Protein AF-A0A7Y2GPG5-F1 (afdb_monomer)

Sequence (561 aa):
MSSSCEHSNPLIREGITQVQRLLDALVPENVKLHELTTEDWMAFAKDYASLITYFKLTDSNNADGDWEDFFPEKEAIPATLAKYFDGTIEPHLSLFIAFLKLLAYPQQSLNGIPKRHLDFYYKEVLKLSPNPFSPDTVHVIFELAKNATSELVEKNSVLEAGKDSEGNPRNYAMDGDFVANRAQVAAMHTIYTDEDNKLRYALVPNTKDGLEEPLEEDLTWSAFGDDGWPLVDLEIALAGQIFALKEGTRIISLNWAFSKKLNLIGSMYASFTTEEGWTDEIQITPDQIQGEKNNEWTITIPSDVPALSGYREDIHLRRINTLQPVLKLRFDNAGTYDEAKSIQISKIDVNVEVQGATDLIIENVLGNISPDKPFMPFGPRPKKNTAMTIKNEEFVGKQIENFQLYFNWLDVPPNLTNHYSHYQAAIDAQKTNESKNLGYLQSYTYFTDFFLTVNPLVISGNEALGIEPDPMREDFQLEITSPFQSGEGQAKMFDPTPQANIETPINTLKGGEITVRLKASFYHDLYNSIYVSIITKAGTGGVEPDALPNEPYTPLVDSML

Secondary structure (DSSP, 8-state):
--S------SS---S--GGGG--GGG-GGG--S----HHHHHHHHHHHHTTSEEEETTEEEEEEEESGGGS--GGGHHHHHHTTTSS-S-HHHHHHHHHHHHHHHHHHHHHTHHHHHHHIIIIIIS---PPPPPPP---------TT-SEEEE-TT-EEEEEE-TTS-EEEEE-SS-EEEES-------EEEE-TTS-EEEESSTTSSSSSSPPPPSSS---SS--TTSPBP--EEEEE-GGG---SSEEEEEEEEEESS-----S-EEEEEEETTEEPPPEEEEE---SSS---EEEEEE-TTSPPB----HHHH-S----SS-EEEEEES-TTHHHHHTT--EEEEEEEEEEES----EEEETTEEE-TTS-B-TT-SS--TT-EEEEE-GGGTT---S--B--EEESS--S-HHHHTGGGHHHHHHHHHHHHHHTTT------------------------------GGGT--EEEEE-SS-EEEEE--SS-SS---B--S--TT--SSEEEEEESS-TTHHHHHHHHHHHHHHHGGG---GGGSPPPPPP--EEEE-

pLDDT: mean 79.92, std 17.47, range [25.06, 98.19]

Mean predicted aligned error: 17.01 Å

Nearest PDB structures (foldseek):
  7aeb-assembly1_H  TM=4.883E-01  e=2.201E-33  Algoriphagus machipongonensis
  7b5h-assembly1_BH  TM=4.912E-01  e=1.955E-27  Nostoc sp. PCC 7120 = FACHB-418
  6j0n-assembly1_J  TM=3.839E-01  e=5.659E-10  Photorhabdus asymbiotica subsp. asymbiotica ATCC 43949
  6rao-assembly1_I  TM=6.082E-01  e=1.242E-05  Serratia entomophila
  4nre-assembly1_A  TM=3.755E-01  e=9.712E-01  Homo sapiens

Solvent-accessible surface area (backbone atoms only — not comparable to full-atom values): 33905 Å² total; per-residue (Å²): 127,82,95,77,80,86,78,83,68,88,74,73,74,69,93,65,78,52,74,86,70,59,52,64,92,75,41,47,84,72,52,56,83,61,74,78,46,74,64,51,52,49,47,52,48,29,61,54,22,55,76,37,79,25,56,48,99,91,38,83,86,52,76,66,61,45,39,32,83,78,39,74,57,71,88,46,39,67,69,55,61,72,41,75,82,70,82,77,63,57,70,69,58,51,52,50,51,52,50,52,59,60,51,46,56,60,43,52,56,53,32,45,43,55,41,52,52,50,48,43,45,41,45,69,71,66,57,55,71,84,80,77,88,76,82,88,85,82,90,85,86,81,81,71,58,95,87,62,67,64,50,80,45,52,52,60,45,76,44,82,66,59,58,51,92,86,67,49,78,37,73,47,58,38,92,50,73,43,73,46,50,83,81,69,89,87,76,54,72,39,75,28,70,48,98,84,56,42,45,24,39,18,69,28,36,86,22,61,44,11,61,78,44,71,65,64,94,64,103,72,66,57,79,76,55,60,92,71,26,48,72,54,80,47,66,48,79,50,71,33,58,78,50,38,46,60,55,21,38,33,39,39,38,39,40,46,41,56,75,52,56,66,66,75,48,76,54,37,29,36,30,38,25,27,91,89,24,68,48,75,76,41,76,44,58,66,48,86,58,96,65,79,55,64,28,44,37,49,44,80,44,60,53,86,53,73,41,31,25,46,39,46,61,95,67,58,72,70,85,67,95,52,64,39,12,33,44,36,40,36,46,76,32,55,65,26,49,74,54,49,76,77,52,48,74,81,49,72,49,79,46,76,48,71,46,64,71,76,81,63,49,34,34,31,92,90,41,81,52,67,69,92,41,69,39,46,60,50,44,93,72,34,40,60,66,35,42,27,36,42,30,34,77,63,37,45,82,31,71,48,46,69,64,71,50,29,46,39,70,46,91,67,68,96,50,56,54,70,53,47,58,74,43,53,71,59,52,54,49,47,58,62,44,53,67,57,68,47,78,83,60,92,76,88,79,88,87,87,79,93,87,87,90,80,88,82,92,81,89,78,91,70,98,61,81,90,71,75,86,50,68,69,35,59,69,31,44,38,34,40,32,38,94,62,46,76,47,78,48,74,39,48,78,71,48,98,56,73,53,36,73,47,90,65,64,46,72,52,46,64,76,25,51,43,34,44,25,27,70,56,25,59,51,52,78,47,47,63,59,50,47,51,52,50,53,63,71,39,58,93,75,60,74,60,79,85,75,52,64,60,82,57,74,64,67,31,36,47,39,72,94

Radius of gyration: 54.21 Å; Cα contacts (8 Å, |Δi|>4): 856; chains: 1; bounding box: 114×75×162 Å

Structure (mmCIF, N/CA/C/O backbone):
data_AF-A0A7Y2GPG5-F1
#
_entry.id   AF-A0A7Y2GPG5-F1
#
loop_
_atom_site.group_PDB
_atom_site.id
_atom_site.type_symbol
_atom_site.label_atom_id
_atom_site.label_alt_id
_atom_site.label_comp_id
_atom_site.label_asym_id
_atom_site.label_entity_id
_atom_site.label_seq_id
_atom_site.pdbx_PDB_ins_code
_atom_site.Cartn_x
_atom_site.Cartn_y
_atom_site.Cartn_z
_atom_site.occupancy
_atom_site.B_iso_or_equiv
_atom_site.auth_seq_id
_atom_site.auth_comp_id
_atom_site.auth_asym_id
_atom_site.auth_atom_id
_atom_site.pdbx_PDB_model_num
ATOM 1 N N . MET A 1 1 ? 25.333 -4.272 -48.597 1.00 34.00 1 MET A N 1
ATOM 2 C CA . MET A 1 1 ? 25.100 -3.199 -47.602 1.00 34.00 1 MET A CA 1
ATOM 3 C C . MET A 1 1 ? 23.628 -2.814 -47.655 1.00 34.00 1 MET A C 1
ATOM 5 O O . MET A 1 1 ? 23.179 -2.381 -48.707 1.00 34.00 1 MET A O 1
ATOM 9 N N . SER A 1 2 ? 22.877 -3.072 -46.581 1.00 25.06 2 SER A N 1
ATOM 10 C CA . SER A 1 2 ? 21.482 -2.631 -46.417 1.00 25.06 2 SER A CA 1
ATOM 11 C C . SER A 1 2 ? 21.453 -1.112 -46.232 1.00 25.06 2 SER A C 1
ATOM 13 O O . SER A 1 2 ? 22.257 -0.581 -45.471 1.00 25.06 2 SER A O 1
ATOM 15 N N . SER A 1 3 ? 20.568 -0.421 -46.945 1.00 32.59 3 S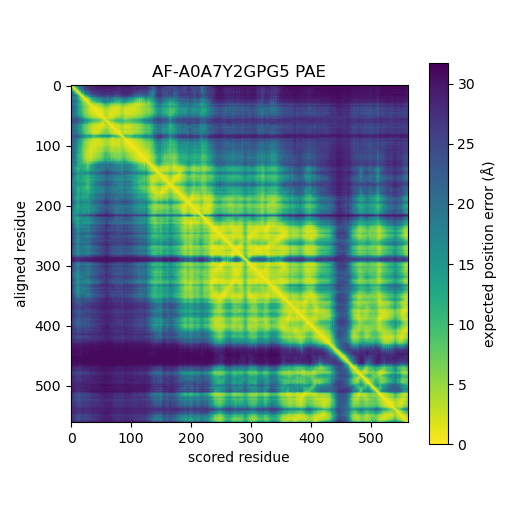ER A N 1
ATOM 16 C CA . SER A 1 3 ? 20.483 1.043 -47.030 1.00 32.59 3 SER A CA 1
ATOM 17 C C . SER A 1 3 ? 19.720 1.717 -45.880 1.00 32.59 3 SER A C 1
ATOM 19 O O . SER A 1 3 ? 19.433 2.904 -45.967 1.00 32.59 3 SER A O 1
ATOM 21 N N . SER A 1 4 ? 19.408 1.000 -44.799 1.00 38.50 4 SER A N 1
ATOM 22 C CA . SER A 1 4 ? 18.783 1.587 -43.608 1.00 38.50 4 SER A CA 1
ATOM 23 C C . SER A 1 4 ? 19.033 0.711 -42.375 1.00 38.50 4 SER A C 1
ATOM 25 O O . SER A 1 4 ? 18.282 -0.221 -42.094 1.00 38.50 4 SER A O 1
ATOM 27 N N . CYS A 1 5 ? 20.109 0.996 -41.645 1.00 34.00 5 CYS A N 1
ATOM 28 C CA . CYS A 1 5 ? 20.288 0.548 -40.263 1.00 34.00 5 CYS A CA 1
ATOM 29 C C . CYS A 1 5 ? 20.405 1.802 -39.392 1.00 34.00 5 CYS A C 1
ATOM 31 O O . CYS A 1 5 ? 21.508 2.247 -39.091 1.00 34.00 5 CYS A O 1
ATOM 33 N N . GLU A 1 6 ? 19.263 2.378 -39.019 1.00 36.69 6 GLU A N 1
ATOM 34 C CA . GLU A 1 6 ? 19.173 3.509 -38.081 1.00 36.69 6 GLU A CA 1
ATOM 35 C C . GLU A 1 6 ? 18.962 3.060 -36.624 1.00 36.69 6 GLU A C 1
ATOM 37 O O . GLU A 1 6 ? 18.629 3.857 -35.761 1.00 36.69 6 GLU A O 1
ATOM 42 N N . HIS A 1 7 ? 19.206 1.790 -36.289 1.00 39.84 7 HIS A N 1
ATOM 43 C CA . HIS A 1 7 ? 19.092 1.338 -34.902 1.00 39.84 7 HIS A CA 1
ATOM 44 C C . HIS A 1 7 ? 20.387 1.599 -34.126 1.00 39.84 7 HIS A C 1
ATOM 46 O O . HIS A 1 7 ? 21.387 0.890 -34.276 1.00 39.84 7 HIS A O 1
ATOM 52 N N . SER A 1 8 ? 20.370 2.618 -33.265 1.00 38.62 8 SER A N 1
ATOM 53 C CA . SER A 1 8 ? 21.399 2.800 -32.242 1.00 38.62 8 SER A CA 1
ATOM 54 C C . SER A 1 8 ? 21.144 1.839 -31.069 1.00 38.62 8 SER A C 1
ATOM 56 O O . SER A 1 8 ? 20.286 2.062 -30.226 1.00 38.62 8 SER A O 1
ATOM 58 N N . ASN A 1 9 ? 21.863 0.715 -31.035 1.00 42.34 9 ASN A N 1
ATOM 59 C CA . ASN A 1 9 ? 21.920 -0.141 -29.848 1.00 42.34 9 ASN A CA 1
ATOM 60 C C . ASN A 1 9 ? 22.833 0.536 -28.789 1.00 42.34 9 ASN A C 1
ATOM 62 O O . ASN A 1 9 ? 23.939 0.946 -29.164 1.00 42.34 9 ASN A O 1
ATOM 66 N N . PRO A 1 10 ? 22.434 0.677 -27.504 1.00 43.88 10 PRO A N 1
ATOM 67 C CA . PRO A 1 10 ? 23.224 1.382 -26.485 1.00 43.88 10 PRO A CA 1
ATOM 68 C C . PRO A 1 10 ? 24.382 0.561 -25.892 1.00 43.88 10 PRO A C 1
ATOM 70 O O . PRO A 1 10 ? 25.198 1.099 -25.143 1.00 43.88 10 PRO A O 1
ATOM 73 N N . LEU A 1 11 ? 24.477 -0.736 -26.189 1.00 39.44 11 LEU A N 1
ATOM 74 C CA . LEU A 1 11 ? 25.521 -1.601 -25.641 1.00 39.44 11 LEU A CA 1
ATOM 75 C C . LEU A 1 11 ? 26.756 -1.584 -26.547 1.00 39.44 11 LEU A C 1
ATOM 77 O O . LEU A 1 11 ? 26.734 -2.122 -27.646 1.00 39.44 11 LEU A O 1
ATOM 81 N N . ILE A 1 12 ? 27.808 -0.914 -26.061 1.00 40.25 12 ILE A N 1
ATOM 82 C CA . ILE A 1 12 ? 29.167 -0.821 -26.618 1.00 40.25 12 ILE A CA 1
ATOM 83 C C . ILE A 1 12 ? 29.165 -0.703 -28.149 1.00 40.25 12 ILE A C 1
ATOM 85 O O . ILE A 1 12 ? 29.424 -1.658 -28.878 1.00 40.25 12 ILE A O 1
ATOM 89 N N . ARG A 1 13 ? 29.008 0.528 -28.654 1.00 40.78 13 ARG A N 1
ATOM 90 C CA . ARG A 1 13 ? 29.727 0.866 -29.884 1.00 40.78 13 ARG A CA 1
ATOM 91 C C . ARG A 1 13 ? 31.200 0.716 -29.544 1.00 40.78 13 ARG A C 1
ATOM 93 O O . ARG A 1 13 ? 31.782 1.615 -28.935 1.00 40.78 13 ARG A O 1
ATOM 100 N N . GLU A 1 14 ? 31.803 -0.416 -29.900 1.00 39.28 14 GLU A N 1
ATOM 101 C CA . GLU A 1 14 ? 33.250 -0.455 -30.033 1.00 39.28 14 GLU A CA 1
ATOM 102 C C . GLU A 1 14 ? 33.574 0.758 -30.910 1.00 39.28 14 GLU A C 1
ATOM 104 O O . GLU A 1 14 ? 33.000 0.915 -31.987 1.00 39.28 14 GLU A O 1
ATOM 109 N N . GLY A 1 15 ? 34.349 1.714 -30.402 1.00 40.25 15 GLY A N 1
ATOM 110 C CA . GLY A 1 15 ? 34.586 3.009 -31.045 1.00 40.25 15 GLY A CA 1
ATOM 111 C C . GLY A 1 15 ? 35.439 2.909 -32.317 1.00 40.25 15 GLY A C 1
ATOM 112 O O . GLY A 1 15 ? 36.427 3.638 -32.436 1.00 40.25 15 GLY A O 1
ATOM 113 N N . ILE A 1 16 ? 35.071 2.008 -33.229 1.00 46.22 16 ILE A N 1
ATOM 114 C CA . ILE A 1 16 ? 35.766 1.544 -34.432 1.00 46.22 16 ILE A CA 1
ATOM 115 C C . ILE A 1 16 ? 35.029 1.874 -35.729 1.00 46.22 16 ILE A C 1
ATOM 117 O O . ILE A 1 16 ? 35.549 1.549 -36.794 1.00 46.22 16 ILE A O 1
ATOM 121 N N . THR A 1 17 ? 33.913 2.616 -35.723 1.00 47.25 17 THR A N 1
ATOM 122 C CA . THR A 1 17 ? 33.484 3.310 -36.954 1.00 47.25 17 THR A CA 1
ATOM 123 C C . THR A 1 17 ? 34.437 4.478 -37.225 1.00 47.25 17 THR A C 1
ATOM 125 O O . THR A 1 17 ? 34.149 5.649 -36.990 1.00 47.25 17 THR A O 1
ATOM 128 N N . GLN A 1 18 ? 35.629 4.109 -37.692 1.00 51.59 18 GLN A N 1
ATOM 129 C CA . GLN A 1 18 ? 36.809 4.921 -37.972 1.00 51.59 18 GLN A CA 1
ATOM 130 C C . GLN A 1 18 ? 36.566 5.942 -39.092 1.00 51.59 18 GLN A C 1
ATOM 132 O O . GLN A 1 18 ? 37.316 6.906 -39.220 1.00 51.59 18 GLN A O 1
ATOM 137 N N . VAL A 1 19 ? 35.493 5.761 -39.868 1.00 52.12 19 VAL A N 1
ATOM 138 C CA . VAL A 1 19 ? 35.176 6.562 -41.056 1.00 52.12 19 VAL A CA 1
ATOM 139 C C . VAL A 1 19 ? 34.943 8.038 -40.709 1.00 52.12 19 VAL A C 1
ATOM 141 O O . VAL A 1 19 ? 35.400 8.902 -41.443 1.00 52.12 19 VAL A O 1
ATOM 144 N N . GLN A 1 20 ? 34.340 8.348 -39.554 1.00 47.19 20 GLN A N 1
ATOM 145 C CA . GLN A 1 20 ? 34.119 9.737 -39.108 1.00 47.19 20 GLN A CA 1
ATOM 146 C C . GLN A 1 20 ? 35.357 10.396 -38.460 1.00 47.19 20 GLN A C 1
ATOM 148 O O . GLN A 1 20 ? 35.328 11.587 -38.169 1.00 47.19 20 GLN A O 1
ATOM 153 N N . ARG A 1 21 ? 36.445 9.643 -38.218 1.00 54.66 21 ARG A N 1
ATOM 154 C CA . ARG A 1 21 ? 37.729 10.160 -37.688 1.00 54.66 21 ARG A CA 1
ATOM 155 C C . ARG A 1 21 ? 38.835 10.208 -38.739 1.00 54.66 21 ARG A C 1
ATOM 157 O O . ARG A 1 21 ? 39.971 10.555 -38.408 1.00 54.66 21 ARG A O 1
ATOM 164 N N . LEU A 1 22 ? 38.540 9.825 -39.980 1.00 57.78 22 LEU A N 1
ATOM 165 C CA . LEU A 1 22 ? 39.482 9.972 -41.075 1.00 57.78 22 LEU A CA 1
ATOM 166 C C . LEU A 1 22 ? 39.642 11.471 -41.330 1.00 57.78 22 LEU A C 1
ATOM 168 O O . LEU A 1 22 ? 38.769 12.101 -41.913 1.00 57.78 22 LEU A O 1
ATOM 172 N N . LEU A 1 23 ? 40.729 12.058 -40.827 1.00 61.31 23 LEU A N 1
ATOM 173 C CA . LEU A 1 23 ? 41.080 13.430 -41.168 1.00 61.31 23 LEU A CA 1
ATOM 174 C C . LEU A 1 23 ? 41.193 13.506 -42.688 1.00 61.31 23 LEU A C 1
ATOM 176 O O . LEU A 1 23 ? 41.956 12.739 -43.273 1.00 61.31 23 LEU A O 1
ATOM 180 N N . ASP A 1 24 ? 40.495 14.451 -43.311 1.00 64.19 24 ASP A N 1
ATOM 181 C CA . ASP A 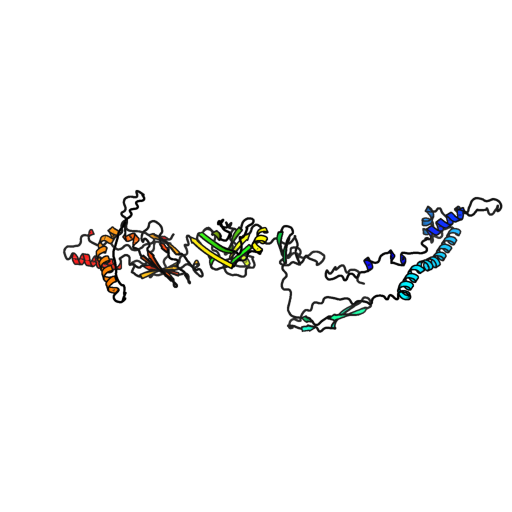1 24 ? 40.586 14.684 -44.755 1.00 64.19 24 ASP A CA 1
ATOM 182 C C . ASP A 1 24 ? 42.047 14.851 -45.207 1.00 64.19 24 ASP A C 1
ATOM 184 O O . ASP A 1 24 ? 42.436 14.377 -46.269 1.00 64.19 24 ASP A O 1
ATOM 188 N N . ALA A 1 25 ? 42.904 15.420 -44.353 1.00 63.03 25 ALA A N 1
ATOM 189 C CA . ALA A 1 25 ? 44.343 15.547 -44.591 1.00 63.03 25 ALA A CA 1
ATOM 190 C C . ALA A 1 25 ? 45.096 14.205 -44.755 1.00 63.03 25 ALA A C 1
ATOM 192 O O . ALA A 1 25 ? 46.200 14.183 -45.295 1.00 63.03 25 ALA A O 1
ATOM 193 N N . LEU A 1 26 ? 44.533 13.093 -44.273 1.00 61.44 26 LEU A N 1
ATOM 194 C CA . LEU A 1 26 ? 45.089 11.740 -44.397 1.00 61.44 26 LEU A CA 1
ATOM 195 C C . LEU A 1 26 ? 44.544 10.985 -45.616 1.00 61.44 26 LEU A C 1
ATOM 197 O O . LEU A 1 26 ? 45.038 9.899 -45.922 1.00 61.44 26 LEU A O 1
ATOM 201 N N . VAL A 1 27 ? 43.553 11.538 -46.321 1.00 73.12 27 VAL A N 1
ATOM 202 C CA . VAL A 1 27 ? 43.034 10.965 -47.564 1.00 73.12 27 VAL A CA 1
ATOM 203 C C . VAL A 1 27 ? 43.991 11.349 -48.697 1.00 73.12 27 VAL A C 1
ATOM 205 O O . VAL A 1 27 ? 44.111 12.531 -49.019 1.00 73.12 27 VAL A O 1
ATOM 208 N N . PRO A 1 28 ? 44.668 10.388 -49.355 1.00 68.69 28 PRO A N 1
ATOM 209 C CA . PRO A 1 28 ? 45.672 10.706 -50.374 1.00 68.69 28 PRO A CA 1
ATOM 210 C C . PRO A 1 28 ? 45.123 11.469 -51.586 1.00 68.69 28 PRO A C 1
ATOM 212 O O . PRO A 1 28 ? 45.888 12.058 -52.340 1.00 68.69 28 PRO A O 1
ATOM 215 N N . GLU A 1 29 ? 43.807 11.433 -51.788 1.00 72.25 29 GLU A N 1
ATOM 216 C CA . GLU A 1 29 ? 43.099 12.096 -52.887 1.00 72.25 29 GLU A CA 1
ATOM 217 C C . GLU A 1 29 ? 42.924 13.607 -52.655 1.00 72.25 29 GLU A C 1
ATOM 219 O O . GLU A 1 29 ? 42.687 14.344 -53.614 1.00 72.25 29 GLU A O 1
ATOM 224 N N . ASN A 1 30 ? 43.116 14.075 -51.415 1.00 77.25 30 ASN A N 1
ATOM 225 C CA . ASN A 1 30 ? 42.981 15.481 -51.032 1.00 77.25 30 ASN A CA 1
ATOM 226 C C . ASN A 1 30 ? 44.258 16.307 -51.248 1.00 77.25 30 ASN A C 1
ATOM 228 O O . ASN A 1 30 ? 44.201 17.530 -51.175 1.00 77.25 30 ASN A O 1
ATOM 232 N N . VAL A 1 31 ? 45.399 15.671 -51.539 1.00 81.00 31 VAL A N 1
ATOM 233 C CA . VAL A 1 31 ? 46.647 16.367 -51.892 1.00 81.00 31 VAL A CA 1
ATOM 234 C C . VAL A 1 31 ? 46.964 16.106 -53.356 1.00 81.00 31 VAL A C 1
ATOM 236 O O . VAL A 1 31 ? 47.434 15.027 -53.726 1.00 81.00 31 VAL A O 1
ATOM 239 N N . LYS A 1 32 ? 46.745 17.112 -54.200 1.00 84.62 32 LYS A N 1
ATOM 240 C CA . LYS A 1 32 ? 47.125 17.075 -55.612 1.00 84.62 32 LYS A CA 1
ATOM 241 C C . LYS A 1 32 ? 48.415 17.874 -55.786 1.00 84.62 32 LYS A C 1
ATOM 243 O O . LYS A 1 32 ? 48.501 19.035 -55.418 1.00 84.62 32 LYS A O 1
ATOM 248 N N . LEU A 1 33 ? 49.439 17.252 -56.366 1.00 87.44 33 LEU A N 1
ATOM 249 C CA . LEU A 1 33 ? 50.693 17.944 -56.695 1.00 87.44 33 LEU A CA 1
ATOM 250 C C . LEU A 1 33 ? 50.508 18.969 -57.823 1.00 87.44 33 LEU A C 1
ATOM 252 O O . LEU A 1 33 ? 51.329 19.868 -57.983 1.00 87.44 33 LEU A O 1
ATOM 256 N N . HIS A 1 34 ? 49.453 18.808 -58.621 1.00 88.94 34 HIS A N 1
ATOM 257 C CA . HIS A 1 34 ? 49.101 19.698 -59.711 1.00 88.94 34 HIS A CA 1
ATOM 258 C C . HIS A 1 34 ? 47.582 19.892 -59.794 1.00 88.94 34 HIS A C 1
ATOM 260 O O . HIS A 1 34 ? 46.838 19.015 -60.259 1.00 88.94 34 HIS A O 1
ATOM 266 N N . GLU A 1 35 ? 47.139 21.068 -59.358 1.00 88.44 35 GLU A N 1
ATOM 267 C CA . GLU A 1 35 ? 45.726 21.420 -59.168 1.00 88.44 35 GLU A CA 1
ATOM 268 C C . GLU A 1 35 ? 45.127 22.266 -60.289 1.00 88.44 35 GLU A C 1
ATOM 270 O O . GLU A 1 35 ? 43.912 22.427 -60.307 1.00 88.44 35 GLU A O 1
ATOM 275 N N . LEU A 1 36 ? 45.940 22.737 -61.246 1.00 90.56 36 LEU A N 1
ATOM 276 C CA . LEU A 1 36 ? 45.444 23.584 -62.332 1.00 90.56 36 LEU A CA 1
ATOM 277 C C . LEU A 1 36 ? 44.362 22.852 -63.126 1.00 90.56 36 LEU A C 1
ATOM 279 O O . LEU A 1 36 ? 44.581 21.758 -63.668 1.00 90.56 36 LEU A O 1
ATOM 283 N N . THR A 1 37 ? 43.192 23.470 -63.173 1.00 90.50 37 THR A N 1
ATOM 284 C CA . THR A 1 37 ? 42.059 23.039 -63.980 1.00 90.50 37 THR A CA 1
ATOM 285 C C . THR A 1 37 ? 42.260 23.449 -65.439 1.00 90.50 37 THR A C 1
ATOM 287 O O . THR A 1 37 ? 43.189 24.174 -65.799 1.00 90.50 37 THR A O 1
ATOM 290 N N . THR A 1 38 ? 41.379 22.981 -66.323 1.00 89.31 38 THR A N 1
ATOM 291 C CA . THR A 1 38 ? 41.367 23.432 -67.723 1.00 89.31 38 THR A CA 1
ATOM 292 C C . THR A 1 38 ? 41.128 24.943 -67.829 1.00 89.31 38 THR A C 1
ATOM 294 O O . THR A 1 38 ? 41.698 25.578 -68.713 1.00 89.31 38 THR A O 1
ATOM 297 N N . GLU A 1 39 ? 40.342 25.518 -66.913 1.00 91.81 39 GLU A N 1
ATOM 298 C CA . GLU A 1 39 ? 40.094 26.962 -66.825 1.00 91.81 39 GLU A CA 1
ATOM 299 C C . GLU A 1 39 ? 41.370 27.717 -66.447 1.00 91.81 39 GLU A C 1
ATOM 301 O O . GLU A 1 39 ? 41.754 28.656 -67.146 1.00 91.81 39 GLU A O 1
ATOM 306 N N . ASP A 1 40 ? 42.084 27.245 -65.421 1.00 92.88 40 ASP A N 1
ATOM 307 C CA . ASP A 1 40 ? 43.340 27.858 -64.974 1.00 92.88 40 ASP A CA 1
ATOM 308 C C . ASP A 1 40 ? 44.406 27.830 -66.072 1.00 92.88 40 ASP A C 1
ATOM 310 O O . ASP A 1 40 ? 45.110 28.815 -66.291 1.00 92.88 40 ASP A O 1
ATOM 314 N N . TRP A 1 41 ? 44.504 26.721 -66.812 1.00 93.31 41 TRP A N 1
ATOM 315 C CA . TRP A 1 41 ? 45.431 26.607 -67.937 1.00 93.31 41 TRP A CA 1
ATOM 316 C C . TRP A 1 41 ? 45.110 27.566 -69.081 1.00 93.31 41 TRP A C 1
ATOM 318 O O . TRP A 1 41 ? 46.031 28.093 -69.704 1.00 93.31 41 TRP A O 1
ATOM 328 N N . MET A 1 42 ? 43.830 27.794 -69.373 1.00 91.38 42 MET A N 1
ATOM 329 C CA . MET A 1 42 ? 43.421 28.772 -70.383 1.00 91.38 42 MET A CA 1
ATOM 330 C C . MET A 1 42 ? 43.675 30.204 -69.930 1.00 91.38 42 MET A C 1
ATOM 332 O O . MET A 1 42 ? 44.191 30.999 -70.713 1.00 91.38 42 MET A O 1
ATOM 336 N N . ALA A 1 43 ? 43.367 30.523 -68.672 1.00 93.69 43 ALA A N 1
ATOM 337 C CA . ALA A 1 43 ? 43.638 31.838 -68.107 1.00 93.69 43 ALA A CA 1
ATOM 338 C C . ALA A 1 43 ? 45.146 32.132 -68.105 1.00 93.69 43 ALA A C 1
ATOM 340 O O . ALA A 1 43 ? 45.563 33.209 -68.530 1.00 93.69 43 ALA A O 1
ATOM 341 N N . PHE A 1 44 ? 45.962 31.145 -67.719 1.00 94.25 44 PHE A N 1
ATOM 342 C CA . PHE A 1 44 ? 47.419 31.219 -67.798 1.00 94.25 44 PHE A CA 1
ATOM 343 C C . PHE A 1 44 ? 47.909 31.408 -69.238 1.00 94.25 44 PHE A C 1
ATOM 345 O O . PHE A 1 44 ? 48.805 32.210 -69.486 1.00 94.25 44 PHE A O 1
ATOM 352 N N . ALA A 1 45 ? 47.330 30.686 -70.200 1.00 94.50 45 ALA A N 1
ATOM 353 C CA . ALA A 1 45 ? 47.716 30.802 -71.601 1.00 94.50 45 ALA A CA 1
ATOM 354 C C . ALA A 1 45 ? 47.386 32.180 -72.190 1.00 94.50 45 ALA A C 1
ATOM 356 O O . ALA A 1 45 ? 48.210 32.707 -72.934 1.00 94.50 45 ALA A O 1
ATOM 357 N N . LYS A 1 46 ? 46.249 32.785 -71.814 1.00 94.38 46 LYS A N 1
ATOM 358 C CA . LYS A 1 46 ? 45.911 34.173 -72.174 1.00 94.38 46 LYS A CA 1
ATOM 359 C C . LYS A 1 46 ? 46.945 35.154 -71.623 1.00 94.38 46 LYS A C 1
ATOM 361 O O . LYS A 1 46 ? 47.514 35.926 -72.389 1.00 94.38 46 LYS A O 1
ATOM 366 N N . ASP A 1 47 ? 47.260 35.058 -70.329 1.00 95.44 47 ASP A N 1
ATOM 367 C CA . ASP A 1 47 ? 48.278 35.913 -69.701 1.00 95.44 47 ASP A CA 1
ATOM 368 C C . ASP A 1 47 ? 49.641 35.755 -70.379 1.00 95.44 47 ASP A C 1
ATOM 370 O O . ASP A 1 47 ? 50.337 36.736 -70.636 1.00 95.44 47 ASP A O 1
ATOM 374 N N . TYR A 1 48 ? 50.016 34.519 -70.712 1.00 95.62 48 TYR A N 1
ATOM 375 C CA . TYR A 1 48 ? 51.262 34.235 -71.413 1.00 95.62 48 TYR A CA 1
ATOM 376 C C . TYR A 1 48 ? 51.262 34.797 -72.839 1.00 95.62 48 TYR A C 1
ATOM 378 O O . TYR A 1 48 ? 52.290 35.289 -73.302 1.00 95.62 48 TYR A O 1
ATOM 386 N N . ALA A 1 49 ? 50.120 34.765 -73.526 1.00 94.94 49 ALA A N 1
ATOM 387 C CA . ALA A 1 49 ? 49.977 35.270 -74.885 1.00 94.94 49 ALA A CA 1
ATOM 388 C C . ALA A 1 49 ? 50.149 36.796 -74.981 1.00 94.94 49 ALA A C 1
ATOM 390 O O . ALA A 1 49 ? 50.705 37.258 -75.977 1.00 94.94 49 ALA A O 1
ATOM 391 N N . SER A 1 50 ? 49.804 37.552 -73.929 1.00 93.69 50 SER A N 1
ATOM 392 C CA . SER A 1 50 ? 50.072 39.004 -73.841 1.00 93.69 50 SER A CA 1
ATOM 393 C C . SER A 1 50 ? 51.569 39.355 -73.924 1.00 93.69 50 SER A C 1
ATOM 395 O O . SER A 1 50 ? 51.962 40.447 -74.329 1.00 93.69 50 SER A O 1
ATOM 397 N N . LEU A 1 51 ? 52.446 38.406 -73.577 1.00 95.25 51 LEU A N 1
ATOM 398 C CA . LEU A 1 51 ? 53.900 38.576 -73.638 1.00 95.25 51 LEU A CA 1
ATOM 399 C C . LEU A 1 51 ? 54.482 38.223 -75.013 1.00 95.25 51 LEU A C 1
ATOM 401 O O . LEU A 1 51 ? 55.677 38.426 -75.250 1.00 95.25 51 LEU A O 1
ATOM 405 N N . ILE A 1 52 ? 53.668 37.667 -75.913 1.00 93.88 52 ILE A N 1
ATOM 406 C CA . ILE A 1 52 ? 54.085 37.237 -77.245 1.00 93.88 52 ILE A CA 1
ATOM 407 C C . ILE A 1 52 ? 53.668 38.307 -78.242 1.00 93.88 52 ILE A C 1
ATOM 409 O O . ILE A 1 52 ? 52.488 38.542 -78.465 1.00 93.88 52 ILE A O 1
ATOM 413 N N . THR A 1 53 ? 54.646 38.918 -78.902 1.00 91.94 53 THR A N 1
ATOM 414 C CA . THR A 1 53 ? 54.385 39.929 -79.928 1.00 91.94 53 THR A CA 1
ATOM 415 C C . THR A 1 53 ? 53.673 39.328 -81.143 1.00 91.94 53 THR A C 1
ATOM 417 O O . THR A 1 53 ? 54.108 38.311 -81.696 1.00 91.94 53 THR A O 1
ATOM 420 N N . TYR A 1 54 ? 52.604 39.984 -81.589 1.00 90.38 54 TYR A N 1
ATOM 421 C CA . TYR A 1 54 ? 51.870 39.627 -82.798 1.00 90.38 54 TYR A CA 1
ATOM 422 C C . TYR A 1 54 ? 52.380 40.416 -84.009 1.00 90.38 54 TYR A C 1
ATOM 424 O O . TYR A 1 54 ? 52.662 41.612 -83.932 1.00 90.38 54 TYR A O 1
ATOM 432 N N . PHE A 1 55 ? 52.492 39.732 -85.148 1.00 90.94 55 PHE A N 1
ATOM 433 C CA . PHE A 1 55 ? 52.872 40.314 -86.434 1.00 90.94 55 PHE A CA 1
ATOM 434 C C . PHE A 1 55 ? 51.835 39.922 -87.484 1.00 90.94 55 PHE A C 1
ATOM 436 O O . PHE A 1 55 ? 51.418 38.762 -87.555 1.00 90.94 55 PHE A O 1
ATOM 443 N N . LYS A 1 56 ? 51.437 40.874 -88.333 1.00 85.44 56 LYS A N 1
ATOM 444 C CA . LYS A 1 56 ? 50.472 40.609 -89.407 1.00 85.44 56 LYS A CA 1
ATOM 445 C C . LYS A 1 56 ? 51.085 39.707 -90.466 1.00 85.44 56 LYS A C 1
ATOM 447 O O . LYS A 1 56 ? 52.254 39.832 -90.817 1.00 85.44 56 LYS A O 1
ATOM 452 N N . LEU A 1 57 ? 50.241 38.901 -91.109 1.00 84.25 57 LEU A N 1
ATOM 453 C CA . LEU A 1 57 ? 50.651 38.091 -92.261 1.00 84.25 57 LEU A CA 1
ATOM 454 C C . LEU A 1 57 ? 51.251 38.941 -93.402 1.00 84.25 57 LEU A C 1
ATOM 456 O O . LEU A 1 57 ? 52.071 38.463 -94.179 1.00 84.25 57 LEU A O 1
ATOM 460 N N . THR A 1 58 ? 50.821 40.200 -93.512 1.00 86.06 58 THR A N 1
ATOM 461 C CA . THR A 1 58 ? 51.255 41.151 -94.542 1.00 86.06 58 THR A CA 1
ATOM 462 C C . THR A 1 58 ? 52.446 42.016 -94.128 1.00 86.06 58 THR A C 1
ATOM 464 O O . THR A 1 58 ? 52.977 42.725 -94.978 1.00 86.06 58 THR A O 1
ATOM 467 N N . ASP A 1 59 ? 52.844 42.001 -92.851 1.00 81.25 59 ASP A N 1
ATOM 468 C CA . ASP A 1 59 ? 53.955 42.804 -92.331 1.00 81.25 59 ASP A CA 1
ATOM 469 C C . ASP A 1 59 ? 54.624 42.108 -91.137 1.00 81.25 59 ASP A C 1
ATOM 471 O O . ASP A 1 59 ? 54.116 42.117 -90.017 1.00 81.25 59 ASP A O 1
ATOM 475 N N . SER A 1 60 ? 55.788 41.512 -91.400 1.00 81.44 60 SER A N 1
ATOM 476 C CA . SER A 1 60 ? 56.610 40.822 -90.403 1.00 81.44 60 SER A CA 1
ATOM 477 C C . SER A 1 60 ? 57.640 41.724 -89.719 1.00 81.44 60 SER A C 1
ATOM 479 O O . SER A 1 60 ? 58.387 41.243 -88.872 1.00 81.44 60 SER A O 1
ATOM 481 N N . ASN A 1 61 ? 57.751 42.993 -90.123 1.00 82.88 61 ASN A N 1
ATOM 482 C CA . ASN A 1 61 ? 58.780 43.904 -89.617 1.00 82.88 61 ASN A CA 1
ATOM 483 C C . ASN A 1 61 ? 58.236 44.870 -88.559 1.00 82.88 61 ASN A C 1
ATOM 485 O O . ASN A 1 61 ? 59.020 45.395 -87.771 1.00 82.88 61 ASN A O 1
ATOM 489 N N . ASN A 1 62 ? 56.917 45.083 -88.520 1.00 85.00 62 ASN A N 1
ATOM 490 C CA . ASN A 1 62 ? 56.257 45.924 -87.527 1.00 85.00 62 ASN A CA 1
ATOM 491 C C . ASN A 1 62 ? 55.288 45.096 -86.675 1.00 85.00 62 ASN A C 1
ATOM 493 O O . ASN A 1 62 ? 54.406 44.420 -87.202 1.00 85.00 62 ASN A O 1
ATOM 497 N N . ALA A 1 63 ? 55.458 45.168 -85.356 1.00 86.56 63 ALA A N 1
ATOM 498 C CA . ALA A 1 63 ? 54.559 44.536 -84.397 1.00 86.56 63 ALA A CA 1
ATOM 499 C C . ALA A 1 63 ? 53.170 45.198 -84.414 1.00 86.56 63 ALA A C 1
ATOM 501 O O . ALA A 1 63 ? 53.070 46.422 -84.509 1.00 86.56 63 ALA A O 1
ATOM 502 N N . ASP A 1 64 ? 52.116 44.395 -84.270 1.00 87.12 64 ASP A N 1
ATOM 503 C CA . ASP A 1 64 ? 50.712 44.825 -84.224 1.00 87.12 64 ASP A CA 1
ATOM 504 C C . ASP A 1 64 ? 50.029 44.332 -82.940 1.00 87.12 64 ASP A C 1
ATOM 506 O O . ASP A 1 64 ? 49.005 43.665 -82.982 1.00 87.12 64 ASP A O 1
ATOM 510 N N . GLY A 1 65 ? 50.627 44.632 -81.787 1.00 90.06 65 GLY A N 1
ATOM 511 C CA . GLY A 1 65 ? 50.128 44.174 -80.487 1.00 90.06 65 GLY A CA 1
ATOM 512 C C . GLY A 1 65 ? 50.677 42.803 -80.093 1.00 90.06 65 GLY A C 1
ATOM 513 O O . GLY A 1 65 ? 51.851 42.501 -80.340 1.00 90.06 65 GLY A O 1
ATOM 514 N N . ASP A 1 66 ? 49.837 41.992 -79.461 1.00 92.94 66 ASP A N 1
ATOM 515 C CA . ASP A 1 66 ? 50.185 40.696 -78.880 1.00 92.94 66 ASP A CA 1
ATOM 516 C C . ASP A 1 66 ? 49.149 39.612 -79.231 1.00 92.94 66 ASP A C 1
ATOM 518 O O . ASP A 1 66 ? 48.223 39.834 -80.013 1.00 92.94 66 ASP A O 1
ATOM 522 N N . TRP A 1 67 ? 49.362 38.398 -78.725 1.00 93.44 67 TRP A N 1
ATOM 523 C CA . TRP A 1 67 ? 48.477 37.259 -78.970 1.00 93.44 67 TRP A CA 1
ATOM 524 C C . TRP A 1 67 ? 47.378 37.103 -77.906 1.00 93.44 67 TRP A C 1
ATOM 526 O O . TRP A 1 67 ? 46.727 36.059 -77.883 1.00 93.44 67 TRP A O 1
ATOM 536 N N . GLU A 1 68 ? 47.144 38.076 -77.022 1.00 93.50 68 GLU A N 1
ATOM 537 C CA . GLU A 1 68 ? 46.139 37.959 -75.954 1.00 93.50 68 GLU A CA 1
ATOM 538 C C . GLU A 1 68 ? 44.728 37.684 -76.505 1.00 93.50 68 GLU A C 1
ATOM 540 O O . GLU A 1 68 ? 44.016 36.821 -75.981 1.00 93.50 68 GLU A O 1
ATOM 545 N N . ASP A 1 69 ? 44.367 38.335 -77.615 1.00 89.94 69 ASP A N 1
ATOM 546 C CA . ASP A 1 69 ? 43.084 38.175 -78.322 1.00 89.94 69 ASP A CA 1
ATOM 547 C C . ASP A 1 69 ? 42.881 36.769 -78.924 1.00 89.94 69 ASP A C 1
ATOM 549 O O . ASP A 1 69 ? 41.786 36.427 -79.377 1.00 89.94 69 ASP A O 1
ATOM 553 N N . PHE A 1 70 ? 43.919 35.923 -78.933 1.00 89.50 70 PHE A N 1
ATOM 554 C CA . PHE A 1 70 ? 43.812 34.516 -79.331 1.00 89.50 70 PHE A CA 1
ATOM 555 C C . PHE A 1 70 ? 42.983 33.687 -78.343 1.00 89.50 70 PHE A C 1
ATOM 557 O O . PHE A 1 70 ? 42.485 32.619 -78.699 1.00 89.50 70 PHE A O 1
ATOM 564 N N . PHE A 1 71 ? 42.854 34.145 -77.097 1.00 92.38 71 PHE A N 1
ATOM 565 C CA . PHE A 1 71 ? 42.104 33.463 -76.049 1.00 92.38 71 PHE A CA 1
ATOM 566 C C . PHE A 1 71 ? 40.907 34.311 -75.596 1.00 92.38 71 PHE A C 1
ATOM 568 O O . PHE A 1 71 ? 41.016 35.537 -75.505 1.00 92.38 71 PHE A O 1
ATOM 575 N N . PRO A 1 72 ? 39.763 33.680 -75.261 1.00 90.44 72 PRO A N 1
ATOM 576 C CA . PRO A 1 72 ? 38.603 34.405 -74.753 1.00 90.44 72 PRO A CA 1
ATOM 577 C C . PRO A 1 72 ? 38.942 35.128 -73.446 1.00 90.44 72 PRO A C 1
ATOM 579 O O . PRO A 1 72 ? 39.806 34.681 -72.692 1.00 90.44 72 PRO A O 1
ATOM 582 N N . GLU A 1 73 ? 38.224 36.212 -73.152 1.00 91.88 73 GLU A N 1
ATOM 583 C CA . GLU A 1 73 ? 38.314 36.890 -71.854 1.00 91.88 73 GLU A CA 1
ATOM 584 C C . GLU A 1 73 ? 38.138 35.914 -70.690 1.00 91.88 73 GLU A C 1
ATOM 586 O O . GLU A 1 73 ? 37.378 34.944 -70.793 1.00 91.88 73 GLU A O 1
ATOM 591 N N . LYS A 1 74 ? 38.838 36.157 -69.574 1.00 91.31 74 LYS A N 1
ATOM 592 C CA . LYS A 1 74 ? 38.919 35.189 -68.468 1.00 91.31 74 LYS A CA 1
ATOM 593 C C . LYS A 1 74 ? 37.543 34.829 -67.911 1.00 91.31 74 LYS A C 1
ATOM 595 O O . LYS A 1 74 ? 37.277 33.664 -67.625 1.00 91.31 74 LYS A O 1
ATOM 600 N N . GLU A 1 75 ? 36.634 35.796 -67.847 1.00 90.44 75 GLU A N 1
ATOM 601 C CA . GLU A 1 75 ? 35.248 35.619 -67.405 1.00 90.44 75 GLU A CA 1
ATOM 602 C C . GLU A 1 75 ? 34.414 34.778 -68.388 1.00 90.44 75 GLU A C 1
ATOM 604 O O . GLU A 1 75 ? 33.422 34.160 -68.001 1.00 90.44 75 GLU A O 1
ATOM 609 N N . ALA A 1 76 ? 34.812 34.732 -69.662 1.00 88.56 76 ALA A N 1
ATOM 610 C CA . ALA A 1 76 ? 34.152 33.971 -70.719 1.00 88.56 76 ALA A CA 1
ATOM 611 C C . ALA A 1 76 ? 34.723 32.550 -70.900 1.00 88.56 76 ALA A C 1
ATOM 613 O O . ALA A 1 76 ? 34.129 31.749 -71.632 1.00 88.56 76 ALA A O 1
ATOM 614 N N . ILE A 1 77 ? 35.834 32.201 -70.236 1.00 88.69 77 ILE A N 1
ATOM 615 C CA . ILE A 1 77 ? 36.467 30.873 -70.325 1.00 88.69 77 ILE A CA 1
ATOM 616 C C . ILE A 1 77 ? 35.497 29.740 -69.932 1.00 88.69 77 ILE A C 1
ATOM 618 O O . ILE A 1 77 ? 35.327 28.830 -70.752 1.00 88.69 77 ILE A O 1
ATOM 622 N N . PRO A 1 78 ? 34.788 29.772 -68.780 1.00 88.50 78 PRO A N 1
ATOM 623 C CA . PRO A 1 78 ? 33.889 28.675 -68.398 1.00 88.50 78 PRO A CA 1
ATOM 624 C C . PRO A 1 78 ? 32.755 28.464 -69.413 1.00 88.50 78 PRO A C 1
ATOM 626 O O . PRO A 1 78 ? 32.443 27.339 -69.806 1.00 88.50 78 PRO A O 1
ATOM 629 N N . ALA A 1 79 ? 32.179 29.562 -69.917 1.00 85.44 79 ALA A N 1
ATOM 630 C CA . ALA A 1 79 ? 31.131 29.525 -70.936 1.00 85.44 79 ALA A CA 1
ATOM 631 C C . ALA A 1 79 ? 31.637 28.994 -72.289 1.00 85.44 79 ALA A C 1
ATOM 633 O O . ALA A 1 79 ? 30.873 28.395 -73.047 1.00 85.44 79 ALA A O 1
ATOM 634 N N . THR A 1 80 ? 32.917 29.206 -72.599 1.00 83.62 80 THR A N 1
ATOM 635 C CA . THR A 1 80 ? 33.565 28.681 -73.808 1.00 83.62 80 THR A CA 1
ATOM 636 C C . THR A 1 80 ? 33.843 27.184 -73.674 1.00 83.62 80 THR A C 1
ATOM 638 O O . THR A 1 80 ? 33.546 26.421 -74.592 1.00 83.62 80 THR A O 1
ATOM 641 N N . LEU A 1 81 ? 34.325 26.737 -72.511 1.00 83.31 81 LEU A N 1
ATOM 642 C CA . LEU A 1 81 ? 34.558 25.320 -72.216 1.00 83.31 81 LEU A CA 1
ATOM 643 C C . LEU A 1 81 ? 33.264 24.495 -72.171 1.00 83.31 8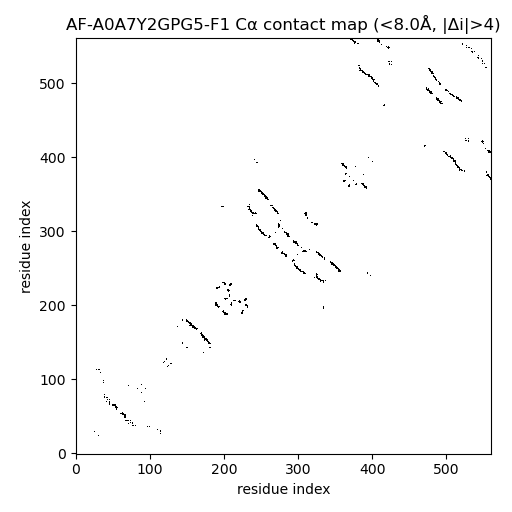1 LEU A C 1
ATOM 645 O O . LEU A 1 81 ? 33.277 23.329 -72.560 1.00 83.31 81 LEU A O 1
ATOM 649 N N . ALA A 1 82 ? 32.136 25.086 -71.772 1.00 83.44 82 ALA A N 1
ATOM 650 C CA . ALA A 1 82 ? 30.838 24.408 -71.783 1.00 83.44 82 ALA A CA 1
ATOM 651 C C . ALA A 1 82 ? 30.373 23.997 -73.197 1.00 83.44 82 ALA A C 1
ATOM 653 O O . ALA A 1 82 ? 29.665 23.004 -73.344 1.00 83.44 82 ALA A O 1
ATOM 654 N N . LYS A 1 83 ? 30.818 24.705 -74.244 1.00 79.94 83 LYS A N 1
ATOM 655 C CA . LYS A 1 83 ? 30.429 24.476 -75.652 1.00 79.94 83 LYS A CA 1
ATOM 656 C C . LYS A 1 83 ? 31.242 23.378 -76.348 1.00 79.94 83 LYS A C 1
ATOM 658 O O . LYS A 1 83 ? 31.183 23.242 -77.570 1.00 79.94 83 LYS A O 1
ATOM 663 N N . TYR A 1 84 ? 32.043 22.610 -75.601 1.00 65.69 84 TYR A N 1
ATOM 664 C CA . TYR A 1 84 ? 33.080 21.710 -76.128 1.00 65.69 84 TYR A CA 1
ATOM 665 C C . TYR A 1 84 ? 32.584 20.653 -77.135 1.00 65.69 84 TYR A C 1
ATOM 667 O O . TYR A 1 84 ? 33.379 20.120 -77.908 1.00 65.69 84 TYR A O 1
ATOM 675 N N . PHE A 1 85 ? 31.279 20.366 -77.158 1.00 62.78 85 PHE A N 1
ATOM 676 C CA . PHE A 1 85 ? 30.663 19.394 -78.066 1.00 62.78 85 PHE A CA 1
ATOM 677 C C . PHE A 1 85 ? 29.706 20.002 -79.104 1.00 62.78 85 PHE A C 1
ATOM 679 O O . PHE A 1 85 ? 29.184 19.264 -79.937 1.00 62.78 85 PHE A O 1
ATOM 686 N N . ASP A 1 86 ? 29.525 21.324 -79.119 1.00 69.44 86 ASP A N 1
ATOM 687 C CA . ASP A 1 86 ? 28.487 21.975 -79.933 1.00 69.44 86 ASP A CA 1
ATOM 688 C C . ASP A 1 86 ? 28.956 22.298 -81.364 1.00 69.44 86 ASP A C 1
ATOM 690 O O . ASP A 1 86 ? 28.170 22.728 -82.205 1.00 69.44 86 ASP A O 1
ATOM 694 N N . GLY A 1 87 ? 30.246 22.101 -81.667 1.00 67.50 87 GLY A N 1
ATOM 695 C CA . GLY A 1 87 ? 30.838 22.387 -82.983 1.00 67.50 87 GLY A CA 1
ATOM 696 C C . GLY A 1 87 ? 30.951 23.881 -83.318 1.00 67.50 87 GLY A C 1
ATOM 697 O O . GLY A 1 87 ? 31.338 24.234 -84.428 1.00 67.50 87 GLY A O 1
ATOM 698 N N . THR A 1 88 ? 30.627 24.756 -82.364 1.00 76.69 88 THR A N 1
ATOM 699 C CA . THR A 1 88 ? 30.615 26.219 -82.522 1.00 76.69 88 THR A CA 1
ATOM 700 C C . THR A 1 88 ? 31.869 26.910 -81.984 1.00 76.69 88 THR A C 1
ATOM 702 O O . THR A 1 88 ? 31.928 28.134 -82.005 1.00 76.69 88 THR A O 1
ATOM 705 N N . ILE A 1 89 ? 32.838 26.158 -81.450 1.00 83.94 89 ILE A N 1
ATOM 706 C CA . ILE A 1 89 ? 34.107 26.701 -80.943 1.00 83.94 89 ILE A CA 1
ATOM 707 C C . ILE A 1 89 ? 35.063 26.928 -82.115 1.00 83.94 89 ILE A C 1
ATOM 709 O O . ILE A 1 89 ? 35.172 26.086 -83.011 1.00 83.94 89 ILE A O 1
ATOM 713 N N . GLU A 1 90 ? 35.802 28.035 -82.097 1.00 86.75 90 GLU A N 1
ATOM 714 C CA . GLU A 1 90 ? 36.805 28.320 -83.112 1.00 86.75 90 GLU A CA 1
ATOM 715 C C . GLU A 1 90 ? 37.861 27.191 -83.194 1.00 86.75 90 GLU A C 1
ATOM 717 O O . GLU A 1 90 ? 38.300 26.652 -82.169 1.00 86.75 90 GLU A O 1
ATOM 722 N N . PRO A 1 91 ? 38.329 26.815 -84.402 1.00 88.19 91 PRO A N 1
ATOM 723 C CA . PRO A 1 91 ? 39.244 25.681 -84.573 1.00 88.19 91 PRO A CA 1
ATOM 724 C C . PRO A 1 91 ? 40.539 25.774 -83.754 1.00 88.19 91 PRO A C 1
ATOM 726 O O . PRO A 1 91 ? 41.064 24.753 -83.309 1.00 88.19 91 PRO A O 1
ATOM 729 N N . HIS A 1 92 ? 41.047 26.989 -83.535 1.00 87.44 92 HIS A N 1
ATOM 730 C CA . HIS A 1 92 ? 42.272 27.220 -82.772 1.00 87.44 92 HIS A CA 1
ATOM 731 C C . HIS A 1 92 ? 42.083 26.930 -81.272 1.00 87.44 92 HIS A C 1
ATOM 733 O O . HIS A 1 92 ? 42.916 26.244 -80.677 1.00 87.44 92 HIS A O 1
ATOM 739 N N . LEU A 1 93 ? 40.950 27.336 -80.685 1.00 89.19 93 LEU A N 1
ATOM 740 C CA . LEU A 1 93 ? 40.587 26.990 -79.308 1.00 89.19 93 LEU A CA 1
ATOM 741 C C . LEU A 1 93 ? 40.301 25.494 -79.165 1.00 89.19 93 LEU A C 1
ATOM 743 O O . LEU A 1 93 ? 40.730 24.875 -78.195 1.00 89.19 93 LEU A O 1
ATOM 747 N N . SER A 1 94 ? 39.650 24.880 -80.156 1.00 88.56 94 SER A N 1
ATOM 748 C CA . SER A 1 94 ? 39.401 23.431 -80.166 1.00 88.56 94 SER A CA 1
ATOM 749 C C . SER A 1 94 ? 40.703 22.621 -80.118 1.00 88.56 94 SER A C 1
ATOM 751 O O . SER A 1 94 ? 40.809 21.658 -79.352 1.00 88.56 94 SER A O 1
ATOM 753 N N . LEU A 1 95 ? 41.719 23.036 -80.887 1.00 90.38 95 LEU A N 1
ATOM 754 C CA . LEU A 1 95 ? 43.052 22.431 -80.859 1.00 90.38 95 LEU A CA 1
ATOM 755 C C . LEU A 1 95 ? 43.730 22.618 -79.494 1.00 90.38 95 LEU A C 1
ATOM 757 O O . LEU A 1 95 ? 44.306 21.669 -78.959 1.00 90.38 95 LEU A O 1
ATOM 761 N N . PHE A 1 96 ? 43.627 23.813 -78.908 1.00 91.12 96 PHE A N 1
ATOM 762 C CA . PHE A 1 96 ? 44.201 24.093 -77.594 1.00 91.12 96 PHE A CA 1
ATOM 763 C C . PHE A 1 96 ? 43.540 23.266 -76.482 1.00 91.12 96 PHE A C 1
ATOM 765 O O . PHE A 1 96 ? 44.227 22.666 -75.658 1.00 91.12 96 PHE A O 1
ATOM 772 N N . ILE A 1 97 ? 42.212 23.130 -76.485 1.00 88.88 97 ILE A N 1
ATOM 773 C CA . ILE A 1 97 ? 41.518 22.287 -75.504 1.00 88.88 97 ILE A CA 1
ATOM 774 C C . ILE A 1 97 ? 41.875 20.808 -75.703 1.00 88.88 97 ILE A C 1
ATOM 776 O O . ILE A 1 97 ? 42.036 20.080 -74.724 1.00 88.88 97 ILE A O 1
ATOM 780 N N . ALA A 1 98 ? 42.031 20.340 -76.946 1.00 90.19 98 ALA A N 1
ATOM 781 C CA . ALA A 1 98 ? 42.512 18.982 -77.204 1.00 90.19 98 ALA A CA 1
ATOM 782 C C . ALA A 1 98 ? 43.903 18.752 -76.585 1.00 90.19 98 ALA A C 1
ATOM 784 O O . ALA A 1 98 ? 44.125 17.716 -75.957 1.00 90.19 98 ALA A O 1
ATOM 785 N N . PHE A 1 99 ? 44.804 19.736 -76.678 1.00 93.56 99 PHE A N 1
ATOM 786 C CA . PHE A 1 99 ? 46.082 19.713 -75.966 1.00 93.56 99 PHE A CA 1
ATOM 787 C C . PHE A 1 99 ? 45.895 19.632 -74.440 1.00 93.56 99 PHE A C 1
ATOM 789 O O . PHE A 1 99 ? 46.492 18.758 -73.811 1.00 93.56 99 PHE A O 1
ATOM 796 N N . LEU A 1 100 ? 45.017 20.447 -73.843 1.00 91.88 100 LEU A N 1
ATOM 797 C CA . LEU A 1 100 ? 44.744 20.391 -72.397 1.00 91.88 100 LEU A CA 1
ATOM 798 C C . LEU A 1 100 ? 44.160 19.042 -71.950 1.00 91.88 100 LEU A C 1
ATOM 800 O O . LEU A 1 100 ? 44.502 18.541 -70.880 1.00 91.88 100 LEU A O 1
ATOM 804 N N . LYS A 1 101 ? 43.337 18.393 -72.781 1.00 89.38 101 LYS A N 1
ATOM 805 C CA . LYS A 1 101 ? 42.857 17.029 -72.505 1.00 89.38 101 LYS A CA 1
ATOM 806 C C . LYS A 1 101 ? 43.978 15.999 -72.515 1.00 89.38 101 LYS A C 1
ATOM 808 O O . LYS A 1 101 ? 43.969 15.084 -71.697 1.00 89.38 101 LYS A O 1
ATOM 813 N N . LEU A 1 102 ? 44.943 16.136 -73.421 1.00 93.75 102 LEU A N 1
ATOM 814 C CA . LEU A 1 102 ? 46.128 15.279 -73.424 1.00 93.75 102 LEU A CA 1
ATOM 815 C C . LEU A 1 102 ? 47.021 15.551 -72.205 1.00 93.75 102 LEU A C 1
ATOM 817 O O . LEU A 1 102 ? 47.602 14.615 -71.660 1.00 93.75 102 LEU A O 1
ATOM 821 N N . LEU A 1 103 ? 47.077 16.798 -71.734 1.00 92.69 103 LEU A N 1
ATOM 822 C CA . LEU A 1 103 ? 47.808 17.189 -70.526 1.00 92.69 103 LEU A CA 1
ATOM 823 C C . LEU A 1 103 ? 47.192 16.616 -69.232 1.00 92.69 103 LEU A C 1
ATOM 825 O O . LEU A 1 103 ? 47.906 16.402 -68.251 1.00 92.69 103 LEU A O 1
ATOM 829 N N . ALA A 1 104 ? 45.900 16.278 -69.232 1.00 90.50 104 ALA A N 1
ATOM 830 C CA . ALA A 1 104 ? 45.232 15.686 -68.072 1.00 90.50 104 ALA A CA 1
ATOM 831 C C . ALA A 1 104 ? 45.794 14.301 -67.676 1.00 90.50 104 ALA A C 1
ATOM 833 O O . ALA A 1 104 ? 45.839 13.972 -66.491 1.00 90.50 104 ALA A O 1
ATOM 834 N N . TYR A 1 105 ? 46.280 13.495 -68.630 1.00 93.19 105 TYR A N 1
ATOM 835 C CA . TYR A 1 105 ? 46.857 12.171 -68.344 1.00 93.19 105 TYR A CA 1
ATOM 836 C C . TYR A 1 105 ? 48.134 12.231 -67.479 1.00 93.19 105 TYR A C 1
ATOM 838 O O . TYR A 1 105 ? 48.181 11.570 -66.433 1.00 93.19 105 TYR A O 1
ATOM 846 N N . PRO A 1 106 ? 49.180 13.006 -67.842 1.00 93.19 106 PRO A N 1
ATOM 847 C CA . PRO A 1 106 ? 50.344 13.165 -66.977 1.00 93.19 106 PRO A CA 1
ATOM 848 C C . PRO A 1 106 ? 49.998 13.881 -65.665 1.00 93.19 106 PRO A C 1
ATOM 850 O O . PRO A 1 106 ? 50.550 13.501 -64.633 1.00 93.19 106 PRO A O 1
ATOM 853 N N . GLN A 1 107 ? 49.049 14.828 -65.658 1.00 91.44 107 GLN A N 1
ATOM 854 C CA . GLN A 1 107 ? 48.543 15.440 -64.421 1.00 91.44 107 GLN A CA 1
ATOM 855 C C . GLN A 1 107 ? 47.943 14.392 -63.468 1.00 91.44 107 GLN A C 1
ATOM 857 O O . GLN A 1 107 ? 48.265 14.389 -62.280 1.00 91.44 107 GLN A O 1
ATOM 862 N N . GLN A 1 108 ? 47.122 13.465 -63.970 1.00 90.75 108 GLN A N 1
ATOM 863 C CA . GLN A 1 108 ? 46.547 12.384 -63.162 1.00 90.75 108 GLN A CA 1
ATOM 864 C C . GLN A 1 108 ? 47.632 11.453 -62.603 1.00 90.75 108 GLN A C 1
ATOM 866 O O . GLN A 1 108 ? 47.591 11.085 -61.429 1.00 90.75 108 GLN A O 1
ATOM 871 N N . SER A 1 109 ? 48.635 11.107 -63.414 1.00 90.94 109 SER A N 1
ATOM 872 C CA . SER A 1 109 ? 49.780 10.297 -62.975 1.00 90.94 109 SER A CA 1
ATOM 873 C C . SER A 1 109 ? 50.593 10.988 -61.870 1.00 90.94 109 SER A C 1
ATOM 875 O O . SER A 1 109 ? 50.959 10.353 -60.873 1.00 90.94 109 SER A O 1
ATOM 877 N N . LEU A 1 110 ? 50.831 12.296 -62.014 1.00 91.25 110 LEU A N 1
ATOM 878 C CA . LEU A 1 110 ? 51.530 13.124 -61.031 1.00 91.25 110 LEU A CA 1
ATOM 879 C C . LEU A 1 110 ? 50.743 13.198 -59.714 1.00 91.25 110 LEU A C 1
ATOM 881 O O . LEU A 1 110 ? 51.297 12.929 -58.650 1.00 91.25 110 LEU A O 1
ATOM 885 N N . ASN A 1 111 ? 49.432 13.435 -59.788 1.00 91.75 111 ASN A N 1
ATOM 886 C CA . ASN A 1 111 ? 48.538 13.438 -58.626 1.00 91.75 111 ASN A CA 1
ATOM 887 C C . ASN A 1 111 ? 48.372 12.051 -57.977 1.00 91.75 111 ASN A C 1
ATOM 889 O O . ASN A 1 111 ? 47.920 11.958 -56.843 1.00 91.75 111 ASN A O 1
ATOM 893 N N . GLY A 1 112 ? 48.797 10.970 -58.638 1.00 90.19 112 GLY A N 1
ATOM 894 C CA . GLY A 1 112 ? 48.894 9.633 -58.045 1.00 90.19 112 GLY A CA 1
ATOM 895 C C . GLY A 1 112 ? 50.195 9.364 -57.273 1.00 90.19 112 GLY A C 1
ATOM 896 O O . GLY A 1 112 ? 50.323 8.314 -56.638 1.00 90.19 112 GLY A O 1
ATOM 897 N N . ILE A 1 113 ? 51.202 10.249 -57.329 1.00 91.12 113 ILE A N 1
ATOM 898 C CA . ILE A 1 113 ? 52.459 10.085 -56.572 1.00 91.12 113 ILE A CA 1
ATOM 899 C C . ILE A 1 113 ? 52.229 10.100 -55.054 1.00 91.12 113 ILE A C 1
ATOM 901 O O . ILE A 1 113 ? 52.733 9.178 -54.413 1.00 91.12 113 ILE A O 1
ATOM 905 N N . PRO A 1 114 ? 51.474 11.050 -54.462 1.00 89.12 114 PRO A N 1
ATOM 906 C CA . PRO A 1 114 ? 51.289 11.107 -53.011 1.00 89.12 114 PRO A CA 1
ATOM 907 C C . PRO A 1 114 ? 50.744 9.802 -52.422 1.00 89.12 114 PRO A C 1
ATOM 909 O O . PRO A 1 114 ? 51.321 9.275 -51.473 1.00 89.12 114 PRO A O 1
ATOM 912 N N . LYS A 1 115 ? 49.712 9.211 -53.046 1.00 88.06 115 LYS A N 1
ATOM 913 C CA . LYS A 1 115 ? 49.153 7.910 -52.640 1.00 88.06 115 LYS A CA 1
ATOM 914 C C . LYS A 1 115 ? 50.184 6.788 -52.706 1.00 88.06 115 LYS A C 1
ATOM 916 O O . LYS A 1 115 ? 50.360 6.073 -51.728 1.00 88.06 115 LYS A O 1
ATOM 921 N N . ARG A 1 116 ? 50.907 6.663 -53.825 1.00 90.25 116 ARG A N 1
ATOM 922 C CA . ARG A 1 116 ? 51.951 5.634 -53.987 1.00 90.25 116 ARG A CA 1
ATOM 923 C C . ARG A 1 116 ? 53.085 5.798 -52.981 1.00 90.25 116 ARG A C 1
ATOM 925 O O . ARG A 1 116 ? 53.577 4.803 -52.466 1.00 90.25 116 ARG A O 1
ATOM 932 N N . HIS A 1 117 ? 53.497 7.034 -52.708 1.00 89.50 117 HIS A N 1
ATOM 933 C CA . HIS A 1 117 ? 54.526 7.327 -51.716 1.00 89.50 117 HIS A CA 1
ATOM 934 C C . HIS A 1 117 ? 54.058 6.965 -50.302 1.00 89.50 117 HIS A C 1
ATOM 936 O O . HIS A 1 117 ? 54.807 6.337 -49.560 1.00 89.50 117 HIS A O 1
ATOM 942 N N . LEU A 1 118 ? 52.814 7.300 -49.949 1.00 87.75 118 LEU A N 1
ATOM 943 C CA . LEU A 1 118 ? 52.208 6.947 -48.665 1.00 87.75 118 LEU A CA 1
ATOM 944 C C . LEU A 1 118 ? 52.070 5.426 -48.503 1.00 87.75 118 LEU A C 1
ATOM 946 O O . LEU A 1 118 ? 52.471 4.883 -47.475 1.00 87.75 118 LEU A O 1
ATOM 950 N N . ASP A 1 119 ? 51.576 4.736 -49.534 1.00 88.19 119 ASP A N 1
ATOM 951 C CA . ASP A 1 119 ? 51.499 3.274 -49.576 1.00 88.19 119 ASP A CA 1
ATOM 952 C C . ASP A 1 119 ? 52.888 2.641 -49.420 1.00 88.19 119 ASP A C 1
ATOM 954 O O . ASP A 1 119 ? 53.055 1.745 -48.599 1.00 88.19 119 ASP A O 1
ATOM 958 N N . PHE A 1 120 ? 53.895 3.127 -50.151 1.00 91.69 120 PHE A N 1
ATOM 959 C CA . PHE A 1 120 ? 55.277 2.655 -50.039 1.00 91.69 120 PHE A CA 1
ATOM 960 C C . PHE A 1 120 ? 55.837 2.873 -48.631 1.00 91.69 120 PHE A C 1
ATOM 962 O O . PHE A 1 120 ? 56.395 1.959 -48.025 1.00 91.69 120 PHE A O 1
ATOM 969 N N . TYR A 1 121 ? 55.665 4.070 -48.075 1.00 91.44 121 TYR A N 1
ATOM 970 C CA . TYR A 1 121 ? 56.179 4.392 -46.753 1.00 91.44 121 TYR A CA 1
ATOM 971 C C . TYR A 1 121 ? 55.537 3.515 -45.669 1.00 91.44 121 TYR A C 1
ATOM 973 O O . TYR A 1 121 ? 56.249 2.915 -44.864 1.00 91.44 121 TYR A O 1
ATOM 981 N N . TYR A 1 122 ? 54.210 3.364 -45.667 1.00 89.00 122 TYR A N 1
ATOM 982 C CA . TYR A 1 122 ? 53.540 2.559 -44.646 1.00 89.00 122 TYR A CA 1
ATOM 983 C C . TYR A 1 122 ? 53.695 1.050 -44.858 1.00 89.00 122 TYR A C 1
ATOM 985 O O . TYR A 1 122 ? 53.951 0.343 -43.885 1.00 89.00 122 TYR A O 1
ATOM 993 N N . LYS A 1 123 ? 53.582 0.542 -46.092 1.00 89.75 123 LYS A N 1
ATOM 994 C CA . LYS A 1 123 ? 53.600 -0.907 -46.371 1.00 89.75 123 LYS A CA 1
ATOM 995 C C . LYS A 1 123 ? 55.006 -1.475 -46.555 1.00 89.75 123 LYS A C 1
ATOM 997 O O . LYS A 1 123 ? 55.261 -2.577 -46.089 1.00 89.75 123 LYS A O 1
ATOM 1002 N N . GLU A 1 124 ? 55.925 -0.745 -47.186 1.00 92.06 124 GLU A N 1
ATOM 1003 C CA . GLU A 1 124 ? 57.263 -1.266 -47.519 1.00 92.06 124 GLU A CA 1
ATOM 1004 C C . GLU A 1 124 ? 58.337 -0.815 -46.520 1.00 92.06 124 GLU A C 1
ATOM 1006 O O . GLU A 1 124 ? 59.158 -1.627 -46.085 1.00 92.06 124 GLU A O 1
ATOM 1011 N N . VAL A 1 125 ? 58.333 0.464 -46.117 1.00 94.38 125 VAL A N 1
ATOM 1012 C CA . VAL A 1 125 ? 59.334 1.003 -45.173 1.00 94.38 125 VAL A CA 1
ATOM 1013 C C . VAL A 1 125 ? 58.972 0.651 -43.733 1.00 94.38 125 VAL A C 1
ATOM 1015 O O . VAL A 1 125 ? 59.768 0.027 -43.032 1.00 94.38 125 VAL A O 1
ATOM 1018 N N . LEU A 1 126 ? 57.769 1.030 -43.293 1.00 94.25 126 LEU A N 1
ATOM 1019 C CA . LEU A 1 126 ? 57.293 0.777 -41.931 1.00 94.25 126 LEU A CA 1
ATOM 1020 C C . LEU A 1 126 ? 56.697 -0.623 -41.746 1.00 94.25 126 LEU A C 1
ATOM 1022 O O . LEU A 1 126 ? 56.544 -1.061 -40.607 1.00 94.25 126 LEU A O 1
ATOM 1026 N N . LYS A 1 127 ? 56.393 -1.334 -42.842 1.00 91.56 127 LYS A N 1
ATOM 1027 C CA . LYS A 1 127 ? 55.835 -2.698 -42.831 1.00 91.56 127 LYS A CA 1
ATOM 1028 C C . LYS A 1 127 ? 54.557 -2.830 -42.004 1.00 91.56 127 LYS A C 1
ATOM 1030 O O . LYS A 1 127 ? 54.311 -3.860 -41.375 1.00 91.56 127 LYS A O 1
ATOM 1035 N N . LEU A 1 128 ? 53.735 -1.783 -42.017 1.00 89.62 128 LEU A N 1
ATOM 1036 C CA . LEU A 1 128 ? 52.404 -1.825 -41.437 1.00 89.62 128 LEU A CA 1
ATOM 1037 C C . LEU A 1 128 ? 51.519 -2.734 -42.288 1.00 89.62 128 LEU A C 1
ATOM 1039 O O . LEU A 1 128 ? 51.509 -2.654 -43.517 1.00 89.62 128 LEU A O 1
ATOM 1043 N N . SER A 1 129 ? 50.753 -3.582 -41.614 1.00 83.56 129 SER A N 1
ATOM 1044 C CA . SER A 1 129 ? 49.720 -4.405 -42.231 1.00 83.56 129 SER A CA 1
ATOM 1045 C C . SER A 1 129 ? 48.345 -3.897 -41.797 1.00 83.56 129 SER A C 1
ATOM 1047 O O . SER A 1 129 ? 48.213 -3.386 -40.682 1.00 83.56 129 SER A O 1
ATOM 1049 N N . PRO A 1 130 ? 47.319 -3.992 -42.662 1.00 82.50 130 PRO A N 1
ATOM 1050 C CA . PRO A 1 130 ? 45.945 -3.772 -42.238 1.00 82.50 130 PRO A CA 1
ATOM 1051 C C . PRO A 1 130 ? 45.602 -4.705 -41.076 1.00 82.50 130 PRO A C 1
ATOM 1053 O O . PRO A 1 130 ? 46.035 -5.859 -41.060 1.00 82.50 130 PRO A O 1
ATOM 1056 N N . ASN A 1 131 ? 44.805 -4.216 -40.127 1.00 81.56 131 ASN A N 1
ATOM 1057 C CA . ASN A 1 131 ? 44.290 -5.074 -39.069 1.00 81.56 131 ASN A CA 1
ATOM 1058 C C . ASN A 1 131 ? 43.472 -6.225 -39.679 1.00 81.56 131 ASN A C 1
ATOM 1060 O O . ASN A 1 131 ? 42.792 -6.023 -40.692 1.00 81.56 131 ASN A O 1
ATOM 1064 N N . PRO A 1 132 ? 43.520 -7.425 -39.077 1.00 82.88 132 PRO A N 1
ATOM 1065 C CA . PRO A 1 132 ? 42.649 -8.516 -39.483 1.00 82.88 132 PRO A CA 1
ATOM 1066 C C . PRO A 1 132 ? 41.181 -8.130 -39.273 1.00 82.88 132 PRO A C 1
ATOM 1068 O O . PRO A 1 132 ? 40.856 -7.298 -38.424 1.00 82.88 132 PRO A O 1
ATOM 1071 N N . PHE A 1 133 ? 40.290 -8.763 -40.033 1.00 79.44 133 PHE A N 1
ATOM 1072 C CA . PHE A 1 133 ? 38.854 -8.630 -39.812 1.00 79.44 133 PHE A CA 1
ATOM 1073 C C . PHE A 1 133 ? 38.494 -9.141 -38.413 1.00 79.44 133 PHE A C 1
ATOM 1075 O O . PHE A 1 133 ? 38.878 -10.252 -38.043 1.00 79.44 133 PHE A O 1
ATOM 1082 N N . SER A 1 134 ? 37.754 -8.335 -37.651 1.00 81.19 134 SER A N 1
ATOM 1083 C CA . SER A 1 134 ? 37.117 -8.782 -36.414 1.00 81.19 134 SER A CA 1
ATOM 1084 C C . SER A 1 134 ? 35.730 -9.324 -36.755 1.00 81.19 134 SER A C 1
ATOM 1086 O O . SER A 1 134 ? 35.011 -8.652 -37.497 1.00 81.19 134 SER A O 1
ATOM 1088 N N . PRO A 1 135 ? 35.350 -10.522 -36.281 1.00 83.31 135 PRO A N 1
ATOM 1089 C CA . PRO A 1 135 ? 34.003 -11.032 -36.487 1.00 83.31 135 PRO A CA 1
ATOM 1090 C C . PRO A 1 135 ? 32.981 -10.177 -35.728 1.00 83.31 135 PRO A C 1
ATOM 1092 O O . PRO A 1 135 ? 33.260 -9.693 -34.631 1.00 83.31 135 PRO A O 1
ATOM 1095 N N . ASP A 1 136 ? 31.787 -10.036 -36.301 1.00 83.06 136 ASP A N 1
ATOM 1096 C CA . ASP A 1 136 ? 30.661 -9.388 -35.630 1.00 83.06 136 ASP A CA 1
ATOM 1097 C C . ASP A 1 136 ? 30.130 -10.268 -34.486 1.00 83.06 136 ASP A C 1
ATOM 1099 O O . ASP A 1 136 ? 30.182 -11.501 -34.551 1.00 83.06 136 ASP A O 1
ATOM 1103 N N . THR A 1 137 ? 29.547 -9.644 -33.465 1.00 87.12 137 THR A N 1
ATOM 1104 C CA . THR A 1 137 ? 28.853 -10.324 -32.363 1.00 87.12 137 THR A CA 1
ATOM 1105 C C . THR A 1 137 ? 27.370 -9.959 -32.359 1.00 87.12 137 THR A C 1
ATOM 1107 O O . THR A 1 137 ? 26.975 -8.874 -32.786 1.00 87.12 137 THR A O 1
ATOM 1110 N N . VAL A 1 138 ? 26.524 -10.889 -31.908 1.00 87.25 138 VAL A N 1
ATOM 1111 C CA . VAL A 1 138 ? 25.068 -10.703 -31.826 1.00 87.25 138 VAL A CA 1
ATOM 1112 C C . VAL A 1 138 ? 24.532 -11.292 -30.527 1.00 87.25 138 VAL A C 1
ATOM 1114 O O . VAL A 1 138 ? 25.066 -12.275 -30.015 1.00 87.25 138 VAL A O 1
ATOM 1117 N N . HIS A 1 139 ? 23.454 -10.709 -30.007 1.00 90.62 139 HIS A N 1
ATOM 1118 C CA . HIS A 1 139 ? 22.706 -11.288 -28.895 1.00 90.62 139 HIS A CA 1
ATOM 1119 C C . HIS A 1 139 ? 21.620 -12.225 -29.425 1.00 90.62 139 HIS A C 1
ATOM 1121 O O . HIS A 1 139 ? 20.938 -11.904 -30.399 1.00 90.62 139 HIS A O 1
ATOM 1127 N N . VAL A 1 140 ? 21.454 -13.375 -28.772 1.00 89.62 140 VAL A N 1
ATOM 1128 C CA . VAL A 1 140 ? 20.487 -14.409 -29.157 1.00 89.62 140 VAL A CA 1
ATOM 1129 C C . VAL A 1 140 ? 19.618 -14.745 -27.951 1.00 89.62 140 VAL A C 1
ATOM 1131 O O . VAL A 1 140 ? 20.129 -14.959 -26.854 1.00 89.62 140 VAL A O 1
ATOM 1134 N N . ILE A 1 141 ? 18.303 -14.786 -28.162 1.00 90.50 141 ILE A N 1
ATOM 1135 C CA . ILE A 1 141 ? 17.322 -15.206 -27.160 1.00 90.50 141 ILE A CA 1
ATOM 1136 C C . ILE A 1 141 ? 16.850 -16.610 -27.537 1.00 90.50 141 ILE A C 1
ATOM 1138 O O . ILE A 1 141 ? 16.432 -16.841 -28.670 1.00 90.50 141 ILE A O 1
ATOM 1142 N N . PHE A 1 142 ? 16.925 -17.544 -26.590 1.00 90.00 142 PHE A N 1
ATOM 1143 C CA . PHE A 1 142 ? 16.453 -18.914 -26.773 1.00 90.00 142 PHE A CA 1
ATOM 1144 C C . PHE A 1 142 ? 15.069 -19.085 -26.155 1.00 90.00 142 PHE A C 1
ATOM 1146 O O . PHE A 1 142 ? 14.887 -18.851 -24.962 1.00 90.00 142 PHE A O 1
ATOM 1153 N N . GLU A 1 143 ? 14.115 -19.564 -26.949 1.00 89.50 143 GLU A N 1
ATOM 1154 C CA . GLU A 1 143 ? 12.811 -20.005 -26.461 1.00 89.50 143 GLU A CA 1
ATOM 1155 C C . GLU A 1 143 ? 12.748 -21.531 -26.437 1.00 89.50 143 GLU A C 1
ATOM 1157 O O . GLU A 1 143 ? 13.055 -22.212 -27.419 1.00 89.50 143 GLU A O 1
ATOM 1162 N N . LEU A 1 144 ? 12.338 -22.087 -25.298 1.00 91.81 144 LEU A N 1
ATOM 1163 C CA . LEU A 1 144 ? 12.150 -23.525 -25.161 1.00 91.81 144 LEU A CA 1
ATOM 1164 C C . LEU A 1 144 ? 10.854 -23.983 -25.839 1.00 91.81 144 LEU A C 1
ATOM 1166 O O . LEU A 1 144 ? 9.806 -23.346 -25.736 1.00 91.81 144 LEU A O 1
ATOM 1170 N N . ALA A 1 145 ? 10.891 -25.169 -26.450 1.00 90.50 145 ALA A N 1
ATOM 1171 C CA . ALA A 1 145 ? 9.677 -25.850 -26.889 1.00 90.50 145 ALA A CA 1
ATOM 1172 C C . ALA A 1 145 ? 8.735 -26.120 -25.696 1.00 90.50 145 ALA A C 1
ATOM 1174 O O . ALA A 1 145 ? 9.193 -26.384 -24.586 1.00 90.50 145 ALA A O 1
ATOM 1175 N N . LYS A 1 146 ? 7.411 -26.146 -25.933 1.00 85.69 146 LYS A N 1
ATOM 1176 C CA . LYS A 1 146 ? 6.359 -26.195 -24.886 1.00 85.69 146 LYS A CA 1
ATOM 1177 C C . LYS A 1 146 ? 6.572 -27.234 -23.769 1.00 85.69 146 LYS A C 1
ATOM 1179 O O . LYS A 1 146 ? 6.181 -26.991 -22.632 1.00 85.69 146 LYS A O 1
ATOM 1184 N N . ASN A 1 147 ? 7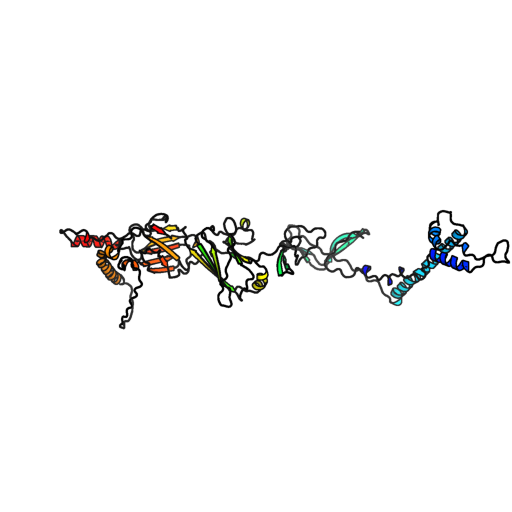.181 -28.380 -24.079 1.00 90.12 147 ASN A N 1
ATOM 1185 C CA . ASN A 1 147 ? 7.379 -29.481 -23.130 1.00 90.12 147 ASN A CA 1
ATOM 1186 C C . ASN A 1 147 ? 8.792 -29.543 -22.522 1.00 90.12 147 ASN A C 1
ATOM 1188 O O . ASN A 1 147 ? 9.012 -30.335 -21.608 1.00 90.12 147 ASN A O 1
ATOM 1192 N N . ALA A 1 148 ? 9.738 -28.722 -22.981 1.00 89.94 148 ALA A N 1
ATOM 1193 C CA . ALA A 1 148 ? 11.098 -28.697 -22.450 1.00 89.94 148 ALA A CA 1
ATOM 1194 C C . ALA A 1 148 ? 11.161 -27.886 -21.144 1.00 89.94 148 ALA A C 1
ATOM 1196 O O . ALA A 1 148 ? 10.439 -26.900 -20.968 1.00 89.94 148 ALA A O 1
ATOM 1197 N N . THR A 1 149 ? 11.981 -28.326 -20.191 1.00 90.56 149 THR A N 1
ATOM 1198 C CA . THR A 1 149 ? 12.215 -27.627 -18.910 1.00 90.56 149 THR A CA 1
ATOM 1199 C C . THR A 1 149 ? 13.524 -26.855 -18.913 1.00 90.56 149 THR A C 1
ATOM 1201 O O . THR A 1 149 ? 13.590 -25.756 -18.365 1.00 90.56 149 THR A O 1
ATOM 1204 N N . SER A 1 150 ? 14.546 -27.431 -19.537 1.00 94.19 150 SER A N 1
ATOM 1205 C CA . SER A 1 150 ? 15.866 -26.844 -19.709 1.00 94.19 150 SER A CA 1
ATOM 1206 C C . SER A 1 150 ? 16.601 -27.548 -20.844 1.00 94.19 150 SER A C 1
ATOM 1208 O O . SER A 1 150 ? 16.390 -28.747 -21.013 1.00 94.19 150 SER A O 1
ATOM 1210 N N . GLU A 1 151 ? 17.484 -26.843 -21.543 1.00 95.00 151 GLU A N 1
ATOM 1211 C CA . GLU A 1 151 ? 18.357 -27.402 -22.582 1.00 95.00 151 GLU A CA 1
ATOM 1212 C C . GLU A 1 151 ? 19.734 -26.726 -22.527 1.00 95.00 151 GLU A C 1
ATOM 1214 O O . GLU A 1 151 ? 19.815 -25.509 -22.344 1.00 95.00 151 GLU A O 1
ATOM 1219 N N . LEU A 1 152 ? 20.811 -27.505 -22.666 1.00 95.62 152 LEU A N 1
ATOM 1220 C CA . LEU A 1 152 ? 22.173 -26.979 -22.767 1.00 95.62 152 LEU A CA 1
ATOM 1221 C C . LEU A 1 152 ? 22.498 -26.677 -24.231 1.00 95.62 152 LEU A C 1
ATOM 1223 O O . LEU A 1 152 ? 22.452 -27.561 -25.080 1.00 95.62 152 LEU A O 1
ATOM 1227 N N . VAL A 1 153 ? 22.899 -25.442 -24.498 1.00 94.69 153 VAL A N 1
ATOM 1228 C CA . VAL A 1 153 ? 23.524 -25.030 -25.750 1.00 94.69 153 VAL A CA 1
ATOM 1229 C C . VAL A 1 153 ? 25.026 -24.962 -25.502 1.00 94.69 153 VAL A C 1
ATOM 1231 O O . VAL A 1 153 ? 25.498 -24.104 -24.756 1.00 94.69 153 VAL A O 1
ATOM 1234 N N . GLU A 1 154 ? 25.772 -25.897 -26.085 1.00 96.56 154 GLU A N 1
ATOM 1235 C CA . GLU A 1 154 ? 27.223 -25.985 -25.901 1.00 96.56 154 GLU A CA 1
ATOM 1236 C C . GLU A 1 154 ? 27.945 -24.825 -26.594 1.00 96.56 154 GLU A C 1
ATOM 1238 O O . GLU A 1 154 ? 27.526 -24.328 -27.651 1.00 96.56 154 GLU A O 1
ATOM 1243 N N . LYS A 1 155 ? 29.092 -24.441 -26.045 1.00 95.38 155 LYS A N 1
ATOM 1244 C CA . LYS A 1 155 ? 30.033 -23.531 -26.686 1.00 95.38 155 LYS A CA 1
ATOM 1245 C C . LYS A 1 155 ? 30.369 -24.009 -28.102 1.00 95.38 155 LYS A C 1
ATOM 1247 O O . LYS A 1 155 ? 30.600 -25.191 -28.345 1.00 95.38 155 LYS A O 1
ATOM 1252 N N . ASN A 1 156 ? 30.492 -23.063 -29.030 1.00 94.81 156 ASN A N 1
ATOM 1253 C CA . ASN A 1 156 ? 30.695 -23.288 -30.464 1.00 94.81 156 ASN A CA 1
ATOM 1254 C C . ASN A 1 156 ? 29.509 -23.920 -31.211 1.00 94.81 156 ASN A C 1
ATOM 1256 O O . ASN A 1 156 ? 29.655 -24.219 -32.399 1.00 94.81 156 ASN A O 1
ATOM 1260 N N . SER A 1 157 ? 28.344 -24.098 -30.575 1.00 94.94 157 SER A N 1
ATOM 1261 C CA . SER A 1 157 ? 27.119 -24.446 -31.304 1.00 94.94 157 SER A CA 1
ATOM 1262 C C . SER A 1 157 ? 26.869 -23.419 -32.404 1.00 94.94 157 SER A C 1
ATOM 1264 O O . SER A 1 157 ? 26.908 -22.212 -32.149 1.00 94.94 157 SER A O 1
ATOM 1266 N N . VAL A 1 158 ? 26.655 -23.901 -33.629 1.00 95.12 158 VAL A N 1
ATOM 1267 C CA . VAL A 1 158 ? 26.526 -23.057 -34.820 1.00 95.12 158 VAL A CA 1
ATOM 1268 C C . VAL A 1 158 ? 25.084 -22.585 -34.976 1.00 95.12 158 VAL A C 1
ATOM 1270 O O . VAL A 1 158 ? 24.159 -23.393 -34.995 1.00 95.12 158 VAL A O 1
ATOM 1273 N N . LEU A 1 159 ? 24.911 -21.274 -35.123 1.00 92.88 159 LEU A N 1
ATOM 1274 C CA . LEU A 1 159 ? 23.642 -20.599 -35.365 1.00 92.88 159 LEU A CA 1
ATOM 1275 C C . LEU A 1 159 ? 23.647 -20.010 -36.780 1.00 92.88 159 LEU A C 1
ATOM 1277 O O . LEU A 1 159 ? 24.474 -19.155 -37.108 1.00 92.88 159 LEU A O 1
ATOM 1281 N N . GLU A 1 160 ? 22.731 -20.471 -37.627 1.00 93.06 160 GLU A N 1
ATOM 1282 C CA . GLU A 1 160 ? 22.607 -20.003 -39.010 1.00 93.06 160 GLU A CA 1
ATOM 1283 C C . GLU A 1 160 ? 21.855 -18.664 -39.072 1.00 93.06 160 GLU A C 1
ATOM 1285 O O . GLU A 1 160 ? 20.748 -18.529 -38.553 1.00 93.06 160 GLU A O 1
ATOM 1290 N N . ALA A 1 161 ? 22.438 -17.675 -39.750 1.00 89.44 161 ALA A N 1
ATOM 1291 C CA . ALA A 1 161 ? 21.918 -16.310 -39.868 1.00 89.44 161 ALA A CA 1
ATOM 1292 C C . ALA A 1 161 ? 21.732 -15.886 -41.338 1.00 89.44 161 ALA A C 1
ATOM 1294 O O . ALA A 1 161 ? 22.019 -14.751 -41.726 1.00 89.44 161 ALA A O 1
ATOM 1295 N N . GLY A 1 162 ? 21.258 -16.810 -42.178 1.00 89.69 162 GLY A N 1
ATOM 1296 C CA . GLY A 1 162 ? 20.968 -16.550 -43.588 1.00 89.69 162 GLY A CA 1
ATOM 1297 C C . GLY A 1 162 ? 22.222 -16.381 -44.453 1.00 89.69 162 GLY A C 1
ATOM 1298 O O . GLY A 1 162 ? 23.234 -17.045 -44.238 1.00 89.69 162 GLY A O 1
ATOM 1299 N N . LYS A 1 163 ? 22.139 -15.530 -45.483 1.00 91.25 163 LYS A N 1
ATOM 1300 C CA . LYS A 1 163 ? 23.226 -15.274 -46.444 1.00 91.25 163 LYS A CA 1
ATOM 1301 C C . LYS A 1 163 ? 23.590 -13.791 -46.497 1.00 91.25 163 LYS A C 1
ATOM 1303 O O . LYS A 1 163 ? 22.738 -12.937 -46.257 1.00 91.25 163 LYS A O 1
ATOM 1308 N N . ASP A 1 164 ? 24.844 -13.487 -46.811 1.00 84.81 164 ASP A N 1
ATOM 1309 C CA . ASP A 1 164 ? 25.325 -12.121 -47.029 1.00 84.81 164 ASP A CA 1
ATOM 1310 C C . ASP A 1 164 ? 24.948 -11.562 -48.420 1.00 84.81 164 ASP A C 1
ATOM 1312 O O . ASP A 1 164 ? 24.272 -12.214 -49.218 1.00 84.81 164 ASP A O 1
ATOM 1316 N N . SER A 1 165 ? 25.376 -10.326 -48.713 1.00 86.94 165 SER A N 1
ATOM 1317 C CA . SER A 1 165 ? 25.098 -9.660 -49.996 1.00 86.94 165 SER A CA 1
ATOM 1318 C C . SER A 1 165 ? 25.781 -10.299 -51.207 1.00 86.94 165 SER A C 1
ATOM 1320 O O . SER A 1 165 ? 25.403 -9.990 -52.333 1.00 86.94 165 SER A O 1
ATOM 1322 N N . GLU A 1 166 ? 26.768 -11.163 -50.989 1.00 87.50 166 GLU A N 1
ATOM 1323 C CA . GLU A 1 166 ? 27.466 -11.919 -52.034 1.00 87.50 166 GLU A CA 1
ATOM 1324 C C . GLU A 1 166 ? 26.907 -13.349 -52.172 1.00 87.50 166 GLU A C 1
ATOM 1326 O O . GLU A 1 166 ? 27.273 -14.079 -53.091 1.00 87.50 166 GLU A O 1
ATOM 1331 N N . GLY A 1 167 ? 25.962 -13.737 -51.306 1.00 87.81 167 GLY A N 1
ATOM 1332 C CA . GLY A 1 167 ? 25.296 -15.037 -51.307 1.00 87.81 167 GLY A CA 1
ATOM 1333 C C . GLY A 1 167 ? 25.980 -16.105 -50.448 1.00 87.81 167 GLY A C 1
ATOM 1334 O O . GLY A 1 167 ? 25.542 -17.263 -50.482 1.00 87.81 167 GLY A O 1
ATOM 1335 N N . ASN A 1 168 ? 27.002 -15.751 -49.666 1.00 89.69 168 ASN A N 1
ATOM 1336 C CA . ASN A 1 168 ? 27.692 -16.680 -48.770 1.00 89.69 168 ASN A CA 1
ATOM 1337 C C . ASN A 1 168 ? 26.889 -16.885 -47.474 1.00 89.69 168 ASN A C 1
ATOM 1339 O O . ASN A 1 168 ? 26.273 -15.936 -46.985 1.00 89.69 168 ASN A O 1
ATOM 1343 N N . PRO A 1 169 ? 26.870 -18.101 -46.896 1.00 91.12 169 PRO A N 1
ATOM 1344 C CA . PRO A 1 169 ? 26.175 -18.363 -45.638 1.00 91.12 169 PRO A CA 1
ATOM 1345 C C . PRO A 1 169 ? 26.837 -17.627 -44.468 1.00 91.12 169 PRO A C 1
ATOM 1347 O O . PRO A 1 169 ? 28.063 -17.604 -44.350 1.00 91.12 169 PRO A O 1
ATOM 1350 N N . ARG A 1 170 ? 26.015 -17.064 -43.581 1.00 90.56 170 ARG A N 1
ATOM 1351 C CA . ARG A 1 170 ? 26.457 -16.407 -42.351 1.00 90.56 170 ARG A CA 1
ATOM 1352 C C . ARG A 1 170 ? 26.171 -17.308 -41.161 1.00 90.56 170 ARG A C 1
ATOM 1354 O O . ARG A 1 170 ? 25.014 -17.600 -40.876 1.00 90.56 170 ARG A O 1
ATOM 1361 N N . ASN A 1 171 ? 27.227 -17.691 -40.456 1.00 92.75 171 ASN A N 1
ATOM 1362 C CA . ASN A 1 171 ? 27.152 -18.561 -39.292 1.00 92.75 171 ASN A CA 1
ATOM 1363 C C . ASN A 1 171 ? 27.757 -17.848 -38.084 1.00 92.75 171 ASN A C 1
ATOM 1365 O O . ASN A 1 171 ? 28.865 -17.319 -38.175 1.00 92.75 171 ASN A O 1
ATOM 1369 N N . TYR A 1 172 ? 27.045 -17.875 -36.964 1.00 93.25 172 TYR A N 1
ATOM 1370 C CA . TYR A 1 172 ? 27.552 -17.463 -35.659 1.00 93.25 172 TYR A CA 1
ATOM 1371 C C . TYR A 1 172 ? 27.807 -18.695 -34.799 1.00 93.25 172 TYR A C 1
ATOM 1373 O O . TYR A 1 172 ? 27.251 -19.762 -35.049 1.00 93.25 172 TYR A O 1
ATOM 1381 N N . ALA A 1 173 ? 28.661 -18.554 -33.796 1.00 94.19 173 ALA A N 1
ATOM 1382 C CA . ALA A 1 173 ? 28.966 -19.617 -32.854 1.00 94.19 173 ALA A CA 1
ATOM 1383 C C . ALA A 1 173 ? 28.784 -19.096 -31.429 1.00 94.19 173 ALA A C 1
ATOM 1385 O O . ALA A 1 173 ? 29.135 -17.951 -31.146 1.00 94.19 173 ALA A O 1
ATOM 1386 N N . MET A 1 174 ? 28.253 -19.938 -30.544 1.00 94.69 174 MET A N 1
ATOM 1387 C CA . MET A 1 174 ? 28.133 -19.611 -29.121 1.00 94.69 174 MET A CA 1
ATOM 1388 C C . MET A 1 174 ? 29.513 -19.365 -28.497 1.00 94.69 174 MET A C 1
ATOM 1390 O O . MET A 1 174 ? 30.435 -20.167 -28.677 1.00 94.69 174 MET A O 1
ATOM 1394 N N . ASP A 1 175 ? 29.648 -18.279 -27.740 1.00 92.50 175 ASP A N 1
ATOM 1395 C CA . ASP A 1 175 ? 30.882 -17.873 -27.055 1.00 92.50 175 ASP A CA 1
ATOM 1396 C C . ASP A 1 175 ? 31.181 -18.721 -25.801 1.00 92.50 175 ASP A C 1
ATOM 1398 O O . ASP A 1 175 ? 32.350 -18.948 -25.449 1.00 92.50 175 ASP A O 1
ATOM 1402 N N . GLY A 1 176 ? 30.132 -19.264 -25.182 1.00 93.38 176 GLY A N 1
ATOM 1403 C CA . GLY A 1 176 ? 30.178 -20.158 -24.032 1.00 93.38 176 GLY A CA 1
ATOM 1404 C C . GLY A 1 176 ? 28.993 -21.120 -23.966 1.00 93.38 176 GLY A C 1
ATOM 1405 O O . GLY A 1 176 ? 28.092 -21.093 -24.802 1.00 93.38 176 GLY A O 1
ATOM 1406 N N . ASP A 1 177 ? 29.024 -21.983 -22.953 1.00 95.81 177 ASP A N 1
ATOM 1407 C CA . ASP A 1 177 ? 27.915 -22.875 -22.627 1.00 95.81 177 ASP A CA 1
ATOM 1408 C C . ASP A 1 177 ? 26.759 -22.064 -22.021 1.00 95.81 177 ASP A C 1
ATOM 1410 O O . ASP A 1 177 ? 26.967 -21.269 -21.100 1.00 95.81 177 ASP A O 1
ATOM 1414 N N . PHE A 1 178 ? 25.533 -22.283 -22.496 1.00 94.31 178 PHE A N 1
ATOM 1415 C CA . PHE A 1 178 ? 24.333 -21.618 -21.988 1.00 94.31 178 PHE A CA 1
ATOM 1416 C C . PHE A 1 178 ? 23.218 -22.630 -21.726 1.00 94.31 178 PHE A C 1
ATOM 1418 O O . PHE A 1 178 ? 22.861 -23.410 -22.602 1.00 94.31 178 PHE A O 1
ATOM 1425 N N . VAL A 1 179 ? 22.629 -22.607 -20.529 1.00 95.00 179 VAL A N 1
ATOM 1426 C CA . VAL A 1 179 ? 21.474 -23.454 -20.197 1.00 95.00 179 VAL A CA 1
ATOM 1427 C C . VAL A 1 179 ? 20.197 -22.632 -20.329 1.00 95.00 179 VAL A C 1
ATOM 1429 O O . VAL A 1 179 ? 19.852 -21.860 -19.431 1.00 95.00 179 VAL A O 1
ATOM 1432 N N . ALA A 1 180 ? 19.473 -22.823 -21.431 1.00 93.12 180 ALA A N 1
ATOM 1433 C CA . ALA A 1 180 ? 18.149 -22.247 -21.621 1.00 93.12 180 ALA A CA 1
ATOM 1434 C C . ALA A 1 180 ? 17.160 -22.914 -20.655 1.00 93.12 180 ALA A C 1
ATOM 1436 O O . ALA A 1 180 ? 17.143 -24.137 -20.529 1.00 93.12 180 ALA A O 1
ATOM 1437 N N . ASN A 1 181 ? 16.336 -22.132 -19.961 1.00 92.25 181 ASN A N 1
ATOM 1438 C CA . ASN A 1 181 ? 15.325 -22.620 -19.020 1.00 92.25 181 ASN A CA 1
ATOM 1439 C C . ASN A 1 181 ? 14.021 -21.808 -19.167 1.00 92.25 181 ASN A C 1
ATOM 1441 O O . ASN A 1 181 ? 13.900 -20.977 -20.061 1.00 92.25 181 ASN A O 1
ATOM 1445 N N . ARG A 1 182 ? 13.020 -22.069 -18.318 1.00 90.06 182 ARG A N 1
ATOM 1446 C CA . ARG A 1 182 ? 11.708 -21.388 -18.361 1.00 90.06 182 ARG A CA 1
ATOM 1447 C C . ARG A 1 182 ? 11.674 -20.017 -17.667 1.00 90.06 182 ARG A C 1
ATOM 1449 O O . ARG A 1 182 ? 10.587 -19.486 -17.448 1.00 90.06 182 ARG A O 1
ATOM 1456 N N . ALA A 1 183 ? 12.815 -19.476 -17.245 1.00 89.31 183 ALA A N 1
ATOM 1457 C CA . ALA A 1 183 ? 12.864 -18.161 -16.624 1.00 89.31 183 ALA A CA 1
ATOM 1458 C C . ALA A 1 183 ? 12.535 -17.083 -17.658 1.00 89.31 183 ALA A C 1
ATOM 1460 O O . ALA A 1 183 ? 13.079 -17.065 -18.759 1.00 89.31 183 ALA A O 1
ATOM 1461 N N . GLN A 1 184 ? 11.655 -16.170 -17.269 1.00 89.25 184 GLN A N 1
ATOM 1462 C CA . GLN A 1 184 ? 11.254 -15.026 -18.072 1.00 89.25 184 GLN A CA 1
ATOM 1463 C C . GLN A 1 184 ? 11.157 -13.794 -17.179 1.00 89.25 184 GLN A C 1
ATOM 1465 O O . GLN A 1 184 ? 10.887 -13.903 -15.978 1.00 89.25 184 GLN A O 1
ATOM 1470 N N . VAL A 1 185 ? 11.346 -12.620 -17.773 1.00 89.88 185 VAL A N 1
ATOM 1471 C CA . VAL A 1 185 ? 11.045 -11.353 -17.107 1.00 89.88 185 VAL A CA 1
ATOM 1472 C C . VAL A 1 185 ? 9.524 -11.242 -17.009 1.00 89.88 185 VAL A C 1
ATOM 1474 O O . VAL A 1 185 ? 8.853 -11.005 -18.007 1.00 89.88 185 VAL A O 1
ATOM 1477 N N . ALA A 1 186 ? 8.972 -11.489 -15.818 1.00 91.75 186 ALA A N 1
ATOM 1478 C CA . ALA A 1 186 ? 7.524 -11.476 -15.599 1.00 91.75 186 ALA A CA 1
ATOM 1479 C C . ALA A 1 186 ? 6.947 -10.053 -15.540 1.00 91.75 186 ALA A C 1
ATOM 1481 O O . ALA A 1 186 ? 5.821 -9.828 -15.973 1.00 91.75 186 ALA A O 1
ATOM 1482 N N . ALA A 1 187 ? 7.715 -9.109 -14.995 1.00 90.62 187 ALA A N 1
ATOM 1483 C CA . ALA A 1 187 ? 7.380 -7.694 -14.927 1.00 90.62 187 ALA A CA 1
ATOM 1484 C C . ALA A 1 187 ? 8.656 -6.868 -14.707 1.00 90.62 187 ALA A C 1
ATOM 1486 O O . ALA A 1 187 ? 9.648 -7.376 -14.177 1.00 90.62 187 ALA A O 1
ATOM 1487 N N . MET A 1 188 ? 8.612 -5.594 -15.089 1.00 91.00 188 MET A N 1
ATOM 1488 C CA . MET A 1 188 ? 9.631 -4.594 -14.774 1.00 91.00 188 MET A CA 1
ATOM 1489 C C . MET A 1 188 ? 8.930 -3.410 -14.127 1.00 91.00 188 MET A C 1
ATOM 1491 O O . MET A 1 188 ? 7.930 -2.940 -14.653 1.00 91.00 188 MET A O 1
ATOM 1495 N N . HIS A 1 189 ? 9.445 -2.938 -12.999 1.00 91.88 189 HIS A N 1
ATOM 1496 C CA . HIS A 1 189 ? 8.908 -1.780 -12.295 1.00 91.88 189 HIS A CA 1
ATOM 1497 C C . HIS A 1 189 ? 10.058 -0.852 -11.929 1.00 91.88 189 HIS A C 1
ATOM 1499 O O . HIS A 1 189 ? 11.132 -1.330 -11.554 1.00 91.88 189 HIS A O 1
ATOM 1505 N N . THR A 1 190 ? 9.817 0.452 -11.994 1.00 92.44 190 THR A N 1
ATOM 1506 C CA . THR A 1 190 ? 10.810 1.466 -11.633 1.00 92.44 190 THR A CA 1
ATOM 1507 C C . THR A 1 190 ? 10.211 2.432 -10.623 1.00 92.44 190 THR A C 1
ATOM 1509 O O . THR A 1 190 ? 9.057 2.835 -10.746 1.00 92.44 190 THR A O 1
ATOM 1512 N N . ILE A 1 191 ? 11.012 2.803 -9.625 1.00 90.19 191 ILE A N 1
ATOM 1513 C CA . ILE A 1 191 ? 10.767 3.948 -8.748 1.00 90.19 191 ILE A CA 1
ATOM 1514 C C . ILE A 1 191 ? 11.936 4.904 -8.956 1.00 90.19 191 ILE A C 1
ATOM 1516 O O . ILE A 1 191 ? 13.092 4.477 -8.970 1.00 90.19 191 ILE A O 1
ATOM 1520 N N . TYR A 1 192 ? 11.622 6.177 -9.136 1.00 88.00 192 TYR A N 1
ATOM 1521 C CA . TYR A 1 192 ? 12.572 7.232 -9.456 1.00 88.00 192 TYR A CA 1
ATOM 1522 C C . TYR A 1 192 ? 12.276 8.465 -8.601 1.00 88.00 192 TYR A C 1
ATOM 1524 O O . TYR A 1 192 ? 11.127 8.716 -8.245 1.00 88.00 192 TYR A O 1
ATOM 1532 N N . THR A 1 193 ? 13.311 9.218 -8.248 1.00 86.94 193 THR A N 1
ATOM 1533 C CA . THR A 1 193 ? 13.179 10.516 -7.583 1.00 86.94 193 THR A CA 1
ATOM 1534 C C . THR A 1 193 ? 13.633 11.580 -8.570 1.00 86.94 193 THR A C 1
ATOM 1536 O O . THR A 1 193 ? 14.788 11.540 -8.993 1.00 86.94 193 THR A O 1
ATOM 1539 N N . ASP A 1 194 ? 12.726 12.481 -8.946 1.00 85.50 194 ASP A N 1
ATOM 1540 C CA . ASP A 1 194 ? 13.008 13.549 -9.908 1.00 85.50 194 ASP A CA 1
ATOM 1541 C C . ASP A 1 194 ? 13.872 14.676 -9.323 1.00 85.50 194 ASP A C 1
ATOM 1543 O O . ASP A 1 194 ? 14.210 14.681 -8.134 1.00 85.50 194 ASP A O 1
ATOM 1547 N N . GLU A 1 195 ? 14.260 15.636 -10.167 1.00 83.31 195 GLU A N 1
ATOM 1548 C CA . GLU A 1 195 ? 15.094 16.778 -9.760 1.00 83.31 195 GLU A CA 1
ATOM 1549 C C . GLU A 1 195 ? 14.431 17.658 -8.680 1.00 83.31 195 GLU A C 1
ATOM 1551 O O . GLU A 1 195 ? 15.130 18.317 -7.906 1.00 83.31 195 GLU A O 1
ATOM 1556 N N . ASP A 1 196 ? 13.098 17.620 -8.572 1.00 81.44 196 ASP A N 1
ATOM 1557 C CA . ASP A 1 196 ? 12.309 18.321 -7.553 1.00 81.44 196 ASP A CA 1
ATOM 1558 C C . ASP A 1 196 ? 12.174 17.519 -6.236 1.00 81.44 196 ASP A C 1
ATOM 1560 O O . ASP A 1 196 ? 11.425 17.926 -5.341 1.00 81.44 196 ASP A O 1
ATOM 1564 N N . ASN A 1 197 ? 12.873 16.385 -6.089 1.00 76.81 197 ASN A N 1
ATOM 1565 C CA . ASN A 1 197 ? 12.716 15.410 -4.999 1.00 76.81 197 ASN A CA 1
ATOM 1566 C C . ASN A 1 197 ? 11.305 14.801 -4.897 1.00 76.81 197 ASN A C 1
ATOM 1568 O O . ASN A 1 197 ? 10.867 14.393 -3.815 1.00 76.81 197 ASN A O 1
ATOM 1572 N N . LYS A 1 198 ? 10.569 14.710 -6.007 1.00 81.44 198 LYS A N 1
ATOM 1573 C CA . LYS A 1 198 ? 9.285 14.006 -6.051 1.00 81.44 198 LYS A CA 1
ATOM 1574 C C . LYS A 1 198 ? 9.508 12.568 -6.490 1.00 81.44 198 LYS A C 1
ATOM 1576 O O . LYS A 1 198 ? 10.252 12.274 -7.423 1.00 81.44 198 LYS A O 1
ATOM 1581 N N . LEU A 1 199 ? 8.839 11.649 -5.805 1.00 87.31 199 LEU A N 1
ATOM 1582 C CA . LEU A 1 199 ? 8.843 10.243 -6.178 1.00 87.31 199 LEU A CA 1
ATOM 1583 C C . LEU A 1 199 ? 7.902 9.998 -7.355 1.00 87.31 199 LEU A C 1
ATOM 1585 O O . LEU A 1 199 ? 6.748 10.427 -7.337 1.00 87.31 199 LEU A O 1
ATOM 1589 N N . ARG A 1 200 ? 8.388 9.238 -8.330 1.00 90.00 200 ARG A N 1
ATOM 1590 C CA . ARG A 1 200 ? 7.657 8.767 -9.506 1.00 90.00 200 ARG A CA 1
ATOM 1591 C C . ARG A 1 200 ? 7.780 7.264 -9.631 1.00 90.00 200 ARG A C 1
ATOM 1593 O O . ARG A 1 200 ? 8.742 6.668 -9.137 1.00 90.00 200 ARG A O 1
ATOM 1600 N N . TYR A 1 201 ? 6.812 6.652 -10.295 1.00 91.12 201 TYR A N 1
ATOM 1601 C CA . TYR A 1 201 ? 6.828 5.217 -10.537 1.00 91.12 201 TYR A CA 1
ATOM 1602 C C . TYR A 1 201 ? 6.403 4.871 -11.957 1.00 91.12 201 TYR A C 1
ATOM 1604 O O . TYR A 1 201 ? 5.617 5.578 -12.576 1.00 91.12 201 TYR A O 1
ATOM 1612 N N . ALA A 1 202 ? 6.892 3.732 -12.432 1.00 92.94 202 ALA A N 1
ATOM 1613 C CA . ALA A 1 202 ? 6.426 3.088 -13.646 1.00 92.94 202 ALA A CA 1
ATOM 1614 C C . ALA A 1 202 ? 6.164 1.609 -13.361 1.00 92.94 202 ALA A C 1
ATOM 1616 O O . ALA A 1 202 ? 7.041 0.889 -12.872 1.00 92.94 202 ALA A O 1
ATOM 1617 N N . LEU A 1 203 ? 4.954 1.147 -13.671 1.00 91.00 203 LEU A N 1
ATOM 1618 C CA . LEU A 1 203 ? 4.597 -0.270 -13.624 1.00 91.00 203 LEU A CA 1
ATOM 1619 C C . LEU A 1 203 ? 5.030 -1.015 -14.885 1.00 91.00 203 LEU A C 1
ATOM 1621 O O . LEU A 1 203 ? 5.177 -2.235 -14.834 1.00 91.00 203 LEU A O 1
ATOM 1625 N N . VAL A 1 204 ? 5.229 -0.294 -15.984 1.00 91.62 204 VAL A N 1
ATOM 1626 C CA . VAL A 1 204 ? 5.721 -0.818 -17.257 1.00 91.62 204 VAL A CA 1
ATOM 1627 C C . VAL A 1 204 ? 6.696 0.222 -17.825 1.00 91.62 204 VAL A C 1
ATOM 1629 O O . VAL A 1 204 ? 6.309 1.035 -18.654 1.00 91.62 204 VAL A O 1
ATOM 1632 N N . PRO A 1 205 ? 7.962 0.279 -17.370 1.00 91.50 205 PRO A N 1
ATOM 1633 C CA . PRO A 1 205 ? 8.877 1.380 -17.693 1.00 91.50 205 PRO A CA 1
ATOM 1634 C C . PRO A 1 205 ? 9.189 1.509 -19.189 1.00 91.50 205 PRO A C 1
ATOM 1636 O O . PRO A 1 205 ? 9.590 2.575 -19.630 1.00 91.50 205 PRO A O 1
ATOM 1639 N N . ASN A 1 206 ? 8.971 0.456 -19.981 1.00 90.25 206 ASN A N 1
ATOM 1640 C CA . ASN A 1 206 ? 9.095 0.454 -21.441 1.00 90.25 206 ASN A CA 1
ATOM 1641 C C . ASN A 1 206 ? 7.842 0.989 -22.170 1.00 90.25 206 ASN A C 1
ATOM 1643 O O . ASN A 1 206 ? 7.521 0.531 -23.267 1.00 90.25 206 ASN A O 1
ATOM 1647 N N . THR A 1 207 ? 7.136 1.932 -21.550 1.00 89.69 207 THR A N 1
ATOM 1648 C CA . THR A 1 207 ? 5.999 2.690 -22.095 1.00 89.69 207 THR A CA 1
ATOM 1649 C C . THR A 1 207 ? 6.270 4.180 -21.905 1.00 89.69 207 THR A C 1
ATOM 1651 O O . THR A 1 207 ? 7.128 4.564 -21.107 1.00 89.69 207 THR A O 1
ATOM 1654 N N . LYS A 1 208 ? 5.564 5.027 -22.649 1.00 87.50 208 LYS A N 1
ATOM 1655 C CA . LYS A 1 208 ? 5.752 6.482 -22.637 1.00 87.50 208 LYS A CA 1
ATOM 1656 C C . LYS A 1 208 ? 5.336 7.111 -21.306 1.00 87.50 208 LYS A C 1
ATOM 1658 O O . LYS A 1 208 ? 6.030 7.983 -20.799 1.00 87.50 208 LYS A O 1
ATOM 1663 N N . ASP A 1 209 ? 4.237 6.642 -20.727 1.00 88.38 209 ASP A N 1
ATOM 1664 C CA . ASP A 1 209 ? 3.697 7.119 -19.448 1.00 88.38 209 ASP A CA 1
ATOM 1665 C C . ASP A 1 209 ? 4.156 6.279 -18.241 1.00 88.38 209 ASP A C 1
ATOM 1667 O O . ASP A 1 209 ? 3.868 6.623 -17.096 1.00 88.38 209 ASP A O 1
ATOM 1671 N N . GLY A 1 210 ? 4.879 5.179 -18.476 1.00 89.25 210 GLY A N 1
ATOM 1672 C CA . GLY A 1 210 ? 5.280 4.232 -17.436 1.00 89.25 210 GLY A CA 1
ATOM 1673 C C . GLY A 1 210 ? 4.161 3.279 -16.996 1.00 89.25 210 GLY A C 1
ATOM 1674 O O . GLY A 1 210 ? 4.354 2.530 -16.030 1.00 89.25 210 GLY A O 1
ATOM 1675 N N . LEU A 1 211 ? 3.007 3.280 -17.672 1.00 89.44 211 LEU A N 1
ATOM 1676 C CA . LEU A 1 211 ? 1.844 2.450 -17.362 1.00 89.44 211 LEU A CA 1
ATOM 1677 C C . LEU A 1 211 ? 1.414 1.604 -18.566 1.00 89.44 211 LEU A C 1
ATOM 1679 O O . LEU A 1 211 ? 1.582 0.385 -18.531 1.00 89.44 211 LEU A O 1
ATOM 1683 N N . GLU A 1 212 ? 0.841 2.217 -19.602 1.00 89.31 212 GLU A N 1
ATOM 1684 C CA . GLU A 1 212 ? 0.206 1.499 -20.720 1.00 89.31 212 GLU A CA 1
ATOM 1685 C C . GLU A 1 212 ? 0.421 2.170 -22.089 1.00 89.31 212 GLU A C 1
ATOM 1687 O O . GLU A 1 212 ? 0.258 1.503 -23.116 1.00 89.31 212 GLU A O 1
ATOM 1692 N N . GLU A 1 213 ? 0.796 3.454 -22.145 1.00 89.19 213 GLU A N 1
ATOM 1693 C CA . GLU A 1 213 ? 0.902 4.195 -23.407 1.00 89.19 213 GLU A CA 1
ATOM 1694 C C . GLU A 1 213 ? 2.127 3.730 -24.221 1.00 89.19 213 GLU A C 1
ATOM 1696 O O . GLU A 1 213 ? 3.266 3.845 -23.762 1.00 89.19 213 GLU A O 1
ATOM 1701 N N . PRO A 1 214 ? 1.951 3.208 -25.447 1.00 88.56 214 PRO A N 1
ATOM 1702 C CA . PRO A 1 214 ? 3.070 2.699 -26.232 1.00 88.56 214 PRO A CA 1
ATOM 1703 C C . PRO A 1 214 ? 4.056 3.815 -26.606 1.00 88.56 214 PRO A C 1
ATOM 1705 O O . PRO A 1 214 ? 3.670 4.962 -26.822 1.00 88.56 214 PRO A O 1
ATOM 1708 N N . LEU A 1 215 ? 5.340 3.463 -26.719 1.00 87.00 215 LEU A N 1
ATOM 1709 C CA . LEU A 1 215 ? 6.373 4.371 -27.223 1.00 87.00 215 LEU A CA 1
ATOM 1710 C C . LEU A 1 215 ? 6.093 4.730 -28.695 1.00 87.00 215 LEU A C 1
ATOM 1712 O O . LEU A 1 215 ? 5.753 3.857 -29.498 1.00 87.00 215 LEU A O 1
ATOM 1716 N N . GLU A 1 216 ? 6.245 6.010 -29.039 1.00 80.50 216 GLU A N 1
ATOM 1717 C CA . GLU A 1 216 ? 6.284 6.489 -30.429 1.00 80.50 216 GLU A CA 1
ATOM 1718 C C . GLU A 1 216 ? 7.702 6.280 -31.011 1.00 80.50 216 GLU A C 1
ATOM 1720 O O . GLU A 1 216 ? 8.600 5.912 -30.266 1.00 80.50 216 GLU A O 1
ATOM 1725 N N . GLU A 1 217 ? 7.881 6.423 -32.332 1.00 66.56 217 GLU A N 1
ATOM 1726 C CA . GLU A 1 217 ? 9.081 6.045 -33.115 1.00 66.56 217 GLU A CA 1
ATOM 1727 C C . GLU A 1 217 ? 10.442 6.108 -32.371 1.00 66.56 217 GLU A C 1
ATOM 1729 O O . GLU A 1 217 ? 10.768 7.097 -31.723 1.00 66.56 217 GLU A O 1
ATOM 1734 N N . ASP A 1 218 ? 11.239 5.041 -32.559 1.00 60.97 218 ASP A N 1
ATOM 1735 C CA . ASP A 1 218 ? 12.400 4.574 -31.775 1.00 60.97 218 ASP A CA 1
ATOM 1736 C C . ASP A 1 218 ? 12.054 3.866 -30.446 1.00 60.97 218 ASP A C 1
ATOM 1738 O O . ASP A 1 218 ? 11.631 4.458 -29.462 1.00 60.97 218 ASP A O 1
ATOM 1742 N N . LEU A 1 219 ? 12.293 2.542 -30.402 1.00 71.94 219 LEU A N 1
ATOM 1743 C CA . LEU A 1 219 ? 12.015 1.615 -29.282 1.00 71.94 219 LEU A CA 1
ATOM 1744 C C . LEU A 1 219 ? 12.919 1.833 -28.044 1.00 71.94 219 LEU A C 1
ATOM 1746 O O . LEU A 1 219 ? 13.312 0.877 -27.370 1.00 71.94 219 LEU A O 1
ATOM 1750 N N . THR A 1 220 ? 13.305 3.072 -27.758 1.00 81.12 220 THR A N 1
ATOM 1751 C CA . THR A 1 220 ? 14.149 3.444 -26.620 1.00 81.12 220 THR A CA 1
ATOM 1752 C C . THR A 1 220 ? 13.326 4.139 -25.546 1.00 81.12 220 THR A C 1
ATOM 1754 O O . THR A 1 220 ? 12.481 4.971 -25.853 1.00 81.12 220 THR A O 1
ATOM 1757 N N . TRP A 1 221 ? 13.601 3.829 -24.281 1.00 83.81 221 TRP A N 1
ATOM 1758 C CA . TRP A 1 221 ? 12.962 4.463 -23.128 1.00 83.81 221 TRP A CA 1
ATOM 1759 C C . TRP A 1 221 ? 13.982 4.703 -22.016 1.00 83.81 221 TRP A C 1
ATOM 1761 O O . TRP A 1 221 ? 15.038 4.060 -21.973 1.00 83.81 221 TRP A O 1
ATOM 1771 N N . SER A 1 222 ? 13.660 5.600 -21.085 1.00 84.62 222 SER A N 1
ATOM 1772 C CA . SER A 1 222 ? 14.456 5.762 -19.872 1.00 84.62 222 SER A CA 1
ATOM 1773 C C . SER A 1 222 ? 14.162 4.633 -18.884 1.00 84.62 222 SER A C 1
ATOM 1775 O O . SER A 1 222 ? 13.102 4.579 -18.268 1.00 84.62 222 SER A O 1
ATOM 1777 N N . ALA A 1 223 ? 15.104 3.706 -18.703 1.00 83.56 223 ALA A N 1
ATOM 1778 C CA . ALA A 1 223 ? 14.912 2.581 -17.783 1.00 83.56 223 ALA A CA 1
ATOM 1779 C C . ALA A 1 223 ? 14.909 2.993 -16.295 1.00 83.56 223 ALA A C 1
ATOM 1781 O O . ALA A 1 223 ? 14.364 2.268 -15.459 1.00 83.56 223 ALA A O 1
ATOM 1782 N N . PHE A 1 224 ? 15.514 4.139 -15.960 1.00 86.81 224 PHE A N 1
ATOM 1783 C CA . PHE A 1 224 ? 15.829 4.529 -14.580 1.00 86.81 224 PHE A CA 1
ATOM 1784 C C . PHE A 1 224 ? 15.147 5.817 -14.104 1.00 86.81 224 PHE A C 1
ATOM 1786 O O . PHE A 1 224 ? 15.435 6.259 -12.994 1.00 86.81 224 PHE A O 1
ATOM 1793 N N . GLY A 1 225 ? 14.254 6.409 -14.897 1.00 88.88 225 GLY A N 1
ATOM 1794 C CA . GLY A 1 225 ? 13.524 7.606 -14.483 1.00 88.88 225 GLY A CA 1
ATOM 1795 C C . GLY A 1 225 ? 13.087 8.482 -15.641 1.00 88.88 225 GLY A C 1
ATOM 1796 O O . GLY A 1 225 ? 13.900 8.801 -16.506 1.00 88.88 225 GLY A O 1
ATOM 1797 N N . ASP A 1 226 ? 11.823 8.886 -15.630 1.00 88.25 226 ASP A N 1
ATOM 1798 C CA . ASP A 1 226 ? 11.268 9.869 -16.553 1.00 88.25 226 ASP A CA 1
ATOM 1799 C C . ASP A 1 226 ? 10.353 10.831 -15.780 1.00 88.25 226 ASP A C 1
ATOM 1801 O O . ASP A 1 226 ? 9.541 10.403 -14.952 1.00 88.25 226 ASP A O 1
ATOM 1805 N N . ASP A 1 227 ? 10.480 12.132 -16.041 1.00 88.31 227 ASP A N 1
ATOM 1806 C CA . ASP A 1 227 ? 9.662 13.174 -15.408 1.00 88.31 227 ASP A CA 1
ATOM 1807 C C . ASP A 1 227 ? 8.209 13.173 -15.917 1.00 88.31 227 ASP A C 1
ATOM 1809 O O . ASP A 1 227 ? 7.329 13.797 -15.314 1.00 88.31 227 ASP A O 1
ATOM 1813 N N . GLY A 1 228 ? 7.930 12.463 -17.012 1.00 88.06 228 GLY A N 1
ATOM 1814 C CA . GLY A 1 228 ? 6.586 12.198 -17.519 1.00 88.06 228 GLY A CA 1
ATOM 1815 C C . GLY A 1 228 ? 5.827 11.128 -16.730 1.00 88.06 228 GLY A C 1
ATOM 1816 O O . GLY A 1 228 ? 4.601 11.070 -16.820 1.00 88.06 228 GLY A O 1
ATOM 1817 N N . TRP A 1 229 ? 6.514 10.309 -15.926 1.00 91.88 229 TRP A N 1
ATOM 1818 C CA . TRP A 1 229 ? 5.880 9.236 -15.155 1.00 91.88 229 TRP A CA 1
ATOM 1819 C C . TRP A 1 229 ? 5.019 9.757 -13.996 1.00 91.88 229 TRP A C 1
ATOM 1821 O O . TRP A 1 229 ? 5.321 10.813 -13.422 1.00 91.88 229 TRP A O 1
ATOM 1831 N N . PRO A 1 230 ? 3.966 9.017 -13.601 1.00 91.00 230 PRO A N 1
ATOM 1832 C CA . PRO A 1 230 ? 3.067 9.427 -12.532 1.00 91.00 230 PRO A CA 1
ATOM 1833 C C . PRO A 1 230 ? 3.788 9.567 -11.188 1.00 91.00 230 PRO A C 1
ATOM 1835 O O . PRO A 1 230 ? 4.716 8.824 -10.857 1.00 91.00 230 PRO A O 1
ATOM 1838 N N . LEU A 1 231 ? 3.314 10.526 -10.392 1.00 89.31 231 LEU A N 1
ATOM 1839 C CA . LEU A 1 231 ? 3.770 10.734 -9.021 1.00 89.31 231 LEU A CA 1
ATOM 1840 C C . LEU A 1 231 ? 3.325 9.579 -8.120 1.00 89.31 231 LEU A C 1
ATOM 1842 O O . LEU A 1 231 ? 2.234 9.032 -8.277 1.00 89.31 231 LEU A O 1
ATOM 1846 N N . VAL A 1 232 ? 4.173 9.229 -7.158 1.00 87.62 232 VAL A N 1
ATOM 1847 C CA . VAL A 1 232 ? 3.858 8.245 -6.121 1.00 87.62 232 VAL A CA 1
ATOM 1848 C C . VAL A 1 232 ? 2.970 8.885 -5.060 1.00 87.62 232 VAL A C 1
ATOM 1850 O O . VAL A 1 232 ? 3.340 9.895 -4.459 1.00 87.62 232 VAL A O 1
ATOM 1853 N N . ASP A 1 233 ? 1.850 8.233 -4.760 1.00 85.38 233 ASP A N 1
ATOM 1854 C CA . ASP A 1 233 ? 1.111 8.474 -3.525 1.00 85.38 233 ASP A CA 1
ATOM 1855 C C . ASP A 1 233 ? 1.907 7.873 -2.357 1.00 85.38 233 ASP A C 1
ATOM 1857 O O . ASP A 1 233 ? 2.058 6.653 -2.248 1.00 85.38 233 ASP A O 1
ATOM 1861 N N . LEU A 1 234 ? 2.460 8.722 -1.485 1.00 87.94 234 LEU A N 1
ATOM 1862 C CA . LEU A 1 234 ? 3.167 8.254 -0.296 1.00 87.94 234 LEU A CA 1
ATOM 1863 C C . LEU A 1 234 ? 2.130 7.762 0.723 1.00 87.94 234 LEU A C 1
ATOM 1865 O O . LEU A 1 234 ? 1.454 8.561 1.372 1.00 87.94 234 LEU A O 1
ATOM 1869 N N . GLU A 1 235 ? 1.990 6.442 0.839 1.00 90.81 235 GLU A N 1
ATOM 1870 C CA . GLU A 1 235 ? 0.973 5.788 1.666 1.00 90.81 235 GLU A CA 1
ATOM 1871 C C . GLU A 1 235 ? 1.577 4.641 2.507 1.00 90.81 235 GLU A C 1
ATOM 1873 O O . GLU A 1 235 ? 2.482 3.929 2.067 1.00 90.81 235 GLU A O 1
ATOM 1878 N N . ILE A 1 236 ? 1.054 4.432 3.719 1.00 91.19 236 ILE A N 1
ATOM 1879 C CA . ILE A 1 236 ? 1.292 3.245 4.559 1.00 91.19 236 ILE A CA 1
ATOM 1880 C C . ILE A 1 236 ? -0.043 2.531 4.756 1.00 91.19 236 ILE A C 1
ATOM 1882 O O . ILE A 1 236 ? -1.042 3.168 5.072 1.00 91.19 236 ILE A O 1
ATOM 1886 N N . ALA A 1 237 ? -0.061 1.206 4.618 1.00 95.00 237 ALA A N 1
ATOM 1887 C CA . ALA A 1 237 ? -1.248 0.397 4.872 1.00 95.00 237 ALA A CA 1
ATOM 1888 C C . ALA A 1 237 ? -1.027 -0.554 6.055 1.00 95.00 237 ALA A C 1
ATOM 1890 O O . ALA A 1 237 ? -0.045 -1.297 6.092 1.00 95.00 237 ALA A O 1
ATOM 1891 N N . LEU A 1 238 ? -1.964 -0.557 7.002 1.00 96.00 238 LEU A N 1
ATOM 1892 C CA . LEU A 1 238 ? -2.035 -1.498 8.117 1.00 96.00 238 LEU A CA 1
ATOM 1893 C C . LEU A 1 238 ? -3.300 -2.340 7.963 1.00 96.00 238 LEU A C 1
ATOM 1895 O O . LEU A 1 238 ? -4.400 -1.802 7.916 1.00 96.00 238 LEU A O 1
ATOM 1899 N N . ALA A 1 239 ? -3.153 -3.661 7.897 1.00 96.19 239 ALA A N 1
ATOM 1900 C CA . ALA A 1 239 ? -4.271 -4.589 7.762 1.00 96.19 239 ALA A CA 1
ATOM 1901 C C . ALA A 1 239 ? -4.435 -5.419 9.037 1.00 96.19 239 ALA A C 1
ATOM 1903 O O . ALA A 1 239 ? -3.450 -5.957 9.549 1.00 96.19 239 ALA A O 1
ATOM 1904 N N . GLY A 1 240 ? -5.663 -5.585 9.526 1.00 93.12 240 GLY A N 1
ATOM 1905 C CA . GLY A 1 240 ? -5.901 -6.450 10.678 1.00 93.12 240 GLY A CA 1
ATOM 1906 C C . GLY A 1 240 ? -7.337 -6.463 11.184 1.00 93.12 240 GLY A C 1
ATOM 1907 O O . GLY A 1 240 ? -8.076 -5.495 11.035 1.00 93.12 240 GLY A O 1
ATOM 1908 N N . GLN A 1 241 ? -7.693 -7.553 11.869 1.00 89.81 241 GLN A N 1
ATOM 1909 C CA . GLN A 1 241 ? -9.018 -7.751 12.471 1.00 89.81 241 GLN A CA 1
ATOM 1910 C C . GLN A 1 241 ? -9.358 -6.673 13.512 1.00 89.81 241 GLN A C 1
ATOM 1912 O O . GLN A 1 241 ? -10.527 -6.406 13.773 1.00 89.81 241 GLN A O 1
ATOM 1917 N N . ILE A 1 242 ? -8.344 -6.013 14.084 1.00 91.75 242 ILE A N 1
ATOM 1918 C CA . ILE A 1 242 ? -8.530 -4.888 15.005 1.00 91.75 242 ILE A CA 1
ATOM 1919 C C . ILE A 1 242 ? -9.290 -3.713 14.366 1.00 91.75 242 ILE A C 1
ATOM 1921 O O . ILE A 1 242 ? -9.973 -2.985 15.075 1.00 91.75 242 ILE A O 1
ATOM 1925 N N . PHE A 1 243 ? -9.253 -3.587 13.036 1.00 95.00 243 PHE A N 1
ATOM 1926 C CA . PHE A 1 243 ? -9.979 -2.568 12.275 1.00 95.00 243 PHE A CA 1
ATOM 1927 C C . PHE A 1 243 ? -11.375 -3.017 11.809 1.00 95.00 243 PHE A C 1
ATOM 1929 O O . PHE A 1 243 ? -12.051 -2.254 11.128 1.00 95.00 243 PHE A O 1
ATOM 1936 N N . ALA A 1 244 ? -11.834 -4.224 12.160 1.00 93.44 244 ALA A N 1
ATOM 1937 C CA . ALA A 1 244 ? -13.202 -4.672 11.879 1.00 93.44 244 ALA A CA 1
ATOM 1938 C C . ALA A 1 244 ? -14.186 -4.004 12.850 1.00 93.44 244 ALA A C 1
ATOM 1940 O O . ALA A 1 244 ? -14.546 -4.594 13.869 1.00 93.44 244 ALA A O 1
ATOM 1941 N N . LEU A 1 245 ? -14.533 -2.749 12.573 1.00 93.81 245 LEU A N 1
ATOM 1942 C CA . LEU A 1 245 ? -15.353 -1.885 13.423 1.00 93.81 245 LEU A CA 1
ATOM 1943 C C . LEU A 1 245 ? -16.621 -1.505 12.664 1.00 93.81 245 LEU A C 1
ATOM 1945 O O . LEU A 1 245 ? -16.544 -0.918 11.584 1.00 93.81 245 LEU A O 1
ATOM 1949 N N . LYS A 1 246 ? -17.781 -1.865 13.197 1.00 92.88 246 LYS A N 1
ATOM 1950 C CA . LYS A 1 246 ? -19.065 -1.812 12.500 1.00 92.88 246 LYS A CA 1
ATOM 1951 C C . LYS A 1 246 ? -19.790 -0.498 12.746 1.00 92.88 246 LYS A C 1
ATOM 1953 O O . LYS A 1 246 ? -20.362 0.057 11.812 1.00 92.88 246 LYS A O 1
ATOM 1958 N N . GLU A 1 247 ? -19.774 -0.010 13.979 1.00 91.50 247 GLU A N 1
ATOM 1959 C CA . GLU A 1 247 ? -20.638 1.095 14.401 1.00 91.50 247 GLU A CA 1
ATOM 1960 C C . GLU A 1 247 ? -20.035 1.924 15.545 1.00 91.50 247 GLU A C 1
ATOM 1962 O O . GLU A 1 247 ? -18.890 1.727 15.953 1.00 91.50 247 GLU A O 1
ATOM 1967 N N . GLY A 1 248 ? -20.818 2.884 16.044 1.00 91.19 248 GLY A N 1
ATOM 1968 C CA . GLY A 1 248 ? -20.417 3.769 17.130 1.00 91.19 248 GLY A CA 1
ATOM 1969 C C . GLY A 1 248 ? -19.351 4.784 16.718 1.00 91.19 248 GLY A C 1
ATOM 1970 O O . GLY A 1 248 ? -18.900 4.837 15.569 1.00 91.19 248 GLY A O 1
ATOM 1971 N N . THR A 1 249 ? -18.945 5.620 17.664 1.00 94.38 249 THR A N 1
ATOM 1972 C CA . THR A 1 249 ? -17.764 6.474 17.500 1.00 94.38 249 THR A CA 1
ATOM 1973 C C . THR A 1 249 ? -16.532 5.619 17.759 1.00 94.38 249 THR A C 1
ATOM 1975 O O . THR A 1 249 ? -16.407 5.036 18.836 1.00 94.38 249 THR A O 1
ATOM 1978 N N . ARG A 1 250 ? -15.631 5.525 16.779 1.00 94.75 250 ARG A N 1
ATOM 1979 C CA . ARG A 1 250 ? -14.446 4.660 16.843 1.00 94.75 250 ARG A CA 1
ATOM 1980 C C . ARG A 1 250 ? -13.196 5.525 16.942 1.00 94.75 250 ARG A C 1
ATOM 1982 O O . ARG A 1 250 ? -12.942 6.343 16.062 1.00 94.75 250 ARG A O 1
ATOM 1989 N N . ILE A 1 251 ? -12.415 5.352 17.996 1.00 94.50 251 ILE A N 1
ATOM 1990 C CA . ILE A 1 251 ? -11.157 6.063 18.223 1.00 94.50 251 ILE A CA 1
ATOM 1991 C C . ILE A 1 251 ? -10.031 5.044 18.110 1.00 94.50 251 ILE A C 1
ATOM 1993 O O . ILE A 1 251 ? -10.015 4.040 18.818 1.00 94.50 251 ILE A O 1
ATOM 1997 N N . ILE A 1 252 ? -9.103 5.283 17.193 1.00 94.88 252 ILE A N 1
ATOM 1998 C CA . ILE A 1 252 ? -7.976 4.396 16.917 1.00 94.88 252 ILE A CA 1
ATOM 1999 C C . ILE A 1 252 ? -6.695 5.146 17.244 1.00 94.88 252 ILE A C 1
ATOM 2001 O O . ILE A 1 252 ? -6.403 6.169 16.625 1.00 94.88 252 ILE A O 1
ATOM 2005 N N . SER A 1 253 ? -5.918 4.607 18.175 1.00 92.94 253 SER A N 1
ATOM 2006 C CA . SER A 1 253 ? -4.624 5.148 18.579 1.00 92.94 253 SER A CA 1
ATOM 2007 C C . SER A 1 253 ? -3.513 4.204 18.137 1.00 92.94 253 SER A C 1
ATOM 2009 O O . SER A 1 253 ? -3.495 3.021 18.483 1.00 92.94 253 SER A O 1
ATOM 2011 N N . LEU A 1 254 ? -2.582 4.730 17.350 1.00 92.75 254 LEU A N 1
ATOM 2012 C CA . LEU A 1 254 ? -1.411 4.018 16.854 1.00 92.75 254 LEU A CA 1
ATOM 2013 C C . LEU A 1 254 ? -0.186 4.534 17.592 1.00 92.75 254 LEU A C 1
ATOM 2015 O O . LEU A 1 254 ? 0.194 5.691 17.415 1.00 92.75 254 LEU A O 1
ATOM 2019 N N . ASN A 1 255 ? 0.453 3.673 18.374 1.00 90.88 255 ASN A N 1
ATOM 2020 C CA . ASN A 1 255 ? 1.697 3.985 19.056 1.00 90.88 255 ASN A CA 1
ATOM 2021 C C . ASN A 1 255 ? 2.866 3.260 18.381 1.00 90.88 255 ASN A C 1
ATOM 2023 O O . ASN A 1 255 ? 3.012 2.038 18.442 1.00 90.88 255 ASN A O 1
ATOM 2027 N N . TRP A 1 256 ? 3.698 4.027 17.692 1.00 89.56 256 TRP A N 1
ATOM 2028 C CA . TRP A 1 256 ? 4.800 3.546 16.878 1.00 89.56 256 TRP A CA 1
ATOM 2029 C C . TRP A 1 256 ? 6.097 3.506 17.678 1.00 89.56 256 TRP A C 1
ATOM 2031 O O . TRP A 1 256 ? 6.481 4.466 18.336 1.00 89.56 256 TRP A O 1
ATOM 2041 N N . ALA A 1 257 ? 6.882 2.445 17.547 1.00 89.56 257 ALA A N 1
ATOM 2042 C CA . ALA A 1 257 ? 8.241 2.403 18.076 1.00 89.56 257 ALA A CA 1
ATOM 2043 C C . ALA A 1 257 ? 9.255 2.791 16.990 1.00 89.56 257 ALA A C 1
ATOM 2045 O O . ALA A 1 257 ? 10.005 1.955 16.483 1.00 89.56 257 ALA A O 1
ATOM 2046 N N . PHE A 1 258 ? 9.279 4.079 16.630 1.00 88.12 258 PHE A N 1
ATOM 2047 C CA . PHE A 1 258 ? 10.270 4.614 15.693 1.00 88.12 258 PHE A CA 1
ATOM 2048 C C . PHE A 1 258 ? 11.682 4.662 16.296 1.00 88.12 258 PHE A C 1
ATOM 2050 O O . PHE A 1 258 ? 11.868 4.976 17.484 1.00 88.12 258 PHE A O 1
ATOM 2057 N N . SER A 1 259 ? 12.686 4.386 15.456 1.00 87.81 259 SER A N 1
ATOM 2058 C CA . SER A 1 259 ? 14.111 4.506 15.793 1.00 87.81 259 SER A CA 1
ATOM 2059 C C . SER A 1 259 ? 14.571 5.956 15.966 1.00 87.81 259 SER A C 1
ATOM 2061 O O . SER A 1 259 ? 15.522 6.205 16.702 1.00 87.81 259 SER A O 1
ATOM 2063 N N . LYS A 1 260 ? 13.881 6.908 15.331 1.00 84.12 260 LYS A N 1
ATOM 2064 C CA . LYS A 1 260 ? 14.079 8.359 15.460 1.00 84.12 260 LYS A CA 1
ATOM 2065 C C . LYS A 1 260 ? 12.756 9.099 15.238 1.00 84.12 260 LYS A C 1
ATOM 2067 O O . LYS A 1 260 ? 11.812 8.506 14.721 1.00 84.12 260 LYS A O 1
ATOM 2072 N N . LYS A 1 261 ? 12.691 10.384 15.597 1.00 80.94 261 LYS A N 1
ATOM 2073 C CA . LYS A 1 261 ? 11.517 11.233 15.338 1.00 80.94 261 LYS A CA 1
ATOM 2074 C C . LYS A 1 261 ? 11.187 11.283 13.839 1.00 80.94 261 LYS A C 1
ATOM 2076 O O . LYS A 1 261 ? 12.082 11.548 13.039 1.00 80.94 261 LYS A O 1
ATOM 2081 N N . LEU A 1 262 ? 9.915 11.087 13.477 1.00 83.44 262 LEU A N 1
ATOM 2082 C CA . LEU A 1 262 ? 9.405 11.420 12.144 1.00 83.44 262 LEU A CA 1
ATOM 2083 C C . LEU A 1 262 ? 9.058 12.911 12.096 1.00 83.44 262 LEU A C 1
ATOM 2085 O O . LEU A 1 262 ? 8.157 13.365 12.805 1.00 83.44 262 LEU A O 1
ATOM 2089 N N . ASN A 1 263 ? 9.772 13.664 11.261 1.00 81.62 263 ASN A N 1
ATOM 2090 C CA . ASN A 1 263 ? 9.434 15.050 10.959 1.00 81.62 263 ASN A CA 1
ATOM 2091 C C . ASN A 1 263 ? 8.479 15.062 9.766 1.00 81.62 263 ASN A C 1
ATOM 2093 O O . ASN A 1 263 ? 8.894 14.880 8.626 1.00 81.62 263 ASN A O 1
ATOM 2097 N N . LEU A 1 264 ? 7.191 15.231 10.047 1.00 80.44 264 LEU A N 1
ATOM 2098 C CA . LEU A 1 264 ? 6.169 15.321 9.011 1.00 80.44 264 LEU A CA 1
ATOM 2099 C C . LEU A 1 264 ? 6.284 16.660 8.288 1.00 80.44 264 LEU A C 1
ATOM 2101 O O . LEU A 1 264 ? 6.311 17.717 8.923 1.00 80.44 264 LEU A O 1
ATOM 2105 N N . ILE A 1 265 ? 6.326 16.602 6.962 1.00 82.50 265 ILE A N 1
ATOM 2106 C CA . ILE A 1 265 ? 6.191 17.770 6.102 1.00 82.50 265 ILE A CA 1
ATOM 2107 C C . ILE A 1 265 ? 4.751 17.731 5.590 1.00 82.50 265 ILE A C 1
ATOM 2109 O O . ILE A 1 265 ? 4.387 16.798 4.889 1.00 82.50 265 ILE A O 1
ATOM 2113 N N . GLY A 1 266 ? 3.926 18.709 5.971 1.00 85.44 266 GLY A N 1
ATOM 2114 C CA . GLY A 1 266 ? 2.500 18.726 5.627 1.00 85.44 266 GLY A CA 1
ATOM 2115 C C . GLY A 1 266 ? 1.612 17.912 6.579 1.00 85.44 266 GLY A C 1
ATOM 2116 O O . GLY A 1 266 ? 1.917 17.783 7.767 1.00 85.44 266 GLY A O 1
ATOM 2117 N N . SER A 1 267 ? 0.482 17.430 6.067 1.00 89.50 267 SER A N 1
ATOM 2118 C CA . SER A 1 267 ? -0.557 16.694 6.793 1.00 89.50 267 SER A CA 1
ATOM 2119 C C . SER A 1 267 ? -0.590 15.214 6.417 1.00 89.50 267 SER A C 1
ATOM 2121 O O . SER A 1 267 ? -0.170 14.786 5.341 1.00 89.50 267 SER A O 1
ATOM 2123 N N . MET A 1 268 ? -1.145 14.417 7.323 1.00 91.56 268 MET A N 1
ATOM 2124 C CA . MET A 1 268 ? -1.397 12.999 7.109 1.00 91.56 268 MET A CA 1
ATOM 2125 C C . MET A 1 268 ? -2.897 12.735 7.194 1.00 91.56 268 MET A C 1
ATOM 2127 O O . MET A 1 268 ? -3.593 13.379 7.979 1.00 91.56 268 MET A O 1
ATOM 2131 N N . TYR A 1 269 ? -3.381 11.788 6.404 1.00 94.75 269 TYR A N 1
ATOM 2132 C CA . TYR A 1 269 ? -4.794 11.453 6.293 1.00 94.75 269 TYR A CA 1
ATOM 2133 C C . TYR A 1 269 ? -5.004 9.950 6.452 1.00 94.75 269 TYR A C 1
ATOM 2135 O O . TYR A 1 269 ? -4.218 9.155 5.940 1.00 94.75 269 TYR A O 1
ATOM 2143 N N . ALA A 1 270 ? -6.059 9.567 7.162 1.00 96.62 270 ALA A N 1
ATOM 2144 C CA . ALA A 1 270 ? -6.494 8.192 7.337 1.00 96.62 270 ALA A CA 1
ATOM 2145 C C . ALA A 1 270 ? -7.694 7.902 6.432 1.00 96.62 270 ALA A C 1
ATOM 2147 O O . ALA A 1 270 ? -8.632 8.694 6.385 1.00 96.62 270 ALA A O 1
ATOM 2148 N N . SER A 1 271 ? -7.708 6.732 5.806 1.00 97.25 271 SER A N 1
ATOM 2149 C CA . SER A 1 271 ? -8.904 6.154 5.191 1.00 97.25 271 SER A CA 1
ATOM 2150 C C . SER A 1 271 ? -8.989 4.676 5.536 1.00 97.25 271 SER A C 1
ATOM 2152 O O . SER A 1 271 ? -7.965 4.005 5.674 1.00 97.25 271 SER A O 1
ATOM 2154 N N . PHE A 1 272 ? -10.203 4.151 5.626 1.00 97.81 272 PHE A N 1
ATOM 2155 C CA . PHE A 1 272 ? -10.456 2.748 5.936 1.00 97.81 272 PHE A CA 1
ATOM 2156 C C . PHE A 1 272 ? -11.222 2.069 4.809 1.00 97.81 272 PHE A C 1
ATOM 2158 O O . PHE A 1 272 ? -11.885 2.728 4.012 1.00 97.81 272 PHE A O 1
ATOM 2165 N N . THR A 1 273 ? -11.124 0.749 4.734 1.00 98.12 273 THR A N 1
ATOM 2166 C CA . THR A 1 273 ? -11.890 -0.066 3.787 1.00 98.12 273 THR A CA 1
ATOM 2167 C C . THR A 1 273 ? -13.335 -0.245 4.248 1.00 98.12 273 THR A C 1
ATOM 2169 O O . THR A 1 273 ? -13.596 -0.487 5.427 1.00 98.12 273 THR A O 1
ATOM 2172 N N . THR A 1 274 ? -14.271 -0.173 3.308 1.00 97.06 274 THR A N 1
ATOM 2173 C CA . THR A 1 274 ? -15.715 -0.376 3.501 1.00 97.06 274 THR A CA 1
ATOM 2174 C C . THR A 1 274 ? -16.272 -1.199 2.341 1.00 97.06 274 THR A C 1
ATOM 2176 O O . THR A 1 274 ? -15.583 -1.437 1.345 1.00 97.06 274 THR A O 1
ATOM 2179 N N . GLU A 1 275 ? -17.526 -1.644 2.441 1.00 96.25 275 GLU A N 1
ATOM 2180 C CA . GLU A 1 275 ? -18.130 -2.460 1.381 1.00 96.25 275 GLU A CA 1
ATOM 2181 C C . GLU A 1 275 ? -18.277 -1.702 0.053 1.00 96.25 275 GLU A C 1
ATOM 2183 O O . GLU A 1 275 ? -18.340 -2.334 -1.000 1.00 96.25 275 GLU A O 1
ATOM 2188 N N . GLU A 1 276 ? -18.295 -0.366 0.096 1.00 95.31 276 GLU A N 1
ATOM 2189 C CA . GLU A 1 276 ? -18.473 0.510 -1.068 1.00 95.31 276 GLU A CA 1
ATOM 2190 C C . GLU A 1 276 ? -17.165 1.163 -1.552 1.00 95.31 276 GLU A C 1
ATOM 2192 O O . GLU A 1 276 ? -17.147 1.785 -2.614 1.00 95.31 276 GLU A O 1
ATOM 2197 N N . GLY A 1 277 ? -16.059 1.018 -0.814 1.00 96.62 277 GLY A N 1
ATOM 2198 C CA . GLY A 1 277 ? -14.782 1.656 -1.141 1.00 96.62 277 GLY A CA 1
ATOM 2199 C C . GLY A 1 277 ? -14.011 2.152 0.072 1.00 96.62 277 GLY A C 1
ATOM 2200 O O . GLY A 1 277 ? -14.155 1.645 1.181 1.00 96.62 277 GLY A O 1
ATOM 2201 N N . TRP A 1 278 ? -13.156 3.147 -0.143 1.00 96.88 278 TRP A N 1
ATOM 2202 C CA . TRP A 1 278 ? -12.452 3.821 0.945 1.00 96.88 278 TRP A CA 1
ATOM 2203 C C . TRP A 1 278 ? -13.361 4.852 1.618 1.00 96.88 278 TRP A C 1
ATOM 2205 O O . TRP A 1 278 ? -14.117 5.536 0.933 1.00 96.88 278 TRP A O 1
ATOM 2215 N N . THR A 1 279 ? -13.259 5.001 2.939 1.00 97.00 279 THR A N 1
ATOM 2216 C CA . THR A 1 279 ? -13.858 6.147 3.639 1.00 97.00 279 THR A CA 1
ATOM 2217 C C . THR A 1 279 ? -13.249 7.461 3.150 1.00 97.00 279 THR A C 1
ATOM 2219 O O . THR A 1 279 ? -12.104 7.487 2.679 1.00 97.00 279 THR A O 1
ATOM 2222 N N . ASP A 1 280 ? -13.966 8.563 3.376 1.00 95.94 280 ASP A N 1
ATOM 2223 C CA . ASP A 1 280 ? -13.397 9.904 3.257 1.00 95.94 280 ASP A CA 1
ATOM 2224 C C . ASP A 1 280 ? -12.118 10.048 4.099 1.00 95.94 280 ASP A C 1
ATOM 2226 O O . ASP A 1 280 ? -11.907 9.347 5.097 1.00 95.94 280 ASP A O 1
ATOM 2230 N N . GLU A 1 281 ? -11.239 10.949 3.661 1.00 95.62 281 GLU A N 1
ATOM 2231 C CA . GLU A 1 281 ? -9.957 11.200 4.309 1.00 95.62 281 GLU A CA 1
ATOM 2232 C C . GLU A 1 281 ? -10.136 11.939 5.639 1.00 95.62 281 GLU A C 1
ATOM 2234 O O . GLU A 1 281 ? -10.586 13.085 5.691 1.00 95.62 281 GLU A O 1
ATOM 2239 N N . ILE A 1 282 ? -9.712 11.297 6.725 1.00 94.88 282 ILE A N 1
ATOM 2240 C CA . ILE A 1 282 ? -9.720 11.862 8.073 1.00 94.88 282 ILE A CA 1
ATOM 2241 C C . ILE A 1 282 ? -8.330 12.421 8.359 1.00 94.88 282 ILE A C 1
ATOM 2243 O O . ILE A 1 282 ? -7.355 11.672 8.409 1.00 94.88 282 ILE A O 1
ATOM 2247 N N . GLN A 1 283 ? -8.214 13.732 8.560 1.00 92.88 283 GLN A N 1
ATOM 2248 C CA . GLN A 1 283 ? -6.927 14.337 8.900 1.00 92.88 283 GLN A CA 1
ATOM 2249 C C . GLN A 1 283 ? -6.435 13.822 10.258 1.00 92.88 283 GLN A C 1
ATOM 2251 O O . GLN A 1 283 ? -7.136 13.898 11.267 1.00 92.88 283 GLN A O 1
ATOM 2256 N N . ILE A 1 284 ? -5.204 13.324 10.283 1.00 88.25 284 ILE A N 1
ATOM 2257 C CA . ILE A 1 284 ? -4.555 12.813 11.485 1.00 88.25 284 ILE A CA 1
ATOM 2258 C C . ILE A 1 284 ? -3.772 13.945 12.122 1.00 88.25 284 ILE A C 1
ATOM 2260 O O . ILE A 1 284 ? -2.980 14.616 11.458 1.00 88.25 284 ILE A O 1
ATOM 2264 N N . THR A 1 285 ? -3.957 14.118 13.425 1.00 73.38 285 THR A N 1
ATOM 2265 C CA . THR A 1 285 ? -3.135 15.027 14.221 1.00 73.38 285 THR A CA 1
ATOM 2266 C C . THR A 1 285 ? -2.156 14.183 15.038 1.00 73.38 285 THR A C 1
ATOM 2268 O O . THR A 1 285 ? -2.580 13.526 15.985 1.00 73.38 285 THR A O 1
ATOM 2271 N N . PRO A 1 286 ? -0.863 14.135 14.672 1.00 72.50 286 PRO A N 1
ATOM 2272 C CA . PRO A 1 286 ? 0.154 13.499 15.500 1.00 72.50 286 PRO A CA 1
ATOM 2273 C C . PRO A 1 286 ? 0.278 14.260 16.817 1.00 72.50 286 PRO A C 1
ATOM 2275 O O . PRO A 1 286 ? 0.410 15.493 16.796 1.00 72.50 286 PRO A O 1
ATOM 2278 N N . ASP A 1 287 ? 0.292 13.547 17.941 1.00 66.81 287 ASP A N 1
ATOM 2279 C CA . ASP A 1 287 ? 0.420 14.203 19.236 1.00 66.81 287 ASP A CA 1
ATOM 2280 C C . ASP A 1 287 ? 1.763 14.929 19.349 1.00 66.81 287 ASP A C 1
ATOM 2282 O O . ASP A 1 287 ? 2.843 14.371 19.137 1.00 66.81 287 ASP A O 1
ATOM 2286 N N . GLN A 1 288 ? 1.689 16.213 19.704 1.00 57.91 288 GLN A N 1
ATOM 2287 C CA . GLN A 1 288 ? 2.842 17.080 19.949 1.00 57.91 288 GLN A CA 1
ATOM 2288 C C . GLN A 1 288 ? 3.390 16.821 21.361 1.00 57.91 288 GLN A C 1
ATOM 2290 O O . GLN A 1 288 ? 3.410 17.715 22.210 1.00 57.91 288 GLN A O 1
ATOM 2295 N N . ILE A 1 289 ? 3.790 15.586 21.663 1.00 52.44 289 ILE A N 1
ATOM 2296 C CA . ILE A 1 289 ? 4.352 15.269 22.981 1.00 52.44 289 ILE A CA 1
ATOM 2297 C C . ILE A 1 289 ? 5.745 15.908 23.090 1.00 52.44 289 ILE A C 1
ATOM 2299 O O . ILE A 1 289 ? 6.571 15.807 22.180 1.00 52.44 289 ILE A O 1
ATOM 2303 N N . GLN A 1 290 ? 6.032 16.564 24.221 1.00 43.25 290 GLN A N 1
ATOM 2304 C CA . GLN A 1 290 ? 7.384 17.025 24.554 1.00 43.25 290 GLN A CA 1
ATOM 2305 C C . GLN A 1 290 ? 8.309 15.808 24.752 1.00 43.25 290 GLN A C 1
ATOM 2307 O O . GLN A 1 290 ? 8.373 15.228 25.831 1.00 43.25 290 GLN A O 1
ATOM 2312 N N . GLY A 1 291 ? 9.007 15.406 23.687 1.00 53.25 291 GLY A N 1
ATOM 2313 C CA . GLY A 1 291 ? 9.946 14.281 23.660 1.00 53.25 291 GLY A CA 1
ATOM 2314 C C . GLY A 1 291 ? 10.514 14.016 22.256 1.00 53.25 291 GLY A C 1
ATOM 2315 O O . GLY A 1 291 ? 10.112 14.639 21.273 1.00 53.25 291 GLY A O 1
ATOM 2316 N N . GLU A 1 292 ? 11.465 13.084 22.137 1.00 52.00 292 GLU A N 1
ATOM 2317 C CA . GLU A 1 292 ? 12.162 12.757 20.873 1.00 52.00 292 GLU A CA 1
ATOM 2318 C C . GLU A 1 292 ? 11.331 11.917 19.876 1.00 52.00 292 GLU A C 1
ATOM 2320 O O . GLU A 1 292 ? 11.867 11.434 18.880 1.00 52.00 292 GLU A O 1
ATOM 2325 N N . LYS A 1 293 ? 10.035 11.686 20.118 1.00 56.16 293 LYS A N 1
ATOM 2326 C CA . LYS A 1 293 ? 9.264 10.638 19.431 1.00 56.16 293 LYS A CA 1
ATOM 2327 C C . LYS A 1 293 ? 7.820 11.082 19.133 1.00 56.16 293 LYS A C 1
ATOM 2329 O O . LYS A 1 293 ? 6.978 11.060 20.020 1.00 56.16 293 LYS A O 1
ATOM 2334 N N . ASN A 1 294 ? 7.549 11.487 17.883 1.00 62.50 294 ASN A N 1
ATOM 2335 C CA . ASN A 1 294 ? 6.208 11.792 17.344 1.00 62.50 294 ASN A CA 1
ATOM 2336 C C . ASN A 1 294 ? 5.479 10.482 16.992 1.00 62.50 294 ASN A C 1
ATOM 2338 O O . ASN A 1 294 ? 5.313 10.124 15.824 1.00 62.50 294 ASN A O 1
ATOM 2342 N N . ASN A 1 295 ? 5.151 9.716 18.025 1.00 77.06 295 ASN A N 1
ATOM 2343 C CA . ASN A 1 295 ? 4.900 8.288 17.888 1.00 77.06 295 ASN A CA 1
ATOM 2344 C C . ASN A 1 295 ? 3.455 7.887 18.152 1.00 77.06 295 ASN A C 1
ATOM 2346 O O . ASN A 1 295 ? 3.139 6.727 17.949 1.00 77.06 295 ASN A O 1
ATOM 2350 N N . GLU A 1 296 ? 2.596 8.804 18.585 1.00 86.56 296 GLU A N 1
ATOM 2351 C CA . GLU A 1 296 ? 1.195 8.511 18.868 1.00 86.56 296 GLU A CA 1
ATOM 2352 C C . GLU A 1 296 ? 0.298 9.265 17.892 1.00 86.56 296 GLU A C 1
ATOM 2354 O O . GLU A 1 296 ? 0.357 10.495 17.788 1.00 86.56 296 GLU A O 1
ATOM 2359 N N . TRP A 1 297 ? -0.461 8.507 17.104 1.00 90.06 297 TRP A N 1
ATOM 2360 C CA . TRP A 1 297 ? -1.368 9.025 16.085 1.00 90.06 297 TRP A CA 1
ATOM 2361 C C . TRP A 1 297 ? -2.782 8.573 16.409 1.00 90.06 297 TRP A C 1
ATOM 2363 O O . TRP A 1 297 ? -3.038 7.370 16.468 1.00 90.06 297 TRP A O 1
ATOM 2373 N N . THR A 1 298 ? -3.688 9.532 16.570 1.00 91.88 298 THR A N 1
ATOM 2374 C CA . THR A 1 298 ? -5.084 9.261 16.918 1.00 91.88 298 THR A CA 1
ATOM 2375 C C . THR A 1 298 ? -6.002 9.615 15.756 1.00 91.88 298 THR A C 1
ATOM 2377 O O . THR A 1 298 ? -5.869 10.672 15.134 1.00 91.88 298 THR A O 1
ATOM 2380 N N . ILE A 1 299 ? -6.924 8.706 15.454 1.00 94.88 299 ILE A N 1
ATOM 2381 C CA . ILE A 1 299 ? -7.897 8.810 14.369 1.00 94.88 299 ILE A CA 1
ATOM 2382 C C . ILE A 1 299 ? -9.282 8.608 14.976 1.00 94.88 299 ILE A C 1
ATOM 2384 O O . ILE A 1 299 ? -9.548 7.561 15.562 1.00 94.88 299 ILE A O 1
ATOM 2388 N N . THR A 1 300 ? -10.165 9.590 14.812 1.00 95.31 300 THR A N 1
ATOM 2389 C CA . THR A 1 300 ? -11.551 9.508 15.287 1.00 95.31 300 THR A CA 1
ATOM 2390 C C . THR A 1 300 ? -12.484 9.363 14.097 1.00 95.31 300 THR A C 1
ATOM 2392 O O . THR A 1 300 ? -12.566 10.253 13.254 1.00 95.31 300 THR A O 1
ATOM 2395 N N . ILE A 1 301 ? -13.193 8.242 14.045 1.00 95.12 301 ILE A N 1
ATOM 2396 C CA . ILE A 1 301 ? -14.198 7.922 13.037 1.00 95.12 301 ILE A CA 1
ATOM 2397 C C . ILE A 1 301 ? -15.577 8.179 13.666 1.00 95.12 301 ILE A C 1
ATOM 2399 O O . ILE A 1 301 ? -15.915 7.532 14.666 1.00 95.12 301 ILE A O 1
ATOM 2403 N N . PRO A 1 302 ? -16.373 9.119 13.130 1.00 94.19 302 PRO A N 1
ATOM 2404 C CA . PRO A 1 302 ? -17.708 9.385 13.651 1.00 94.19 302 PRO A CA 1
ATOM 2405 C C . PRO A 1 302 ? -18.679 8.218 13.401 1.00 94.19 302 PRO A C 1
ATOM 2407 O O . PRO A 1 302 ? -18.422 7.323 12.595 1.00 94.19 302 PRO A O 1
ATOM 2410 N N . SER A 1 303 ? -19.811 8.217 14.106 1.00 92.88 303 SER A N 1
ATOM 2411 C CA . SER A 1 303 ? -20.786 7.119 14.070 1.00 92.88 303 SER A CA 1
ATOM 2412 C C . SER A 1 303 ? -21.586 6.993 12.771 1.00 92.88 303 SER A C 1
ATOM 2414 O O . SER A 1 303 ? -22.177 5.943 12.539 1.00 92.88 303 SER A O 1
ATOM 2416 N N . ASP A 1 304 ? -21.590 8.018 11.918 1.00 92.31 304 ASP A N 1
ATOM 2417 C CA . ASP A 1 304 ? -22.254 8.018 10.608 1.00 92.31 304 ASP A CA 1
ATOM 2418 C C . ASP A 1 304 ? -21.431 7.334 9.504 1.00 92.31 304 ASP A C 1
ATOM 2420 O O . ASP A 1 304 ? -21.977 6.990 8.454 1.00 92.31 304 ASP A O 1
ATOM 2424 N N . VAL A 1 305 ? -20.140 7.084 9.745 1.00 94.19 305 VAL A N 1
ATOM 2425 C CA . VAL A 1 305 ? -19.288 6.324 8.827 1.00 94.19 305 VAL A CA 1
ATOM 2426 C C . VAL A 1 305 ? -19.721 4.854 8.846 1.00 94.19 305 VAL A C 1
ATOM 2428 O O . VAL A 1 305 ? -19.835 4.273 9.933 1.00 94.19 305 VAL A O 1
ATOM 2431 N N . PRO A 1 306 ? -19.930 4.220 7.676 1.00 94.38 306 PRO A N 1
ATOM 2432 C CA . PRO A 1 306 ? -20.383 2.836 7.595 1.00 94.38 306 PRO A CA 1
ATOM 2433 C C . PRO A 1 306 ? -19.393 1.849 8.228 1.00 94.38 306 PRO A C 1
ATOM 2435 O O . PRO A 1 306 ? -18.271 2.193 8.615 1.00 94.38 306 PRO A O 1
ATOM 2438 N N . ALA A 1 307 ? -19.829 0.595 8.329 1.00 95.56 307 ALA A N 1
ATOM 2439 C CA . ALA A 1 307 ? -19.014 -0.490 8.845 1.00 95.56 307 ALA A CA 1
ATOM 2440 C C . ALA A 1 307 ? -17.719 -0.655 8.039 1.00 95.56 307 ALA A C 1
ATOM 2442 O O . ALA A 1 307 ? -17.722 -0.686 6.804 1.00 95.56 307 ALA A O 1
ATOM 2443 N N . LEU A 1 308 ? -16.610 -0.805 8.758 1.00 95.88 308 LEU A N 1
ATOM 2444 C CA . LEU A 1 308 ? -15.316 -1.090 8.167 1.00 95.88 308 LEU A CA 1
ATOM 2445 C C . LEU A 1 308 ? -15.258 -2.567 7.781 1.00 95.88 308 LEU A C 1
ATOM 2447 O O . LEU A 1 308 ? -15.453 -3.454 8.617 1.00 95.88 308 LEU A O 1
ATOM 2451 N N . SER A 1 309 ? -14.980 -2.835 6.511 1.00 95.25 309 SER A N 1
ATOM 2452 C CA . SER A 1 309 ? -15.024 -4.180 5.939 1.00 95.25 309 SER A CA 1
ATOM 2453 C C . SER A 1 309 ? -13.661 -4.625 5.434 1.00 95.25 309 SER A C 1
ATOM 2455 O O . SER A 1 309 ? -12.732 -3.834 5.302 1.00 95.25 309 SER A O 1
ATOM 2457 N N . GLY A 1 310 ? -13.545 -5.912 5.112 1.00 95.88 310 GLY A N 1
ATOM 2458 C CA . GLY A 1 310 ? -12.340 -6.480 4.521 1.00 95.88 310 GLY A CA 1
ATOM 2459 C C . GLY A 1 310 ? -11.931 -5.820 3.202 1.00 95.88 310 GLY A C 1
ATOM 2460 O O . GLY A 1 310 ? -12.778 -5.380 2.422 1.00 95.88 310 GLY A O 1
ATOM 2461 N N . TYR A 1 311 ? -10.624 -5.792 2.941 1.00 97.88 311 TYR A N 1
ATOM 2462 C CA . TYR A 1 311 ? -10.081 -5.339 1.668 1.00 97.88 311 TYR A CA 1
ATOM 2463 C C . TYR A 1 311 ? -10.513 -6.238 0.506 1.00 97.88 311 TYR A C 1
ATOM 2465 O O . TYR A 1 311 ? -10.585 -7.464 0.613 1.00 97.88 311 TYR A O 1
ATOM 2473 N N . ARG A 1 312 ? -10.761 -5.596 -0.632 1.00 97.38 312 ARG A N 1
ATOM 2474 C CA . ARG A 1 312 ? -11.205 -6.212 -1.881 1.00 97.38 312 ARG A CA 1
ATOM 2475 C C . ARG A 1 312 ? -10.583 -5.478 -3.054 1.00 97.38 312 ARG A C 1
ATOM 2477 O O . ARG A 1 312 ? -10.869 -4.295 -3.225 1.00 97.38 312 ARG A O 1
ATOM 2484 N N . GLU A 1 313 ? -9.751 -6.161 -3.838 1.00 94.62 313 GLU A N 1
ATOM 2485 C CA . GLU A 1 313 ? -9.004 -5.532 -4.938 1.00 94.62 313 GLU A CA 1
ATOM 2486 C C . GLU A 1 313 ? -9.929 -4.892 -5.976 1.00 94.62 313 GLU A C 1
ATOM 2488 O O . GLU A 1 313 ? -9.654 -3.790 -6.432 1.00 94.62 313 GLU A O 1
ATOM 2493 N N . ASP A 1 314 ? -11.052 -5.540 -6.291 1.00 95.19 314 ASP A N 1
ATOM 2494 C CA . ASP A 1 314 ? -12.036 -5.081 -7.276 1.00 95.19 314 ASP A CA 1
ATOM 2495 C C . ASP A 1 314 ? -12.755 -3.780 -6.884 1.00 95.19 314 ASP A C 1
ATOM 2497 O O . ASP A 1 314 ? -13.316 -3.113 -7.748 1.00 95.19 314 ASP A O 1
ATOM 2501 N N . ILE A 1 315 ? -12.715 -3.413 -5.600 1.00 95.75 315 ILE A N 1
ATOM 2502 C CA . ILE A 1 315 ? -13.337 -2.200 -5.055 1.00 95.75 315 ILE A CA 1
ATOM 2503 C C . ILE A 1 315 ? -12.272 -1.160 -4.691 1.00 95.75 315 ILE A C 1
ATOM 2505 O O . ILE A 1 315 ? -12.391 0.016 -5.022 1.00 95.75 315 ILE A O 1
ATOM 2509 N N . HIS A 1 316 ? -11.218 -1.586 -3.996 1.00 95.81 316 HIS A N 1
ATOM 2510 C CA . HIS A 1 316 ? -10.272 -0.687 -3.340 1.00 95.81 316 HIS A CA 1
ATOM 2511 C C . HIS A 1 316 ? -9.042 -0.355 -4.190 1.00 95.81 316 HIS A C 1
ATOM 2513 O O . HIS A 1 316 ? -8.374 0.631 -3.880 1.00 95.81 316 HIS A O 1
ATOM 2519 N N . LEU A 1 317 ? -8.733 -1.153 -5.224 1.00 92.56 317 LEU A N 1
ATOM 2520 C CA . LEU A 1 317 ? -7.760 -0.847 -6.288 1.00 92.56 317 LEU A CA 1
ATOM 2521 C C . LEU A 1 317 ? -6.383 -0.367 -5.776 1.00 92.56 317 LEU A C 1
ATOM 2523 O O . LEU A 1 317 ? -5.870 0.684 -6.170 1.00 92.56 317 LEU A O 1
ATOM 2527 N N . ARG A 1 318 ? -5.785 -1.122 -4.849 1.00 89.44 318 ARG A N 1
ATOM 2528 C CA . ARG A 1 318 ? -4.495 -0.799 -4.195 1.00 89.44 318 ARG A CA 1
ATOM 2529 C C . ARG A 1 318 ? -3.493 -1.961 -4.177 1.00 89.44 318 ARG A C 1
ATOM 2531 O O . ARG A 1 318 ? -2.393 -1.784 -3.660 1.00 89.44 318 ARG A O 1
ATOM 2538 N N . ARG A 1 319 ? -3.824 -3.121 -4.754 1.00 88.00 319 ARG A N 1
ATOM 2539 C CA . ARG A 1 319 ? -2.961 -4.312 -4.854 1.00 88.00 319 ARG A CA 1
ATOM 2540 C C . ARG A 1 319 ? -2.451 -4.812 -3.503 1.00 88.00 319 ARG A C 1
ATOM 2542 O O . ARG A 1 319 ? -1.323 -5.295 -3.393 1.00 88.00 319 ARG A O 1
ATOM 2549 N N . ILE A 1 320 ? -3.284 -4.711 -2.466 1.00 90.75 320 ILE A N 1
ATOM 2550 C CA . ILE A 1 320 ? -2.948 -5.185 -1.119 1.00 90.75 320 ILE A CA 1
ATOM 2551 C C . ILE A 1 320 ? -3.413 -6.634 -0.983 1.00 90.75 320 ILE A C 1
ATOM 2553 O O . ILE A 1 320 ? -4.596 -6.940 -1.089 1.00 90.75 320 ILE A O 1
ATOM 2557 N N . ASN A 1 321 ? -2.484 -7.551 -0.714 1.00 92.38 321 ASN A N 1
ATOM 2558 C CA . ASN A 1 321 ? -2.804 -8.970 -0.563 1.00 92.38 321 ASN A CA 1
ATOM 2559 C C . ASN A 1 321 ? -3.367 -9.281 0.838 1.00 92.38 321 ASN A C 1
ATOM 2561 O O . ASN A 1 321 ? -2.680 -9.859 1.682 1.00 92.38 321 ASN A O 1
ATOM 2565 N N . THR A 1 322 ? -4.602 -8.855 1.107 1.00 95.06 322 THR A N 1
ATOM 2566 C CA . THR A 1 322 ? -5.311 -9.119 2.365 1.00 95.06 322 THR A CA 1
ATOM 2567 C C . THR A 1 322 ? -6.824 -9.174 2.160 1.00 95.06 322 THR A C 1
ATOM 2569 O O . THR A 1 322 ? -7.351 -8.587 1.223 1.00 95.06 322 THR A O 1
ATOM 2572 N N . LEU A 1 323 ? -7.516 -9.877 3.058 1.00 95.56 323 LEU A N 1
ATOM 2573 C CA . LEU A 1 323 ? -8.982 -9.879 3.177 1.00 95.56 323 LEU A CA 1
ATOM 2574 C C . LEU A 1 323 ? -9.452 -9.181 4.462 1.00 95.56 323 LEU A C 1
ATOM 2576 O O . LEU A 1 323 ? -10.643 -9.121 4.745 1.00 95.56 323 LEU A O 1
ATOM 2580 N N . GLN A 1 324 ? -8.510 -8.702 5.274 1.00 95.44 324 GLN A N 1
ATOM 2581 C CA . GLN A 1 324 ? -8.783 -7.983 6.515 1.00 95.44 324 GLN A CA 1
ATOM 2582 C C . GLN A 1 324 ? -9.107 -6.517 6.217 1.00 95.44 324 GLN A C 1
ATOM 2584 O O . GLN A 1 324 ? -8.693 -6.022 5.164 1.00 95.44 324 GLN A O 1
ATOM 2589 N N . PRO A 1 325 ? -9.807 -5.807 7.115 1.00 96.38 325 PRO A N 1
ATOM 2590 C CA . PRO A 1 325 ? -9.959 -4.368 6.983 1.00 96.38 325 PRO A CA 1
ATOM 2591 C C . PRO A 1 325 ? -8.595 -3.677 7.034 1.00 96.38 325 PRO A C 1
ATOM 2593 O O . PRO A 1 325 ? -7.679 -4.126 7.739 1.00 96.38 325 PRO A O 1
ATOM 2596 N N . VAL A 1 326 ? -8.450 -2.613 6.248 1.00 98.19 326 VAL A N 1
ATOM 2597 C CA . VAL A 1 326 ? -7.188 -1.896 6.060 1.00 98.19 326 VAL A CA 1
ATOM 2598 C C . VAL A 1 326 ? -7.361 -0.440 6.442 1.00 98.19 326 VAL A C 1
ATOM 2600 O O . VAL A 1 326 ? -8.229 0.251 5.918 1.00 98.19 326 VAL A O 1
ATOM 2603 N N . LEU A 1 327 ? -6.472 0.026 7.310 1.00 97.81 327 LEU A N 1
ATOM 2604 C CA . LEU A 1 327 ? -6.182 1.433 7.515 1.00 97.81 327 LEU A CA 1
ATOM 2605 C C . LEU A 1 327 ? -5.107 1.867 6.516 1.00 97.81 327 LEU A C 1
ATOM 2607 O O . LEU A 1 327 ? -4.000 1.327 6.514 1.00 97.81 327 LEU A O 1
ATOM 2611 N N . LYS A 1 328 ? -5.418 2.870 5.703 1.00 96.50 328 LYS A N 1
ATOM 2612 C CA . LYS A 1 328 ? -4.492 3.560 4.810 1.00 96.50 328 LYS A CA 1
ATOM 2613 C C . LYS A 1 328 ? -4.145 4.929 5.384 1.00 96.50 328 LYS A C 1
ATOM 2615 O O . LYS A 1 328 ? -5.033 5.711 5.696 1.00 96.50 328 LYS A O 1
ATOM 2620 N N . LEU A 1 329 ? -2.855 5.211 5.490 1.00 94.38 329 LEU A N 1
ATOM 2621 C CA . LEU A 1 329 ? -2.283 6.461 5.974 1.00 94.38 329 LEU A CA 1
ATOM 2622 C C . LEU A 1 329 ? -1.583 7.149 4.804 1.00 94.38 329 LEU A C 1
ATOM 2624 O O . LEU A 1 329 ? -0.527 6.684 4.377 1.00 94.38 329 LEU A O 1
ATOM 2628 N N . ARG A 1 330 ? -2.166 8.220 4.267 1.00 93.38 330 ARG A N 1
ATOM 2629 C CA . ARG A 1 330 ? -1.600 9.005 3.163 1.00 93.38 330 ARG A CA 1
ATOM 2630 C C . ARG A 1 330 ? -0.879 10.233 3.700 1.00 93.38 330 ARG A C 1
ATOM 2632 O O . ARG A 1 330 ? -1.418 10.946 4.542 1.00 93.38 330 ARG A O 1
ATOM 2639 N N . PHE A 1 331 ? 0.303 10.513 3.170 1.00 90.12 331 PHE A N 1
ATOM 2640 C CA . PHE A 1 331 ? 1.029 11.760 3.401 1.00 90.12 331 PHE A CA 1
ATOM 2641 C C . PHE A 1 331 ? 0.752 12.717 2.238 1.00 90.12 331 PHE A C 1
ATOM 2643 O O . PHE A 1 331 ? 0.830 12.321 1.075 1.00 90.12 331 PHE A O 1
ATOM 2650 N N . ASP A 1 332 ? 0.419 13.974 2.525 1.00 88.06 332 ASP A N 1
ATOM 2651 C CA . ASP A 1 332 ? 0.113 14.960 1.479 1.00 88.06 332 ASP A CA 1
ATOM 2652 C C . ASP A 1 332 ? 1.344 15.541 0.778 1.00 88.06 332 ASP A C 1
ATOM 2654 O O . ASP A 1 332 ? 1.222 16.119 -0.303 1.00 88.06 332 ASP A O 1
ATOM 2658 N N . ASN A 1 333 ? 2.527 15.354 1.361 1.00 82.88 333 ASN A N 1
ATOM 2659 C CA . ASN A 1 333 ? 3.781 15.847 0.827 1.00 82.88 333 ASN A CA 1
ATOM 2660 C C . ASN A 1 333 ? 4.791 14.711 0.644 1.00 82.88 333 ASN A C 1
ATOM 2662 O O . ASN A 1 333 ? 5.244 14.091 1.613 1.00 82.88 333 ASN A O 1
ATOM 2666 N N . ALA A 1 334 ? 5.208 14.505 -0.606 1.00 74.50 334 ALA A N 1
ATOM 2667 C CA . ALA A 1 334 ? 6.210 13.511 -0.976 1.00 74.50 334 ALA A CA 1
ATOM 2668 C C . ALA A 1 334 ? 7.575 13.736 -0.295 1.00 74.50 334 ALA A C 1
ATOM 2670 O O . ALA A 1 334 ? 8.285 12.764 -0.045 1.00 74.50 334 ALA A O 1
ATOM 2671 N N . GLY A 1 335 ? 7.915 14.973 0.093 1.00 78.19 335 GLY A N 1
ATOM 2672 C CA . GLY A 1 335 ? 9.146 15.291 0.828 1.00 78.19 335 GLY A CA 1
ATOM 2673 C C . GLY A 1 335 ? 9.253 14.583 2.184 1.00 78.19 335 GLY A C 1
ATOM 2674 O O . GLY A 1 335 ? 10.354 14.376 2.690 1.00 78.19 335 GLY A O 1
ATOM 2675 N N . THR A 1 336 ? 8.132 14.120 2.749 1.00 84.19 336 THR A N 1
ATOM 2676 C CA . THR A 1 336 ? 8.138 13.268 3.949 1.00 84.19 336 THR A CA 1
ATOM 2677 C C . THR A 1 336 ? 8.894 11.951 3.718 1.00 84.19 336 THR A C 1
ATOM 2679 O O . THR A 1 336 ? 9.435 11.386 4.670 1.00 84.19 336 THR A O 1
ATOM 2682 N N . TYR A 1 337 ? 9.000 11.465 2.475 1.00 85.50 337 TYR A N 1
ATOM 2683 C CA . TYR A 1 337 ? 9.721 10.231 2.161 1.00 85.50 337 TYR A CA 1
ATOM 2684 C C . TYR A 1 337 ? 11.200 10.287 2.555 1.00 85.50 337 TYR A C 1
ATOM 2686 O O . TYR A 1 337 ? 11.728 9.304 3.074 1.00 85.50 337 TYR A O 1
ATOM 2694 N N . ASP A 1 338 ? 11.874 11.422 2.364 1.00 82.88 338 ASP A N 1
ATOM 2695 C CA . ASP A 1 338 ? 13.295 11.554 2.699 1.00 82.88 338 ASP A CA 1
ATOM 2696 C C . ASP A 1 338 ? 13.562 11.415 4.200 1.00 82.88 338 ASP A C 1
ATOM 2698 O O . ASP A 1 338 ? 14.543 10.783 4.612 1.00 82.88 338 ASP A O 1
ATOM 2702 N N . GLU A 1 339 ? 12.651 11.937 5.019 1.00 83.12 339 GLU A N 1
ATOM 2703 C CA . GLU A 1 339 ? 12.668 11.749 6.467 1.00 83.12 339 GLU A CA 1
ATOM 2704 C C . GLU A 1 339 ? 12.317 10.299 6.832 1.00 83.12 339 GLU A C 1
ATOM 2706 O O . GLU A 1 339 ? 13.042 9.659 7.604 1.00 83.12 339 GLU A O 1
ATOM 2711 N N . ALA A 1 340 ? 11.250 9.759 6.233 1.00 85.12 340 ALA A N 1
ATOM 2712 C CA . ALA A 1 340 ? 10.681 8.453 6.555 1.00 85.12 340 ALA A CA 1
ATOM 2713 C C . ALA A 1 340 ? 11.561 7.265 6.130 1.00 85.12 340 ALA A C 1
ATOM 2715 O O . ALA A 1 340 ? 11.657 6.291 6.877 1.00 85.12 340 ALA A O 1
ATOM 2716 N N . LYS A 1 341 ? 12.267 7.334 4.990 1.00 86.69 341 LYS A N 1
ATOM 2717 C CA . LYS A 1 341 ? 13.050 6.211 4.419 1.00 86.69 341 LYS A CA 1
ATOM 2718 C C . LYS A 1 341 ? 14.175 5.698 5.321 1.00 86.69 341 LYS A C 1
ATOM 2720 O O . LYS A 1 341 ? 14.674 4.594 5.134 1.00 86.69 341 LYS A O 1
ATOM 2725 N N . SER A 1 342 ? 14.602 6.511 6.285 1.00 86.94 342 SER A N 1
ATOM 2726 C CA . SER A 1 342 ? 15.663 6.178 7.243 1.00 86.94 342 SER A CA 1
ATOM 2727 C C . SER A 1 342 ? 15.134 5.815 8.636 1.00 86.94 342 SER A C 1
ATOM 2729 O O . SER A 1 342 ? 15.924 5.534 9.540 1.00 86.94 342 SER A O 1
ATOM 2731 N N . ILE A 1 343 ? 13.813 5.824 8.833 1.00 89.00 343 ILE A N 1
ATOM 2732 C CA . ILE A 1 343 ? 13.172 5.428 10.088 1.00 89.00 343 ILE A CA 1
ATOM 2733 C C . ILE A 1 343 ? 12.977 3.916 10.090 1.00 89.00 343 ILE A C 1
ATOM 2735 O O . ILE A 1 343 ? 12.437 3.337 9.154 1.00 89.00 343 ILE A O 1
ATOM 2739 N N . GLN A 1 344 ? 13.395 3.271 11.174 1.00 89.88 344 GLN A N 1
ATOM 2740 C CA . GLN A 1 344 ? 13.096 1.868 11.436 1.00 89.88 344 GLN A CA 1
ATOM 2741 C C . GLN A 1 344 ? 11.946 1.784 12.440 1.00 89.88 344 GLN A C 1
ATOM 2743 O O . GLN A 1 344 ? 11.914 2.540 13.413 1.00 89.88 344 GLN A O 1
ATOM 2748 N N . ILE A 1 345 ? 11.024 0.852 12.210 1.00 90.31 345 ILE A N 1
ATOM 2749 C CA . ILE A 1 345 ? 9.856 0.604 13.060 1.00 90.31 345 ILE A CA 1
ATOM 2750 C C . ILE A 1 345 ? 10.051 -0.762 13.718 1.00 90.31 345 ILE A C 1
ATOM 2752 O O . ILE A 1 345 ? 10.129 -1.768 13.016 1.00 90.31 345 ILE A O 1
ATOM 2756 N N . SER A 1 346 ? 10.162 -0.817 15.048 1.00 91.56 346 SER A N 1
ATOM 2757 C CA . SER A 1 346 ? 10.352 -2.091 15.767 1.00 91.56 346 SER A CA 1
ATOM 2758 C C . SER A 1 346 ? 9.057 -2.692 16.313 1.00 91.56 346 SER A C 1
ATOM 2760 O O . SER A 1 346 ? 8.995 -3.896 16.559 1.00 91.56 346 SER A O 1
ATOM 2762 N N . LYS A 1 347 ? 8.032 -1.862 16.521 1.00 91.38 347 LYS A N 1
ATOM 2763 C CA . LYS A 1 347 ? 6.736 -2.230 17.095 1.00 91.38 347 LYS A CA 1
ATOM 2764 C C . LYS A 1 347 ? 5.686 -1.189 16.706 1.00 91.38 347 LYS A C 1
ATOM 2766 O O . LYS A 1 347 ? 6.027 -0.021 16.520 1.00 91.38 347 LYS A O 1
ATOM 2771 N N . ILE A 1 348 ? 4.433 -1.617 16.614 1.00 91.94 348 ILE A N 1
ATOM 2772 C CA . ILE A 1 348 ? 3.260 -0.745 16.557 1.00 91.94 348 ILE A CA 1
ATOM 2773 C C . ILE A 1 348 ? 2.255 -1.328 17.550 1.00 91.94 348 ILE A C 1
ATOM 2775 O O . ILE A 1 348 ? 1.892 -2.497 17.422 1.00 91.94 348 ILE A O 1
ATOM 2779 N N . ASP A 1 349 ? 1.850 -0.546 18.541 1.00 91.81 349 ASP A N 1
ATOM 2780 C CA . ASP A 1 349 ? 0.715 -0.860 19.403 1.00 91.81 349 ASP A CA 1
ATOM 2781 C C . ASP A 1 349 ? -0.519 -0.161 18.831 1.00 91.81 349 ASP A C 1
ATOM 2783 O O . ASP A 1 349 ? -0.494 1.041 18.572 1.00 91.81 349 ASP A O 1
ATOM 2787 N N . VAL A 1 350 ? -1.579 -0.926 18.580 1.00 92.88 350 VAL A N 1
ATOM 2788 C CA . VAL A 1 350 ? -2.835 -0.413 18.028 1.00 92.88 350 VAL A CA 1
ATOM 2789 C C . VAL A 1 350 ? -3.903 -0.591 19.090 1.00 92.88 350 VAL A C 1
ATOM 2791 O O . VAL A 1 350 ? -4.236 -1.722 19.437 1.00 92.88 350 VAL A O 1
ATOM 2794 N N . ASN A 1 351 ? -4.434 0.523 19.579 1.00 91.56 351 ASN A N 1
ATOM 2795 C CA . ASN A 1 351 ? -5.526 0.555 20.540 1.00 91.56 351 ASN A CA 1
ATOM 2796 C C . ASN A 1 351 ? -6.779 1.075 19.848 1.00 91.56 351 ASN A C 1
ATOM 2798 O O . ASN A 1 351 ? -6.712 2.011 19.050 1.00 91.56 351 ASN A O 1
ATOM 2802 N N . VAL A 1 352 ? -7.916 0.455 20.145 1.00 92.12 352 VAL A N 1
ATOM 2803 C CA . VAL A 1 352 ? -9.209 0.855 19.598 1.00 92.12 352 VAL A CA 1
ATOM 2804 C C . VAL A 1 352 ? -10.203 0.998 20.732 1.00 92.12 352 VAL A C 1
ATOM 2806 O O . VAL A 1 352 ? -10.373 0.082 21.534 1.00 92.12 352 VAL A O 1
ATOM 2809 N N . GLU A 1 353 ? -10.881 2.134 20.750 1.00 91.69 353 GLU A N 1
ATOM 2810 C CA . GLU A 1 353 ? -12.008 2.426 21.619 1.00 91.69 353 GLU A CA 1
ATOM 2811 C C . GLU A 1 353 ? -13.254 2.620 20.751 1.00 91.69 353 GLU A C 1
ATOM 2813 O O . GLU A 1 353 ? -13.221 3.337 19.751 1.00 91.69 353 GLU A O 1
ATOM 2818 N N . VAL A 1 354 ? -14.354 1.961 21.115 1.00 90.62 354 VAL A N 1
ATOM 2819 C CA . VAL A 1 354 ? -15.646 2.097 20.433 1.00 90.62 354 VAL A CA 1
ATOM 2820 C C . VAL A 1 354 ? -16.679 2.538 21.456 1.00 90.62 354 VAL A C 1
ATOM 2822 O O . VAL A 1 354 ? -16.850 1.889 22.486 1.00 90.62 354 VAL A O 1
ATOM 2825 N N . GLN A 1 355 ? -17.363 3.640 21.167 1.00 89.25 355 GLN A N 1
ATOM 2826 C CA . GLN A 1 355 ? -18.391 4.222 22.025 1.00 89.25 355 GLN A CA 1
ATOM 2827 C C . GLN A 1 355 ? -19.755 4.162 21.331 1.00 89.25 355 GLN A C 1
ATOM 2829 O O . GLN A 1 355 ? -19.871 4.527 20.159 1.00 89.25 355 GLN A O 1
ATOM 2834 N N . GLY A 1 356 ? -20.792 3.743 22.064 1.00 86.50 356 GLY A N 1
ATOM 2835 C CA . GLY A 1 356 ? -22.167 3.671 21.555 1.00 86.50 356 GLY A CA 1
ATOM 2836 C C . GLY A 1 356 ? -22.406 2.531 20.561 1.00 86.50 356 GLY A C 1
ATOM 2837 O O . GLY A 1 356 ? -23.084 2.734 19.557 1.00 86.50 356 GLY A O 1
ATOM 2838 N N . ALA A 1 357 ? -21.818 1.354 20.800 1.00 85.31 357 ALA A N 1
ATOM 2839 C CA . ALA A 1 357 ? -22.123 0.144 20.035 1.00 85.31 357 ALA A CA 1
ATOM 2840 C C . ALA A 1 357 ? -23.495 -0.420 20.446 1.00 85.31 357 ALA A C 1
ATOM 2842 O O . ALA A 1 357 ? -23.762 -0.584 21.638 1.00 85.31 357 ALA A O 1
ATOM 2843 N N . THR A 1 358 ? -24.355 -0.731 19.474 1.00 85.50 358 THR A N 1
ATOM 2844 C CA . THR A 1 358 ? -25.766 -1.089 19.702 1.00 85.50 358 THR A CA 1
ATOM 2845 C C . THR A 1 358 ? -26.137 -2.503 19.250 1.00 85.50 358 THR A C 1
ATOM 2847 O O . THR A 1 358 ? -27.086 -3.083 19.777 1.00 85.50 358 THR A O 1
ATOM 2850 N N . ASP A 1 359 ? -25.366 -3.106 18.347 1.00 86.69 359 ASP A N 1
ATOM 2851 C CA . ASP A 1 359 ? -25.528 -4.458 17.811 1.00 86.69 359 ASP A CA 1
ATOM 2852 C C . ASP A 1 359 ? -25.022 -5.517 18.805 1.00 86.69 359 ASP A C 1
ATOM 2854 O O . ASP A 1 359 ? -24.064 -6.263 18.580 1.00 86.69 359 ASP A O 1
ATOM 2858 N N . LEU A 1 360 ? -25.646 -5.533 19.980 1.00 87.00 360 LEU A N 1
ATOM 2859 C CA . LEU A 1 360 ? -25.364 -6.464 21.061 1.00 87.00 360 LEU A CA 1
ATOM 2860 C C . LEU A 1 360 ? -26.379 -7.608 21.034 1.00 87.00 360 LEU A C 1
ATOM 2862 O O . LEU A 1 360 ? -27.589 -7.402 21.130 1.00 87.00 360 LEU A O 1
ATOM 2866 N N . ILE A 1 361 ? -25.885 -8.844 20.988 1.00 89.06 361 ILE A N 1
ATOM 2867 C CA . ILE A 1 361 ? -26.713 -10.036 21.176 1.00 89.06 361 ILE A CA 1
ATOM 2868 C C . ILE A 1 361 ? -26.722 -10.363 22.665 1.00 89.06 361 ILE A C 1
ATOM 2870 O O . ILE A 1 361 ? -25.702 -10.759 23.231 1.00 89.06 361 ILE A O 1
ATOM 2874 N N . ILE A 1 362 ? -27.886 -10.218 23.293 1.00 89.81 362 ILE A N 1
ATOM 2875 C CA . ILE A 1 362 ? -28.055 -10.421 24.731 1.00 89.81 362 ILE A CA 1
ATOM 2876 C C . ILE A 1 362 ? -28.866 -11.683 24.978 1.00 89.81 362 ILE A C 1
ATOM 2878 O O . ILE A 1 362 ? -29.927 -11.891 24.392 1.00 89.81 362 ILE A O 1
ATOM 2882 N N . GLU A 1 363 ? -28.378 -12.531 25.870 1.00 92.12 363 GLU A N 1
ATOM 2883 C CA . GLU A 1 363 ? -29.008 -13.789 26.253 1.00 92.12 363 GLU A CA 1
ATOM 2884 C C . GLU A 1 363 ? -29.065 -13.896 27.776 1.00 92.12 363 GLU A C 1
ATOM 2886 O O . GLU A 1 363 ? -28.135 -13.513 28.480 1.00 92.12 363 GLU A O 1
ATOM 2891 N N . ASN A 1 364 ? -30.146 -14.450 28.314 1.00 91.50 364 ASN A N 1
ATOM 2892 C CA . ASN A 1 364 ? -30.199 -14.880 29.709 1.00 91.50 364 ASN A CA 1
ATOM 2893 C C . ASN A 1 364 ? -30.693 -16.328 29.802 1.00 91.50 364 ASN A C 1
ATOM 2895 O O . ASN A 1 364 ? -30.835 -17.036 28.807 1.00 91.50 364 ASN A O 1
ATOM 2899 N N . VAL A 1 365 ? -31.000 -16.777 31.018 1.00 86.88 365 VAL A N 1
ATOM 2900 C CA . VAL A 1 365 ? -31.517 -18.131 31.280 1.00 86.88 365 VAL A CA 1
ATOM 2901 C C . VAL A 1 365 ? -32.843 -18.467 30.574 1.00 86.88 365 VAL A C 1
ATOM 2903 O O . VAL A 1 365 ? -33.218 -19.637 30.538 1.00 86.88 365 VAL A O 1
ATOM 2906 N N . LEU A 1 366 ? -33.567 -17.476 30.042 1.00 87.88 366 LEU A N 1
ATOM 2907 C CA . LEU A 1 366 ? -34.804 -17.644 29.271 1.00 87.88 366 LEU A CA 1
ATOM 2908 C C . LEU A 1 366 ? -34.578 -17.622 27.747 1.00 87.88 366 LEU A C 1
ATOM 2910 O O . LEU A 1 366 ? -35.515 -17.925 27.009 1.00 87.88 366 LEU A O 1
ATOM 2914 N N . GLY A 1 367 ? -33.367 -17.301 27.282 1.00 90.19 367 GLY A N 1
ATOM 2915 C CA . GLY A 1 367 ? -33.007 -17.187 25.866 1.00 90.19 367 GLY A CA 1
ATOM 2916 C C . GLY A 1 367 ? -32.618 -15.764 25.456 1.00 90.19 367 GLY A C 1
ATOM 2917 O O . GLY A 1 367 ? -32.256 -14.939 26.297 1.00 90.19 367 GLY A O 1
ATOM 2918 N N . ASN A 1 368 ? -32.669 -15.491 24.150 1.00 91.50 368 ASN A N 1
ATOM 2919 C CA . ASN A 1 368 ? -32.308 -14.198 23.569 1.00 91.50 368 ASN A CA 1
ATOM 2920 C C . ASN A 1 368 ? -33.287 -13.092 23.983 1.00 91.50 368 ASN A C 1
ATOM 2922 O O . ASN A 1 368 ? -34.506 -13.281 23.999 1.00 91.50 368 ASN A O 1
ATOM 2926 N N . ILE A 1 369 ? -32.728 -11.924 24.271 1.00 90.19 369 ILE A N 1
ATOM 2927 C CA . ILE A 1 369 ? -33.428 -10.714 24.682 1.00 90.19 369 ILE A CA 1
ATOM 2928 C C . ILE A 1 369 ? -33.232 -9.657 23.597 1.00 90.19 369 ILE A C 1
ATOM 2930 O O . ILE A 1 369 ? -32.124 -9.479 23.101 1.00 90.19 369 ILE A O 1
ATOM 2934 N N . SER A 1 370 ? -34.301 -8.941 23.246 1.00 87.81 370 SER A N 1
ATOM 2935 C CA . SER A 1 370 ? -34.192 -7.737 22.416 1.00 87.81 370 SER A CA 1
ATOM 2936 C C . SER A 1 370 ? -33.972 -6.526 23.332 1.00 87.81 370 SER A C 1
ATOM 2938 O O . SER A 1 370 ? -34.824 -6.283 24.191 1.00 87.81 370 SER A O 1
ATOM 2940 N N . PRO A 1 371 ? -32.857 -5.785 23.177 1.00 84.62 371 PRO A N 1
ATOM 2941 C CA . PRO A 1 371 ? -32.579 -4.581 23.961 1.00 84.62 371 PRO A CA 1
ATOM 2942 C C . PRO A 1 371 ? -33.437 -3.371 23.548 1.00 84.62 371 PRO A C 1
ATOM 2944 O O . PRO A 1 371 ? -33.417 -2.357 24.234 1.00 84.62 371 PRO A O 1
ATOM 2947 N N . ASP A 1 372 ? -34.226 -3.479 22.471 1.00 85.69 372 ASP A N 1
ATOM 2948 C CA . ASP A 1 372 ? -35.084 -2.400 21.947 1.00 85.69 372 ASP A CA 1
ATOM 2949 C C . ASP A 1 372 ? -36.323 -2.117 22.813 1.00 85.69 372 ASP A C 1
ATOM 2951 O O . ASP A 1 372 ? -37.119 -1.221 22.520 1.00 85.69 372 ASP A O 1
ATOM 2955 N N . LYS A 1 373 ? -36.564 -2.948 23.828 1.00 88.88 373 LYS A N 1
ATOM 2956 C CA . LYS A 1 373 ? -37.713 -2.862 24.731 1.00 88.88 373 LYS A CA 1
ATOM 2957 C C . LYS A 1 373 ? -37.261 -3.132 26.156 1.00 88.88 373 LYS A C 1
ATOM 2959 O O . LYS A 1 373 ? -36.323 -3.907 26.330 1.00 88.88 373 LYS A O 1
ATOM 2964 N N . PRO A 1 374 ? -37.996 -2.630 27.163 1.00 90.62 374 PRO A N 1
ATOM 2965 C CA . PRO A 1 374 ? -37.677 -2.933 28.541 1.00 90.62 374 PRO A CA 1
ATOM 2966 C C . PRO A 1 374 ? -37.595 -4.439 28.798 1.00 90.62 374 PRO A C 1
ATOM 2968 O O . PRO A 1 374 ? -38.501 -5.195 28.427 1.00 90.62 374 PRO A O 1
ATOM 2971 N N . PHE A 1 375 ? -36.512 -4.886 29.430 1.00 91.50 375 PHE A N 1
ATOM 2972 C CA . PHE A 1 375 ? -36.225 -6.306 29.607 1.00 91.50 375 PHE A CA 1
ATOM 2973 C C . PHE A 1 375 ? -35.622 -6.621 30.978 1.00 91.50 375 PHE A C 1
ATOM 2975 O O . PHE A 1 375 ? -35.051 -5.775 31.663 1.00 91.50 375 PHE A O 1
ATOM 2982 N N . MET A 1 376 ? -35.747 -7.885 31.384 1.00 91.31 376 MET A N 1
ATOM 2983 C CA . MET A 1 376 ? -35.232 -8.379 32.660 1.00 91.31 376 MET A CA 1
ATOM 2984 C C . MET A 1 376 ? -33.901 -9.112 32.430 1.00 91.31 376 MET A C 1
ATOM 2986 O O . MET A 1 376 ? -33.933 -10.293 32.061 1.00 91.31 376 MET A O 1
ATOM 2990 N N . PRO A 1 377 ? -32.730 -8.476 32.648 1.00 89.12 377 PRO A N 1
ATOM 2991 C CA . PRO A 1 377 ? -31.420 -9.067 32.346 1.00 89.12 377 PRO A CA 1
ATOM 2992 C C . PRO A 1 377 ? -31.213 -10.424 33.026 1.00 89.12 377 PRO A C 1
ATOM 2994 O O . PRO A 1 377 ? -30.675 -11.352 32.433 1.00 89.12 377 PRO A O 1
ATOM 2997 N N . PHE A 1 378 ? -31.734 -10.588 34.242 1.00 90.44 378 PHE A N 1
ATOM 2998 C CA . PHE A 1 378 ? -31.571 -11.800 35.050 1.00 90.44 378 PHE A CA 1
ATOM 2999 C C . PHE A 1 378 ? -32.874 -12.597 35.219 1.00 90.44 378 PHE A C 1
ATOM 3001 O O . PHE A 1 378 ? -32.996 -13.427 36.123 1.00 90.44 378 PHE A O 1
ATOM 3008 N N . GLY A 1 379 ? -33.856 -12.350 34.347 1.00 90.75 379 GLY A N 1
ATOM 3009 C CA . GLY A 1 379 ? -35.176 -12.973 34.391 1.00 90.75 379 GLY A CA 1
ATOM 3010 C C . GLY A 1 379 ? -36.100 -12.424 35.494 1.00 90.75 379 GLY A C 1
ATOM 3011 O O . GLY A 1 379 ? -35.705 -11.575 36.290 1.00 90.75 379 GLY A O 1
ATOM 3012 N N . PRO A 1 380 ? -37.347 -12.924 35.566 1.00 90.62 380 PRO A N 1
ATOM 3013 C CA . PRO A 1 380 ? -38.406 -12.372 36.420 1.00 90.62 380 PRO A CA 1
ATOM 3014 C C . PRO A 1 380 ? -38.262 -12.706 37.909 1.00 90.62 380 PRO A C 1
ATOM 3016 O O . PRO A 1 380 ? -38.973 -12.155 38.740 1.00 90.62 380 PRO A O 1
ATOM 3019 N N . ARG A 1 381 ? -37.388 -13.657 38.252 1.00 89.25 381 ARG A N 1
ATOM 3020 C CA . ARG A 1 381 ? -37.040 -14.015 39.633 1.00 89.25 381 ARG A CA 1
ATOM 3021 C C . ARG A 1 381 ? -35.536 -14.254 39.717 1.00 89.25 381 ARG A C 1
ATOM 3023 O O . ARG A 1 381 ? -35.115 -15.416 39.648 1.00 89.25 381 ARG A O 1
ATOM 3030 N N . PRO A 1 382 ? -34.735 -13.181 39.806 1.00 89.12 382 PRO A N 1
ATOM 3031 C CA . PRO A 1 382 ? -33.289 -13.288 39.871 1.00 89.12 382 PRO A CA 1
ATOM 3032 C C . PRO A 1 382 ? -32.840 -14.181 41.029 1.00 89.12 382 PRO A C 1
ATOM 3034 O O . PRO A 1 382 ? -33.365 -14.123 42.140 1.00 89.12 382 PRO A O 1
ATOM 3037 N N . LYS A 1 383 ? -31.840 -15.021 40.780 1.00 87.62 383 LYS A N 1
ATOM 3038 C CA . LYS A 1 383 ? -31.188 -15.845 41.807 1.00 87.62 383 LYS A CA 1
ATOM 3039 C C . LYS A 1 383 ? -29.703 -15.529 41.847 1.00 87.62 383 LYS A C 1
ATOM 3041 O O . LYS A 1 383 ? -29.127 -15.135 40.831 1.00 87.62 383 LYS A O 1
ATOM 3046 N N . LYS A 1 384 ? -29.067 -15.795 42.989 1.00 84.88 384 LYS A N 1
ATOM 3047 C CA . LYS A 1 384 ? -27.603 -15.839 43.078 1.00 84.88 384 LYS A CA 1
ATOM 3048 C C . LYS A 1 384 ? -27.050 -16.738 41.960 1.00 84.88 384 LYS A C 1
ATOM 3050 O O . LYS A 1 384 ? -27.599 -17.810 41.703 1.00 84.88 384 LYS A O 1
ATOM 3055 N N . ASN A 1 385 ? -26.003 -16.270 41.292 1.00 83.75 385 ASN A N 1
ATOM 3056 C CA . ASN A 1 385 ? -25.324 -16.870 40.141 1.00 83.75 385 ASN A CA 1
ATOM 3057 C C . ASN A 1 385 ? -26.127 -16.921 38.827 1.00 83.75 385 ASN A C 1
ATOM 3059 O O . ASN A 1 385 ? -25.682 -17.568 37.873 1.00 83.75 385 ASN A O 1
ATOM 3063 N N . THR A 1 386 ? -27.280 -16.244 38.739 1.00 88.12 386 THR A N 1
ATOM 3064 C CA . THR A 1 386 ? -27.986 -16.083 37.455 1.00 88.12 386 THR A CA 1
ATOM 3065 C C . THR A 1 386 ? -27.140 -15.234 36.518 1.00 88.12 386 THR A C 1
ATOM 3067 O O . THR A 1 386 ? -26.582 -14.223 36.942 1.00 88.12 386 THR A O 1
ATOM 3070 N N . ALA A 1 387 ? -27.039 -15.672 35.265 1.00 88.19 387 ALA A N 1
ATOM 3071 C CA . ALA A 1 387 ? -26.167 -15.090 34.261 1.00 88.19 387 ALA A CA 1
ATOM 3072 C C . ALA A 1 387 ? -26.960 -14.392 33.154 1.00 88.19 387 ALA A C 1
ATOM 3074 O O . ALA A 1 387 ? -28.030 -14.862 32.754 1.00 88.19 387 ALA A O 1
ATOM 3075 N N . MET A 1 388 ? -26.374 -13.316 32.649 1.00 89.12 388 MET A N 1
ATOM 3076 C CA . MET A 1 388 ? -26.694 -12.673 31.386 1.00 89.12 388 MET A CA 1
ATOM 3077 C C . MET A 1 388 ? -25.424 -12.658 30.541 1.00 89.12 388 MET A C 1
ATOM 3079 O O . MET A 1 388 ? -24.355 -12.304 31.029 1.00 89.12 388 MET A O 1
ATOM 3083 N N . THR A 1 389 ? -25.555 -13.020 29.281 1.00 89.00 389 THR A N 1
ATOM 3084 C CA . THR A 1 389 ? -24.486 -13.099 28.302 1.00 89.00 389 THR A CA 1
ATOM 3085 C C . THR A 1 389 ? -24.673 -12.000 27.261 1.00 89.00 389 THR A C 1
ATOM 3087 O O . THR A 1 389 ? -25.782 -11.795 26.778 1.00 89.00 389 THR A O 1
ATOM 3090 N N . ILE A 1 390 ? -23.588 -11.323 26.895 1.00 87.00 390 ILE A N 1
ATOM 3091 C CA . ILE A 1 390 ? -23.518 -10.299 25.853 1.00 87.00 390 ILE A CA 1
ATOM 3092 C C . ILE A 1 390 ? -22.493 -10.759 24.819 1.00 87.00 390 ILE A C 1
ATOM 3094 O O . ILE A 1 390 ? -21.351 -11.072 25.167 1.00 87.00 390 ILE A O 1
ATOM 3098 N N . LYS A 1 391 ? -22.897 -10.799 23.552 1.00 87.38 391 LYS A N 1
ATOM 3099 C CA . LYS A 1 391 ? -22.035 -11.127 22.413 1.00 87.38 391 LYS A CA 1
ATOM 3100 C C . LYS A 1 391 ? -22.050 -9.979 21.412 1.00 87.38 391 LYS A C 1
ATOM 3102 O O . LYS A 1 391 ? -23.084 -9.346 21.215 1.00 87.38 391 LYS A O 1
ATOM 3107 N N . ASN A 1 392 ? -20.917 -9.746 20.762 1.00 86.44 392 ASN A N 1
ATOM 3108 C CA . ASN A 1 392 ? -20.792 -8.804 19.653 1.00 86.44 392 ASN A CA 1
ATOM 3109 C C . ASN A 1 392 ? -19.727 -9.333 18.677 1.00 86.44 392 ASN A C 1
ATOM 3111 O O . ASN A 1 392 ? -18.675 -9.821 19.105 1.00 86.44 392 ASN A O 1
ATOM 3115 N N . GLU A 1 393 ? -19.997 -9.270 17.372 1.00 83.38 393 GLU A N 1
ATOM 3116 C CA . GLU A 1 393 ? -19.066 -9.768 16.350 1.00 83.38 393 GLU A CA 1
ATOM 3117 C C . GLU A 1 393 ? -17.740 -8.992 16.331 1.00 83.38 393 GLU A C 1
ATOM 3119 O O . GLU A 1 393 ? -16.689 -9.578 16.068 1.00 83.38 393 GLU A O 1
ATOM 3124 N N . GLU A 1 394 ? -17.742 -7.708 16.699 1.00 86.62 394 GLU A N 1
ATOM 3125 C CA . GLU A 1 394 ? -16.534 -6.890 16.799 1.00 86.62 394 GLU A CA 1
ATOM 3126 C C . GLU A 1 394 ? -15.552 -7.400 17.856 1.00 86.62 394 GLU A C 1
ATOM 3128 O O . GLU A 1 394 ? -14.356 -7.123 17.761 1.00 86.62 394 GLU A O 1
ATOM 3133 N N . PHE A 1 395 ? -16.007 -8.159 18.851 1.00 81.88 395 PHE A N 1
ATOM 3134 C CA . PHE A 1 395 ? -15.120 -8.728 19.865 1.00 81.88 395 PHE A CA 1
ATOM 3135 C C . PHE A 1 395 ? -14.266 -9.876 19.305 1.00 81.88 395 PHE A C 1
ATOM 3137 O O . PHE A 1 395 ? -13.258 -10.269 19.901 1.00 81.88 395 PHE A O 1
ATOM 3144 N N . VAL A 1 396 ? -14.659 -10.459 18.170 1.00 79.50 396 VAL A N 1
ATOM 3145 C CA . VAL A 1 396 ? -13.982 -11.622 17.598 1.00 79.50 396 VAL A CA 1
ATOM 3146 C C . VAL A 1 396 ? -12.594 -11.228 17.094 1.00 79.50 396 VAL A C 1
ATOM 3148 O O . VAL A 1 396 ? -12.428 -10.398 16.206 1.00 79.50 396 VAL A O 1
ATOM 3151 N N . GLY A 1 397 ? -11.569 -11.869 17.661 1.00 74.94 397 GLY A N 1
ATOM 3152 C CA . GLY A 1 397 ? -10.175 -11.653 17.273 1.00 74.94 397 GLY A CA 1
ATOM 3153 C C . GLY A 1 397 ? -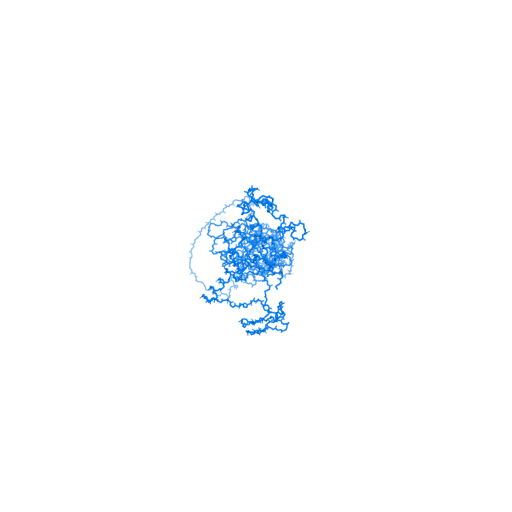9.519 -10.410 17.882 1.00 74.94 397 GLY A C 1
ATOM 3154 O O . GLY A 1 397 ? -8.381 -10.118 17.517 1.00 74.94 397 GLY A O 1
ATOM 3155 N N . LYS A 1 398 ? -10.184 -9.713 18.817 1.00 82.25 398 LYS A N 1
ATOM 3156 C CA . LYS A 1 398 ? -9.633 -8.558 19.544 1.00 82.25 398 LYS A CA 1
ATOM 3157 C C . LYS A 1 398 ? -9.401 -8.885 21.020 1.00 82.25 398 LYS A C 1
ATOM 3159 O O . LYS A 1 398 ? -10.190 -9.596 21.637 1.00 82.25 398 LYS A O 1
ATOM 3164 N N . GLN A 1 399 ? -8.324 -8.346 21.589 1.00 79.00 399 GLN A N 1
ATOM 3165 C CA . GLN A 1 399 ? -8.102 -8.355 23.034 1.00 79.00 399 GLN A CA 1
ATOM 3166 C C . GLN A 1 399 ? -8.788 -7.124 23.627 1.00 79.00 399 GLN A C 1
ATOM 3168 O O . GLN A 1 399 ? -8.297 -6.011 23.484 1.00 79.00 399 GLN A O 1
ATOM 3173 N N . ILE A 1 400 ? -9.935 -7.327 24.266 1.00 77.88 400 ILE A N 1
ATOM 3174 C CA . ILE A 1 400 ? -10.694 -6.244 24.895 1.00 77.88 400 ILE A CA 1
ATOM 3175 C C . ILE A 1 400 ? -10.094 -5.955 26.266 1.00 77.88 400 ILE A C 1
ATOM 3177 O O . ILE A 1 400 ? -10.230 -6.777 27.160 1.00 77.88 400 ILE A O 1
ATOM 3181 N N . GLU A 1 401 ? -9.435 -4.815 26.441 1.00 76.25 401 GLU A N 1
ATOM 3182 C CA . GLU A 1 401 ? -8.878 -4.448 27.746 1.00 76.25 401 GLU A CA 1
ATOM 3183 C C . GLU A 1 401 ? -9.959 -3.935 28.690 1.00 76.25 401 GLU A C 1
ATOM 3185 O O . GLU A 1 401 ? -10.038 -4.401 29.814 1.00 76.25 401 GLU A O 1
ATOM 3190 N N . ASN A 1 402 ? -10.839 -3.045 28.235 1.00 76.12 402 ASN A N 1
ATOM 3191 C CA . ASN A 1 402 ? -11.922 -2.494 29.044 1.00 76.12 402 ASN A CA 1
ATOM 3192 C C . ASN A 1 402 ? -13.272 -2.755 28.366 1.00 76.12 402 ASN A C 1
ATOM 3194 O O . ASN A 1 402 ? -13.390 -2.642 27.147 1.00 76.12 402 ASN A O 1
ATOM 3198 N N . PHE A 1 403 ? -14.283 -3.099 29.158 1.00 76.25 403 PHE A N 1
ATOM 3199 C CA . PHE A 1 403 ? -15.662 -3.226 28.706 1.00 76.25 403 PHE A CA 1
ATOM 3200 C C . PHE A 1 403 ? -16.570 -2.486 29.680 1.00 76.25 403 PHE A C 1
ATOM 3202 O O . PHE A 1 403 ? -16.605 -2.791 30.875 1.00 76.25 403 PHE A O 1
ATOM 3209 N N . GLN A 1 404 ? -17.311 -1.522 29.145 1.00 76.19 404 GLN A N 1
ATOM 3210 C CA . GLN A 1 404 ? -18.248 -0.708 29.898 1.00 76.19 404 GLN A CA 1
ATOM 3211 C C . GLN A 1 404 ? -19.639 -0.900 29.315 1.00 76.19 404 GLN A C 1
ATOM 3213 O O . GLN A 1 404 ? -19.819 -0.969 28.101 1.00 76.19 404 GLN A O 1
ATOM 3218 N N . LEU A 1 405 ? -20.617 -1.015 30.197 1.00 75.38 405 LEU A N 1
ATOM 3219 C CA . LEU A 1 405 ? -22.009 -1.211 29.852 1.00 75.38 405 LEU A CA 1
ATOM 3220 C C . LEU A 1 405 ? -22.831 -0.193 30.623 1.00 75.38 405 LEU A C 1
ATOM 3222 O O . LEU A 1 405 ? -22.523 0.147 31.758 1.00 75.38 405 LEU A O 1
ATOM 3226 N N . TYR A 1 406 ? -23.885 0.312 30.019 1.00 76.00 406 TYR A N 1
ATOM 3227 C CA . TYR A 1 406 ? -24.608 1.436 30.577 1.00 76.00 406 TYR A CA 1
ATOM 3228 C C . TYR A 1 406 ? -26.090 1.097 30.606 1.00 76.00 406 TYR A C 1
ATOM 3230 O O . TYR A 1 406 ? -26.702 0.899 29.562 1.00 76.00 406 TYR A O 1
ATOM 3238 N N . PHE A 1 407 ? -26.656 0.971 31.810 1.00 76.69 407 PHE A N 1
ATOM 3239 C CA . PHE A 1 407 ? -28.066 0.634 32.004 1.00 76.69 407 PHE A CA 1
ATOM 3240 C C . PHE A 1 407 ? -28.862 1.813 32.535 1.00 76.69 407 PHE A C 1
ATOM 3242 O O . PHE A 1 407 ? -28.481 2.422 33.535 1.00 76.69 407 PHE A O 1
ATOM 3249 N N . ASN A 1 408 ? -30.029 2.028 31.931 1.00 78.94 408 ASN A N 1
ATOM 3250 C CA . ASN A 1 408 ? -31.101 2.821 32.515 1.00 78.94 408 ASN A CA 1
ATOM 3251 C C . ASN A 1 408 ? -32.135 1.874 33.128 1.00 78.94 408 ASN A C 1
ATOM 3253 O O . ASN A 1 408 ? -32.665 1.000 32.443 1.00 78.94 408 ASN A O 1
ATOM 3257 N N . TRP A 1 409 ? -32.416 2.024 34.421 1.00 82.25 409 TRP A N 1
ATOM 3258 C CA . TRP A 1 409 ? -33.329 1.146 35.159 1.00 82.25 409 TRP A CA 1
ATOM 3259 C C . TRP A 1 409 ? -34.735 1.745 35.260 1.00 82.25 409 TRP A C 1
ATOM 3261 O O . TRP A 1 409 ? -34.885 2.930 35.563 1.00 82.25 409 TRP A O 1
ATOM 3271 N N . LEU A 1 410 ? -35.761 0.916 35.065 1.00 84.19 410 LEU A N 1
ATOM 3272 C CA . LEU A 1 410 ? -37.173 1.292 35.158 1.00 84.19 410 LEU A CA 1
ATOM 3273 C C . LEU A 1 410 ? -37.767 0.901 36.518 1.00 84.19 410 LEU A C 1
ATOM 3275 O O . LEU A 1 410 ? -37.368 -0.097 37.103 1.00 84.19 410 LEU A O 1
ATOM 3279 N N . ASP A 1 411 ? -38.750 1.658 37.010 1.00 84.81 411 ASP A N 1
ATOM 3280 C CA . ASP A 1 411 ? -39.521 1.343 38.228 1.00 84.81 411 ASP A CA 1
ATOM 3281 C C . ASP A 1 411 ? -38.681 1.139 39.504 1.00 84.81 411 ASP A C 1
ATOM 3283 O O . ASP A 1 411 ? -39.072 0.427 40.433 1.00 84.81 411 ASP A O 1
ATOM 3287 N N . VAL A 1 412 ? -37.519 1.793 39.577 1.00 83.25 412 VAL A N 1
ATOM 3288 C CA . VAL A 1 412 ? -36.651 1.761 40.757 1.00 83.25 412 VAL A CA 1
ATOM 3289 C C . VAL A 1 412 ? -37.374 2.390 41.956 1.00 83.25 412 VAL A C 1
ATOM 3291 O O . VAL A 1 412 ? -37.771 3.558 41.876 1.00 83.25 412 VAL A O 1
ATOM 3294 N N . PRO A 1 413 ? -37.501 1.684 43.099 1.00 83.88 413 PRO A N 1
ATOM 3295 C CA . PRO A 1 413 ? -38.055 2.263 44.313 1.00 83.88 413 PRO A CA 1
ATOM 3296 C C . PRO A 1 413 ? -37.331 3.565 44.704 1.00 83.88 413 PRO A C 1
ATOM 3298 O O . PRO A 1 413 ? -36.096 3.601 44.698 1.00 83.88 413 PRO A O 1
ATOM 3301 N N . PRO A 1 414 ? -38.059 4.628 45.101 1.00 79.25 414 PRO A N 1
ATOM 3302 C CA . PRO A 1 414 ? -37.449 5.914 45.447 1.00 79.25 414 PRO A CA 1
ATOM 3303 C C . PRO A 1 414 ? -36.425 5.837 46.589 1.00 79.25 414 PRO A C 1
ATOM 3305 O O . PRO A 1 414 ? -35.499 6.641 46.636 1.00 79.25 414 PRO A O 1
ATOM 3308 N N . ASN A 1 415 ? -36.596 4.879 47.507 1.00 81.62 415 ASN A N 1
ATOM 3309 C CA . ASN A 1 415 ? -35.696 4.618 48.628 1.00 81.62 415 ASN A CA 1
ATOM 3310 C C . ASN A 1 415 ? -35.681 3.107 48.916 1.00 81.62 415 ASN A C 1
ATOM 3312 O O . ASN A 1 415 ? -36.672 2.552 49.399 1.00 81.62 415 ASN A O 1
ATOM 3316 N N . LEU A 1 416 ? -34.578 2.437 48.593 1.00 81.38 416 LEU A N 1
ATOM 3317 C CA . LEU A 1 416 ? -34.414 0.990 48.731 1.00 81.38 416 LEU A CA 1
ATOM 3318 C C . LEU A 1 416 ? -34.138 0.595 50.177 1.00 81.38 416 LEU A C 1
ATOM 3320 O O . LEU A 1 416 ? -34.631 -0.444 50.604 1.00 81.38 416 LEU A O 1
ATOM 3324 N N . THR A 1 417 ? -33.440 1.432 50.946 1.00 81.44 417 THR A N 1
ATOM 3325 C CA . THR A 1 417 ? -33.278 1.229 52.396 1.00 81.44 417 THR A CA 1
ATOM 3326 C C . THR A 1 417 ? -34.637 1.072 53.091 1.00 81.44 417 THR A C 1
ATOM 3328 O O . THR A 1 417 ? -34.848 0.124 53.848 1.00 81.44 417 THR A O 1
ATOM 3331 N N . ASN A 1 418 ? -35.603 1.943 52.789 1.00 82.38 418 ASN A N 1
ATOM 3332 C CA . ASN A 1 418 ? -36.968 1.833 53.302 1.00 82.38 418 ASN A CA 1
ATOM 3333 C C . ASN A 1 418 ? -37.708 0.636 52.684 1.00 82.38 418 ASN A C 1
ATOM 3335 O O . ASN A 1 418 ? -38.345 -0.138 53.404 1.00 82.38 418 ASN A O 1
ATOM 3339 N N . HIS A 1 419 ? -37.585 0.447 51.363 1.00 86.56 419 HIS A N 1
ATOM 3340 C CA . HIS A 1 419 ? -38.216 -0.662 50.635 1.00 86.56 419 HIS A CA 1
ATOM 3341 C C . HIS A 1 419 ? -37.860 -2.030 51.234 1.00 86.56 419 HIS A C 1
ATOM 3343 O O . HIS A 1 419 ? -38.736 -2.884 51.380 1.00 86.56 419 HIS A O 1
ATOM 3349 N N . TYR A 1 420 ? -36.601 -2.210 51.642 1.00 86.38 420 TYR A N 1
ATOM 3350 C CA . TYR A 1 420 ? -36.053 -3.445 52.202 1.00 86.38 420 TYR A CA 1
ATOM 3351 C C . TYR A 1 420 ? -35.882 -3.428 53.730 1.00 86.38 420 TYR A C 1
ATOM 3353 O O . TYR A 1 420 ? -35.234 -4.319 54.280 1.00 86.38 420 TYR A O 1
ATOM 3361 N N . SER A 1 421 ? -36.495 -2.487 54.448 1.00 85.69 421 SER A N 1
ATOM 3362 C CA . SER A 1 421 ? -36.373 -2.369 55.915 1.00 85.69 421 SER A CA 1
ATOM 3363 C C . SER A 1 421 ? -36.689 -3.672 56.679 1.00 85.69 421 SER A C 1
ATOM 3365 O O . SER A 1 421 ? -36.027 -4.000 57.665 1.00 85.69 421 SER A O 1
ATOM 3367 N N . HIS A 1 422 ? -37.625 -4.483 56.175 1.00 85.56 422 HIS A N 1
ATOM 3368 C CA . HIS A 1 422 ? -38.009 -5.786 56.750 1.00 85.56 422 HIS A CA 1
ATOM 3369 C C . HIS A 1 422 ? -37.029 -6.939 56.472 1.00 85.56 422 HIS A C 1
ATOM 3371 O O . HIS A 1 422 ? -37.200 -8.042 56.994 1.00 85.56 422 HIS A O 1
ATOM 3377 N N . TYR A 1 423 ? -36.003 -6.716 55.650 1.00 86.19 423 TYR A N 1
ATOM 3378 C CA . TYR A 1 423 ? -35.075 -7.758 55.205 1.00 86.19 423 TYR A CA 1
ATOM 3379 C C . TYR A 1 423 ? -33.829 -7.866 56.090 1.00 86.19 423 TYR A C 1
ATOM 3381 O O . TYR A 1 423 ? -33.192 -8.921 56.105 1.00 86.19 423 TYR A O 1
ATOM 3389 N N . GLN A 1 424 ? -33.506 -6.832 56.876 1.00 80.69 424 GLN A N 1
ATOM 3390 C CA . GLN A 1 424 ? -32.243 -6.724 57.616 1.00 80.69 424 GLN A CA 1
ATOM 3391 C C . GLN A 1 424 ? -31.934 -7.954 58.487 1.00 80.69 424 GLN A C 1
ATOM 3393 O O . GLN A 1 424 ? -30.851 -8.526 58.400 1.00 80.69 424 GLN A O 1
ATOM 3398 N N . ALA A 1 425 ? -32.910 -8.438 59.260 1.00 76.75 425 ALA A N 1
ATOM 3399 C CA . ALA A 1 425 ? -32.712 -9.597 60.134 1.00 76.75 425 ALA A CA 1
ATOM 3400 C C . ALA A 1 425 ? -32.422 -10.900 59.361 1.00 76.75 425 ALA A C 1
ATOM 3402 O O . ALA A 1 425 ? -31.666 -11.752 59.834 1.00 76.75 425 ALA A O 1
ATOM 3403 N N . ALA A 1 426 ? -33.016 -11.072 58.175 1.00 76.12 426 ALA A N 1
ATOM 3404 C CA . ALA A 1 426 ? -32.759 -12.228 57.318 1.00 76.12 426 ALA A CA 1
ATOM 3405 C C . ALA A 1 426 ? -31.391 -12.126 56.626 1.00 76.12 426 ALA A C 1
ATOM 3407 O O . ALA A 1 426 ? -30.689 -13.133 56.525 1.00 76.12 426 ALA A O 1
ATOM 3408 N N . ILE A 1 427 ? -30.989 -10.915 56.229 1.00 74.75 427 ILE A N 1
ATOM 3409 C CA . ILE A 1 427 ? -29.657 -10.614 55.687 1.00 74.75 427 ILE A CA 1
ATOM 3410 C C . ILE A 1 427 ? -28.576 -10.946 56.729 1.00 74.75 427 ILE A C 1
ATOM 3412 O O . ILE A 1 427 ? -27.620 -11.665 56.430 1.00 74.75 427 ILE A O 1
ATOM 3416 N N . ASP A 1 428 ? -28.751 -10.500 57.974 1.00 74.56 428 ASP A N 1
ATOM 3417 C CA . ASP A 1 428 ? -27.807 -10.760 59.069 1.00 74.56 428 ASP A CA 1
ATOM 3418 C C . ASP A 1 428 ? -27.715 -12.261 59.400 1.00 74.56 428 ASP A C 1
ATOM 3420 O O . ASP A 1 428 ? -26.626 -12.807 59.623 1.00 74.56 428 ASP A O 1
ATOM 3424 N N . ALA A 1 429 ? -28.847 -12.971 59.362 1.00 70.50 429 ALA A N 1
ATOM 3425 C CA . ALA A 1 429 ? -28.879 -14.423 59.515 1.00 70.50 429 ALA A CA 1
ATOM 3426 C C . ALA A 1 429 ? -28.157 -15.149 58.364 1.00 70.50 429 ALA A C 1
ATOM 3428 O O . ALA A 1 429 ? -27.452 -16.130 58.616 1.00 70.50 429 ALA A O 1
ATOM 3429 N N . GLN A 1 430 ? -28.279 -14.668 57.120 1.00 67.19 430 GLN A N 1
ATOM 3430 C CA . GLN A 1 430 ? -27.538 -15.201 55.971 1.00 67.19 430 GLN A CA 1
ATOM 3431 C C . GLN A 1 430 ? -26.029 -15.014 56.149 1.00 67.19 430 GLN A C 1
ATOM 3433 O O . GLN A 1 430 ? -25.304 -15.999 56.041 1.00 67.19 430 GLN A O 1
ATOM 3438 N N . LYS A 1 431 ? -25.554 -13.823 56.542 1.00 64.38 431 LYS A N 1
ATOM 3439 C CA . LYS A 1 431 ? -24.125 -13.564 56.838 1.00 64.38 431 LYS A CA 1
ATOM 3440 C C . LYS A 1 431 ? -23.579 -14.496 57.932 1.00 64.38 431 LYS A C 1
ATOM 3442 O O . LYS A 1 431 ? -22.465 -15.017 57.848 1.00 64.38 431 LYS A O 1
ATOM 3447 N N . THR A 1 432 ? -24.398 -14.775 58.946 1.00 59.47 432 THR A N 1
ATOM 3448 C CA . THR A 1 432 ? -24.059 -15.694 60.047 1.00 59.47 432 THR A CA 1
ATOM 3449 C C . THR A 1 432 ? -24.048 -17.169 59.614 1.00 59.47 432 THR A C 1
ATOM 3451 O O . THR A 1 432 ? -23.374 -17.993 60.230 1.00 59.47 432 THR A O 1
ATOM 3454 N N . ASN A 1 433 ? -24.781 -17.527 58.558 1.00 54.84 433 ASN A N 1
ATOM 3455 C CA . ASN A 1 433 ? -24.819 -18.884 58.009 1.00 54.84 433 ASN A CA 1
ATOM 3456 C C . ASN A 1 433 ? -23.809 -19.092 56.866 1.00 54.84 433 ASN A C 1
ATOM 3458 O O . ASN A 1 433 ? -23.269 -20.189 56.745 1.00 54.84 433 ASN A O 1
ATOM 3462 N N . GLU A 1 434 ? -23.474 -18.063 56.082 1.00 50.78 434 GLU A N 1
ATOM 3463 C CA . GLU A 1 434 ? -22.362 -18.098 55.120 1.00 50.78 434 GLU A CA 1
ATOM 3464 C C . GLU A 1 434 ? -21.026 -18.336 55.841 1.00 50.78 434 GLU A C 1
ATOM 3466 O O . GLU A 1 434 ? -20.241 -19.180 55.407 1.00 50.78 434 GLU A O 1
ATOM 3471 N N . SER A 1 435 ? -20.817 -17.730 57.018 1.00 45.94 435 SER A N 1
ATOM 3472 C CA . SER A 1 435 ? -19.650 -18.024 57.868 1.00 45.94 435 SER A CA 1
ATOM 3473 C C . SER A 1 435 ? -19.616 -19.460 58.414 1.00 45.94 435 SER A C 1
ATOM 3475 O O . SER A 1 435 ? -18.539 -19.983 58.690 1.00 45.94 435 SER A O 1
ATOM 3477 N N . LYS A 1 436 ? -20.765 -20.145 58.505 1.00 39.75 436 LYS A N 1
ATOM 3478 C CA . LYS A 1 436 ? -20.852 -21.573 58.872 1.00 39.75 436 LYS A CA 1
ATOM 3479 C C . LYS A 1 436 ? -20.684 -22.514 57.675 1.00 39.75 436 LYS A C 1
ATOM 3481 O O . LYS A 1 436 ? -20.192 -23.626 57.851 1.00 39.75 436 LYS A O 1
ATOM 3486 N N . ASN A 1 437 ? -21.033 -22.069 56.467 1.00 37.97 437 ASN A N 1
ATOM 3487 C CA . ASN A 1 437 ? -20.783 -22.804 55.221 1.00 37.97 437 ASN A CA 1
ATOM 3488 C C . ASN A 1 437 ? -19.308 -22.754 54.777 1.00 37.97 437 ASN A C 1
ATOM 3490 O O . ASN A 1 437 ? -18.885 -23.596 53.989 1.00 37.97 437 ASN A O 1
ATOM 3494 N N . LEU A 1 438 ? -18.499 -21.853 55.345 1.00 41.94 438 LEU A N 1
ATOM 3495 C CA . LEU A 1 438 ? -17.032 -21.853 55.227 1.00 41.94 438 LEU A CA 1
ATOM 3496 C C . LEU A 1 438 ? -16.340 -22.999 56.002 1.00 41.94 438 LEU A C 1
ATOM 3498 O O . LEU A 1 438 ? -15.115 -23.098 55.985 1.00 41.94 438 LEU A O 1
ATOM 3502 N N . GLY A 1 439 ? -17.096 -23.919 56.615 1.00 38.88 439 GLY A N 1
ATOM 3503 C CA . GLY A 1 439 ? -16.597 -25.106 57.325 1.00 38.88 439 GLY A CA 1
ATOM 3504 C C . GLY A 1 439 ? -15.806 -26.138 56.496 1.00 38.88 439 GLY A C 1
ATOM 3505 O O . GLY A 1 439 ? -15.490 -27.199 57.026 1.00 38.88 439 GLY A O 1
ATOM 3506 N N . TYR A 1 440 ? -15.457 -25.845 55.237 1.00 37.50 440 TYR A N 1
ATOM 3507 C CA . TYR A 1 440 ? -14.566 -26.665 54.400 1.00 37.50 440 TYR A CA 1
ATOM 3508 C C . TYR A 1 440 ? -13.319 -25.927 53.881 1.00 37.50 440 TYR A C 1
ATOM 3510 O O . TYR A 1 440 ? -12.607 -26.461 53.033 1.00 37.50 440 TYR A O 1
ATOM 3518 N N . LEU A 1 441 ? -12.993 -24.747 54.414 1.00 36.59 441 LEU A N 1
ATOM 3519 C CA . LEU A 1 441 ? -11.696 -24.106 54.182 1.00 36.59 441 LEU A CA 1
ATOM 3520 C C . LEU A 1 441 ? -10.978 -23.903 55.518 1.00 36.59 441 LEU A C 1
ATOM 3522 O O . LEU A 1 441 ? -11.317 -23.023 56.306 1.00 36.59 441 LEU A O 1
ATOM 3526 N N . GLN A 1 442 ? -9.958 -24.728 55.773 1.00 33.84 442 GLN A N 1
ATOM 3527 C CA . GLN A 1 442 ? -8.947 -24.417 56.782 1.00 33.84 442 GLN A CA 1
ATOM 3528 C C . GLN A 1 442 ? -8.177 -23.173 56.323 1.00 33.84 442 GLN A C 1
ATOM 3530 O O . GLN A 1 442 ? -7.281 -23.262 55.488 1.00 33.84 442 GLN A O 1
ATOM 3535 N 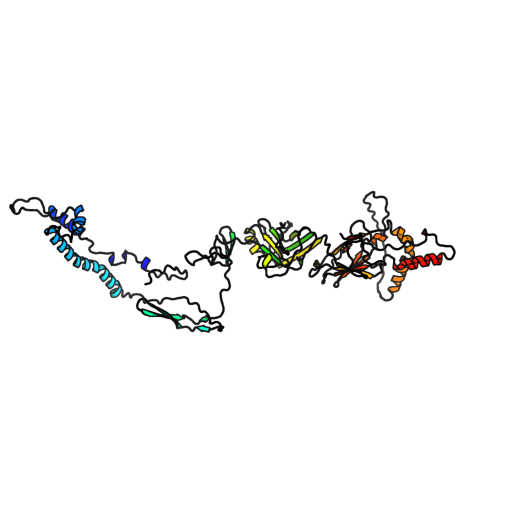N . SER A 1 443 ? -8.515 -22.017 56.889 1.00 32.28 443 SER A N 1
ATOM 3536 C CA . SER A 1 443 ? -7.639 -20.848 56.888 1.00 32.28 443 SER A CA 1
ATOM 3537 C C . SER A 1 443 ? -6.814 -20.863 58.170 1.00 32.28 443 SER A C 1
ATOM 3539 O O . SER A 1 443 ? -7.358 -20.722 59.265 1.00 32.28 443 SER A O 1
ATOM 3541 N N . TYR A 1 444 ? -5.498 -21.027 58.040 1.00 35.25 444 TYR A N 1
ATOM 3542 C CA . TYR A 1 444 ? -4.560 -20.614 59.078 1.00 35.25 444 TYR A CA 1
ATOM 3543 C C . TYR A 1 444 ? -4.336 -19.110 58.947 1.00 35.25 444 TYR A C 1
ATOM 3545 O O . TYR A 1 444 ? -3.815 -18.661 57.929 1.00 35.25 444 TYR A O 1
ATOM 3553 N N . THR A 1 445 ? -4.638 -18.346 59.994 1.00 33.81 445 THR A N 1
ATOM 3554 C CA . THR A 1 445 ? -4.104 -16.987 60.121 1.00 33.81 445 THR A CA 1
ATOM 3555 C C . THR A 1 445 ? -3.880 -16.626 61.584 1.00 33.81 445 THR A C 1
ATOM 3557 O O . THR A 1 445 ? -4.750 -16.794 62.436 1.00 33.81 445 THR A O 1
ATOM 3560 N N . TYR A 1 446 ? -2.658 -16.170 61.859 1.00 33.97 446 TYR A N 1
ATOM 3561 C CA . TYR A 1 446 ? -2.204 -15.629 63.134 1.00 33.97 446 TYR A CA 1
ATOM 3562 C C . TYR A 1 446 ? -2.770 -14.216 63.348 1.00 33.97 446 TYR A C 1
ATOM 3564 O O . TYR A 1 446 ? -2.882 -13.440 62.401 1.00 33.97 446 TYR A O 1
ATOM 3572 N N . PHE A 1 447 ? -3.083 -13.885 64.602 1.00 34.97 447 PHE A N 1
ATOM 3573 C CA . PHE A 1 447 ? -3.441 -12.540 65.064 1.00 34.97 447 PHE A CA 1
ATOM 3574 C C . PHE A 1 447 ? -2.232 -11.806 65.651 1.00 34.97 447 PHE A C 1
ATOM 3576 O O . PHE A 1 447 ? -1.392 -12.461 66.262 1.00 34.97 447 PHE A O 1
ATOM 3583 N N . THR A 1 448 ? -2.234 -10.472 65.505 1.00 34.88 448 THR A N 1
ATOM 3584 C CA . THR A 1 448 ? -2.004 -9.389 66.510 1.00 34.88 448 THR A CA 1
ATOM 3585 C C . THR A 1 448 ? -1.734 -8.087 65.729 1.00 34.88 448 THR A C 1
ATOM 3587 O O . THR A 1 448 ? -0.997 -8.157 64.751 1.00 34.88 448 THR A O 1
ATOM 3590 N N . ASP A 1 449 ? -2.187 -6.865 66.028 1.00 30.80 449 ASP A N 1
ATOM 3591 C CA . ASP A 1 449 ? -3.048 -6.257 67.054 1.00 30.80 449 ASP A CA 1
ATOM 3592 C C . ASP A 1 449 ? -3.373 -4.791 66.622 1.00 30.80 449 ASP A C 1
ATOM 3594 O O . ASP A 1 449 ? -2.571 -4.178 65.923 1.00 30.80 449 ASP A O 1
ATOM 3598 N N . PHE A 1 450 ? -4.545 -4.282 67.050 1.00 32.47 450 PHE A N 1
ATOM 3599 C CA . PHE A 1 450 ? -4.973 -2.917 67.492 1.00 32.47 450 PHE A CA 1
ATOM 3600 C C . PHE A 1 450 ? -4.341 -1.597 66.936 1.00 32.47 450 PHE A C 1
ATOM 3602 O O . PHE A 1 450 ? -3.125 -1.514 66.873 1.00 32.47 450 PHE A O 1
ATOM 3609 N N . PHE A 1 451 ? -4.952 -0.402 66.727 1.00 32.91 451 PHE A N 1
ATOM 3610 C CA . PHE A 1 451 ? -6.253 0.291 66.442 1.00 32.91 451 PHE A CA 1
ATOM 3611 C C . PHE A 1 451 ? -5.851 1.768 66.113 1.00 32.91 451 PHE A C 1
ATOM 3613 O O . PHE A 1 451 ? -4.907 2.244 66.740 1.00 32.91 451 PHE A O 1
ATOM 3620 N N . LEU A 1 452 ? -6.583 2.528 65.269 1.00 26.52 452 LEU A N 1
ATOM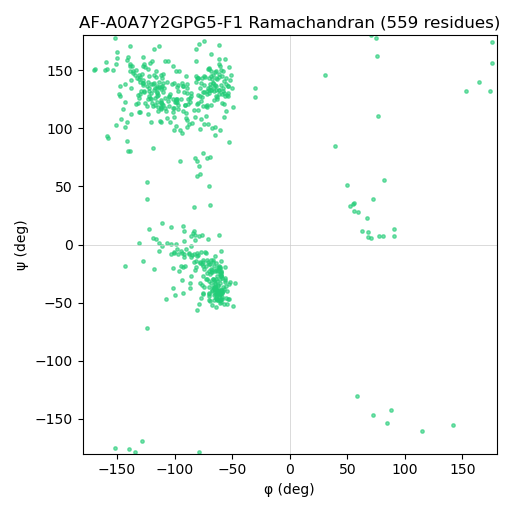 3621 C CA . LEU A 1 452 ? -7.024 3.932 65.527 1.00 26.52 452 LEU A CA 1
ATOM 3622 C C . LEU A 1 452 ? -7.727 4.591 64.322 1.00 26.52 452 LEU A C 1
ATOM 3624 O O . LEU A 1 452 ? -7.244 4.578 63.195 1.00 26.52 452 LEU A O 1
ATOM 3628 N N . THR A 1 453 ? -8.871 5.202 64.625 1.00 37.81 453 THR A N 1
ATOM 3629 C CA . THR A 1 453 ? -9.792 5.958 63.768 1.00 37.81 453 THR A CA 1
ATOM 3630 C C . THR A 1 453 ? -9.255 7.339 63.389 1.00 37.81 453 THR A C 1
ATOM 3632 O O . THR A 1 453 ? -8.753 8.038 64.267 1.00 37.81 453 THR A O 1
ATOM 3635 N N . VAL A 1 454 ? -9.522 7.809 62.162 1.00 26.56 454 VAL A N 1
ATOM 3636 C CA . VAL A 1 454 ? -9.744 9.243 61.883 1.00 26.56 454 VAL A CA 1
ATOM 3637 C C . VAL A 1 454 ? -10.745 9.407 60.727 1.00 26.56 454 VAL A C 1
ATOM 3639 O O . VAL A 1 454 ? -10.581 8.797 59.676 1.00 26.56 454 VAL A O 1
ATOM 3642 N N . ASN A 1 455 ? -11.773 10.237 60.939 1.00 34.09 455 ASN A N 1
ATOM 3643 C CA . ASN A 1 455 ? -12.654 10.801 59.903 1.00 34.09 455 ASN A CA 1
ATOM 3644 C C . ASN A 1 455 ? -11.839 11.561 58.833 1.00 34.09 455 ASN A C 1
ATOM 3646 O O . ASN A 1 455 ? -10.772 12.095 59.147 1.00 34.09 455 ASN A O 1
ATOM 3650 N N . PRO A 1 456 ? -12.404 11.766 57.630 1.00 34.91 456 PRO A N 1
ATOM 3651 C CA . PRO A 1 456 ? -12.926 13.109 57.389 1.00 34.91 456 PRO A CA 1
ATOM 3652 C C . PRO A 1 456 ? -14.283 13.153 56.677 1.00 34.91 456 PRO A C 1
ATOM 3654 O O . PRO A 1 456 ? -14.579 12.424 55.738 1.00 34.91 456 PRO A O 1
ATOM 3657 N N . LEU A 1 457 ? -15.065 14.118 57.150 1.00 32.31 457 LEU A N 1
ATOM 3658 C CA . LEU A 1 457 ? -16.183 14.767 56.488 1.00 32.31 457 LEU A CA 1
ATOM 3659 C C . LEU A 1 457 ? -15.710 15.395 55.161 1.00 32.31 457 LEU A C 1
ATOM 3661 O O . LEU A 1 457 ? -14.759 16.178 55.173 1.00 32.31 457 LEU A O 1
ATOM 3665 N N . VAL A 1 458 ? -16.410 15.141 54.054 1.00 28.02 458 VAL A N 1
ATOM 3666 C CA . VAL A 1 458 ? -16.439 16.046 52.894 1.00 28.02 458 VAL A CA 1
ATOM 3667 C C . VAL A 1 458 ? -17.900 16.253 52.515 1.00 28.02 458 VAL A C 1
ATOM 3669 O O . VAL A 1 458 ? -18.592 15.322 52.120 1.00 28.02 458 VAL A O 1
ATOM 3672 N N . ILE A 1 459 ? -18.357 17.492 52.676 1.00 33.78 459 ILE A N 1
ATOM 3673 C CA . ILE A 1 459 ? -19.594 18.009 52.095 1.00 33.78 459 ILE A CA 1
ATOM 3674 C C . ILE A 1 459 ? -19.169 18.777 50.842 1.00 33.78 459 ILE A C 1
ATOM 3676 O O . ILE A 1 459 ? -18.386 19.723 50.947 1.00 33.78 459 ILE A O 1
ATOM 3680 N N . SER A 1 460 ? -19.700 18.410 49.679 1.00 30.19 460 SER A N 1
ATOM 3681 C CA . SER A 1 460 ? -19.785 19.297 48.517 1.00 30.19 460 SER A CA 1
ATOM 3682 C C . SER A 1 460 ? -21.256 19.439 48.134 1.00 30.19 460 SER A C 1
ATOM 3684 O O . SER A 1 460 ? -22.013 18.472 48.099 1.00 30.19 460 SER A O 1
ATOM 3686 N N . GLY A 1 461 ? -21.682 20.689 47.970 1.00 32.59 461 GLY A N 1
ATOM 3687 C CA . GLY A 1 461 ? -23.082 21.051 47.825 1.00 32.59 461 GLY A CA 1
ATOM 3688 C C . GLY A 1 461 ? -23.661 20.705 46.458 1.00 32.59 461 GLY A C 1
ATOM 3689 O O . GLY A 1 461 ? -23.078 21.009 45.423 1.00 32.59 461 GLY A O 1
ATOM 3690 N N . ASN A 1 462 ? -24.872 20.165 46.497 1.00 31.36 462 ASN A N 1
ATOM 3691 C CA . ASN A 1 462 ? -25.989 20.618 45.682 1.00 31.36 462 ASN A CA 1
ATOM 3692 C C . ASN A 1 462 ? -27.223 20.484 46.577 1.00 31.36 462 ASN A C 1
ATOM 3694 O O . ASN A 1 462 ? -27.484 19.398 47.091 1.00 31.36 462 ASN A O 1
ATOM 3698 N N . GLU A 1 463 ? -27.967 21.568 46.802 1.00 40.00 463 GLU A N 1
ATOM 3699 C CA . GLU A 1 463 ? -29.312 21.479 47.379 1.00 40.00 463 GLU A CA 1
ATOM 3700 C C . GLU A 1 463 ? -30.239 20.826 46.341 1.00 40.00 463 GLU A C 1
ATOM 3702 O O . GLU A 1 463 ? -31.027 21.476 45.661 1.00 40.00 463 GLU A O 1
ATOM 3707 N N . ALA A 1 464 ? -30.108 19.511 46.191 1.00 36.28 464 ALA A N 1
ATOM 3708 C CA . ALA A 1 464 ? -31.202 18.649 45.798 1.00 36.28 464 ALA A CA 1
ATOM 3709 C C . ALA A 1 464 ? -31.891 18.223 47.098 1.00 36.28 464 ALA A C 1
ATOM 3711 O O . ALA A 1 464 ? -31.218 17.912 48.080 1.00 36.28 464 ALA A O 1
ATOM 3712 N N . LEU A 1 465 ? -33.225 18.281 47.112 1.00 37.03 465 LEU A N 1
ATOM 3713 C CA . LEU A 1 465 ? -34.104 17.810 48.188 1.00 37.03 465 LEU A CA 1
ATOM 3714 C C . LEU A 1 465 ? -33.470 16.632 48.938 1.00 37.03 465 LEU A C 1
ATOM 3716 O O . LEU A 1 465 ? -33.058 15.683 48.283 1.00 37.03 465 LEU A O 1
ATOM 3720 N N . GLY A 1 466 ? -33.368 16.718 50.269 1.00 36.84 466 GLY A N 1
ATOM 3721 C CA . GLY A 1 466 ? -32.655 15.758 51.116 1.00 36.84 466 GLY A CA 1
ATOM 3722 C C . GLY A 1 466 ? -33.095 14.311 50.893 1.00 36.84 466 GLY A C 1
ATOM 3723 O O . GLY A 1 466 ? -33.990 13.814 51.570 1.00 36.84 466 GLY A O 1
ATOM 3724 N N . ILE A 1 467 ? -32.455 13.647 49.938 1.00 44.31 467 ILE A N 1
ATOM 3725 C CA . ILE A 1 467 ? -32.502 12.207 49.752 1.00 44.31 467 ILE A CA 1
ATOM 3726 C C . ILE A 1 467 ? -31.341 11.699 50.593 1.00 44.31 467 ILE A C 1
ATOM 3728 O O . ILE A 1 467 ? -30.180 11.963 50.279 1.00 44.31 467 ILE A O 1
ATOM 3732 N N . GLU A 1 468 ? -31.655 11.049 51.713 1.00 52.12 468 GLU A N 1
ATOM 3733 C CA . GLU A 1 468 ? -30.631 10.348 52.482 1.00 52.12 468 GLU A CA 1
ATOM 3734 C C . GLU A 1 468 ? -29.876 9.382 51.552 1.00 52.12 468 GLU A C 1
ATOM 3736 O O . GLU A 1 468 ? -30.516 8.707 50.737 1.00 52.12 468 GLU A O 1
ATOM 3741 N N . PRO A 1 469 ? -28.535 9.313 51.640 1.00 54.28 469 PRO A N 1
ATOM 3742 C CA . PRO A 1 469 ? -27.762 8.320 50.910 1.00 54.28 469 PRO A CA 1
ATOM 3743 C C . PRO A 1 469 ? -28.301 6.923 51.219 1.00 54.28 469 PRO A C 1
ATOM 3745 O O . PRO A 1 469 ? -28.448 6.558 52.383 1.00 54.28 469 PRO A O 1
ATOM 3748 N N . ASP A 1 470 ? -28.599 6.153 50.177 1.00 64.06 470 ASP A N 1
ATOM 3749 C CA . ASP A 1 470 ? -29.116 4.796 50.302 1.00 64.06 470 ASP A CA 1
ATOM 3750 C C . ASP A 1 470 ? -27.954 3.794 50.206 1.00 64.06 470 ASP A C 1
ATOM 3752 O O . ASP A 1 470 ? -27.519 3.488 49.090 1.00 64.06 470 ASP A O 1
ATOM 3756 N N . PRO A 1 471 ? -27.422 3.278 51.332 1.00 64.94 471 PRO A N 1
ATOM 3757 C CA . PRO A 1 471 ? -26.278 2.365 51.314 1.00 64.94 471 PRO A CA 1
ATOM 3758 C C . PRO A 1 471 ? -26.563 1.087 50.515 1.00 64.94 471 PRO A C 1
ATOM 3760 O O . PRO A 1 471 ? -25.652 0.522 49.913 1.00 64.94 471 PRO A O 1
ATOM 3763 N N . MET A 1 472 ? -27.831 0.661 50.417 1.00 65.56 472 MET A N 1
ATOM 3764 C CA . MET A 1 472 ? -28.196 -0.537 49.657 1.00 65.56 472 MET A CA 1
ATOM 3765 C C . MET A 1 472 ? -28.020 -0.360 48.142 1.00 65.56 472 MET A C 1
ATOM 3767 O O . MET A 1 472 ? -27.977 -1.361 47.425 1.00 65.56 472 MET A O 1
ATOM 3771 N N . ARG A 1 473 ? -27.896 0.879 47.635 1.00 66.00 473 ARG A N 1
ATOM 3772 C CA . ARG A 1 473 ? -27.566 1.136 46.221 1.00 66.00 473 ARG A CA 1
ATOM 3773 C C . ARG A 1 473 ? -26.116 0.815 45.877 1.00 66.00 473 ARG A C 1
ATOM 3775 O O . ARG A 1 473 ? -25.863 0.475 44.724 1.00 66.00 473 ARG A O 1
ATOM 3782 N N . GLU A 1 474 ? -25.191 0.939 46.828 1.00 62.81 474 GLU A N 1
ATOM 3783 C CA . GLU A 1 474 ? -23.741 0.825 46.589 1.00 62.81 474 GLU A CA 1
ATOM 3784 C C . GLU A 1 474 ? -23.212 -0.606 46.763 1.00 62.81 474 GLU A C 1
ATOM 3786 O O . GLU A 1 474 ? -22.170 -0.954 46.216 1.00 62.81 474 GLU A O 1
ATOM 3791 N N . ASP A 1 475 ? -23.968 -1.467 47.446 1.00 66.31 475 ASP A N 1
ATOM 3792 C CA . ASP A 1 475 ? -23.575 -2.846 47.761 1.00 66.31 475 ASP A CA 1
ATOM 3793 C C . ASP A 1 475 ? -23.809 -3.853 46.620 1.00 66.31 475 ASP A C 1
ATOM 3795 O O . ASP A 1 475 ? -23.610 -5.061 46.798 1.00 66.31 475 ASP A O 1
ATOM 3799 N N . PHE A 1 476 ? -24.259 -3.410 45.445 1.00 70.69 476 PHE A N 1
ATOM 3800 C CA . PHE A 1 476 ? -24.521 -4.332 44.349 1.00 70.69 476 PHE A CA 1
ATOM 3801 C C . PHE A 1 476 ? -23.226 -4.867 43.744 1.00 70.69 476 PHE A C 1
ATOM 3803 O O . PHE A 1 476 ? -22.380 -4.147 43.216 1.00 70.69 476 PHE A O 1
ATOM 3810 N N . GLN A 1 477 ? -23.088 -6.187 43.831 1.00 73.38 477 GLN A N 1
ATOM 3811 C CA . GLN A 1 477 ? -21.922 -6.895 43.338 1.00 73.38 477 GLN A CA 1
ATOM 3812 C C . GLN A 1 477 ? -22.287 -7.793 42.173 1.00 73.38 477 GLN A C 1
ATOM 3814 O O . GLN A 1 477 ? -23.249 -8.573 42.212 1.00 73.38 477 GLN A O 1
ATOM 3819 N N . LEU A 1 478 ? -21.431 -7.727 41.171 1.00 74.06 478 LEU A N 1
ATOM 3820 C CA . LEU A 1 478 ? -21.523 -8.501 39.957 1.00 74.06 478 LEU A CA 1
ATOM 3821 C C . LEU A 1 478 ? -20.188 -9.199 39.712 1.00 74.06 478 LEU A C 1
ATOM 3823 O O . LEU A 1 478 ? -19.114 -8.720 40.083 1.00 74.06 478 LEU A O 1
ATOM 3827 N N . GLU A 1 479 ? -20.271 -10.386 39.141 1.00 76.19 479 GLU A N 1
ATOM 3828 C CA . GLU A 1 479 ? -19.121 -11.132 38.660 1.00 76.19 479 GLU A CA 1
ATOM 3829 C C . GLU A 1 479 ? -19.181 -11.096 37.139 1.00 76.19 479 GLU A C 1
ATOM 3831 O O . GLU A 1 479 ? -20.203 -11.443 36.549 1.00 76.19 479 GLU A O 1
ATOM 3836 N N . ILE A 1 480 ? -18.110 -10.654 36.496 1.00 73.69 480 ILE A N 1
ATOM 3837 C CA . ILE A 1 480 ? -18.028 -10.630 35.041 1.00 73.69 480 ILE A CA 1
ATOM 3838 C C . ILE A 1 480 ? -16.990 -11.641 34.615 1.00 73.69 480 ILE A C 1
ATOM 3840 O O . ILE A 1 480 ? -15.849 -11.642 35.066 1.00 73.69 480 ILE A O 1
ATOM 3844 N N . THR A 1 481 ? -17.424 -12.544 33.756 1.00 71.75 481 THR A N 1
ATOM 3845 C CA . THR A 1 481 ? -16.640 -13.673 33.290 1.00 71.75 481 THR A CA 1
ATOM 3846 C C . THR A 1 481 ? -16.640 -13.689 31.778 1.00 71.75 481 THR A C 1
ATOM 3848 O O . THR A 1 481 ? -17.658 -13.456 31.134 1.00 71.75 481 THR A O 1
ATOM 3851 N N . SER A 1 482 ? -15.491 -13.988 31.206 1.00 72.81 482 SER A N 1
ATOM 3852 C CA . SER A 1 482 ? -15.346 -14.438 29.834 1.00 72.81 482 SER A CA 1
ATOM 3853 C C . SER A 1 482 ? -14.850 -15.885 29.854 1.00 72.81 482 SER A C 1
ATOM 3855 O O . SER A 1 482 ? -14.426 -16.373 30.907 1.00 72.81 482 SER A O 1
ATOM 3857 N N . PRO A 1 483 ? -14.817 -16.591 28.713 1.00 66.50 483 PRO A N 1
ATOM 3858 C CA . PRO A 1 483 ? -14.238 -17.933 28.666 1.00 66.50 483 PRO A CA 1
ATOM 3859 C C . PRO A 1 483 ? -12.745 -18.005 29.067 1.00 66.50 483 PRO A C 1
ATOM 3861 O O . PRO A 1 483 ? -12.200 -19.103 29.161 1.00 66.50 483 PRO A O 1
ATOM 3864 N N . PHE A 1 484 ? -12.077 -16.865 29.299 1.00 63.88 484 PHE A N 1
ATOM 3865 C CA . PHE A 1 484 ? -10.636 -16.770 29.554 1.00 63.88 484 PHE A CA 1
ATOM 3866 C C . PHE A 1 484 ? -10.263 -16.000 30.834 1.00 63.88 484 PHE A C 1
ATOM 3868 O O . PHE A 1 484 ? -9.128 -16.126 31.289 1.00 63.88 484 PHE A O 1
ATOM 3875 N N . GLN A 1 485 ? -11.187 -15.252 31.451 1.00 62.72 485 GLN A N 1
ATOM 3876 C CA . GLN A 1 485 ? -10.945 -14.526 32.705 1.00 62.72 485 GLN A CA 1
ATOM 3877 C C . GLN A 1 485 ? -12.238 -14.319 33.506 1.00 62.72 485 GLN A C 1
ATOM 3879 O O . GLN A 1 485 ? -13.314 -14.165 32.938 1.00 62.72 485 GLN A O 1
ATOM 3884 N N . SER A 1 486 ? -12.118 -14.250 34.832 1.00 65.06 486 SER A N 1
ATOM 3885 C CA . SER A 1 486 ? -13.158 -13.783 35.755 1.00 65.06 486 SER A CA 1
ATOM 3886 C C . SER A 1 486 ? -12.686 -12.532 36.501 1.00 65.06 486 SER A C 1
ATOM 3888 O O . SER A 1 486 ? -11.536 -12.477 36.940 1.00 65.06 486 SER A O 1
ATOM 3890 N N . GLY A 1 487 ? -13.570 -11.558 36.677 1.00 64.62 487 GLY A N 1
ATOM 3891 C CA . GLY A 1 487 ? -13.374 -10.368 37.499 1.00 64.62 487 GLY A CA 1
ATOM 3892 C C . GLY A 1 487 ? -14.596 -10.118 38.379 1.00 64.62 487 GLY A C 1
ATOM 3893 O O . GLY A 1 487 ? -15.722 -10.471 38.027 1.00 64.62 487 GLY A O 1
ATOM 3894 N N . GLU A 1 488 ? -14.378 -9.513 39.540 1.00 66.00 488 GLU A N 1
ATOM 3895 C CA . GLU A 1 488 ? -15.447 -9.126 40.457 1.00 66.00 488 GLU A CA 1
ATOM 3896 C C . GLU A 1 488 ? -15.490 -7.600 40.560 1.00 66.00 488 GLU A C 1
ATOM 3898 O O . GLU A 1 488 ? -14.463 -6.973 40.813 1.00 66.00 488 GLU A O 1
ATOM 3903 N N . GLY A 1 489 ? -16.669 -7.010 40.364 1.00 66.44 489 GLY A N 1
ATOM 3904 C CA . GLY A 1 489 ? -16.880 -5.565 40.434 1.00 66.44 489 GLY A CA 1
ATOM 3905 C C . GLY A 1 489 ? -17.991 -5.195 41.415 1.00 66.44 489 GLY A C 1
ATOM 3906 O O . GLY A 1 489 ? -18.919 -5.976 41.654 1.00 66.44 489 GLY A O 1
ATOM 3907 N N . GLN A 1 490 ? -17.895 -3.989 41.973 1.00 67.50 490 GLN A N 1
ATOM 3908 C CA . GLN A 1 490 ? -18.988 -3.328 42.685 1.00 67.50 490 GLN A CA 1
ATOM 3909 C C . GLN A 1 490 ? -19.530 -2.225 41.777 1.00 67.50 490 GLN A C 1
ATOM 3911 O O . GLN A 1 490 ? -18.768 -1.376 41.321 1.00 67.50 490 GLN A O 1
ATOM 3916 N N . ALA A 1 491 ? -20.825 -2.262 41.479 1.00 63.78 491 ALA A N 1
ATOM 3917 C CA . ALA A 1 491 ? -21.502 -1.239 40.691 1.00 63.78 491 ALA A CA 1
ATOM 3918 C C . ALA A 1 491 ? -22.723 -0.758 41.464 1.00 63.78 491 ALA A C 1
ATOM 3920 O O . ALA A 1 491 ? -23.307 -1.513 42.239 1.00 63.78 491 ALA A O 1
ATOM 3921 N N . LYS A 1 492 ? -23.158 0.479 41.232 1.00 67.25 492 LYS A N 1
ATOM 3922 C CA . LYS A 1 492 ? -24.424 0.928 41.802 1.00 67.25 492 LYS A CA 1
ATOM 3923 C C . LYS A 1 492 ? -25.553 0.306 41.000 1.00 67.25 492 LYS A C 1
ATOM 3925 O O . LYS A 1 492 ? -25.679 0.546 39.805 1.00 67.25 492 LYS A O 1
ATOM 3930 N N . MET A 1 493 ? -26.387 -0.495 41.659 1.00 65.12 493 MET A N 1
ATOM 3931 C CA . MET A 1 493 ? -27.531 -1.131 40.994 1.00 65.12 493 MET A CA 1
ATOM 3932 C C . MET A 1 493 ? -28.496 -0.098 40.411 1.00 65.12 493 MET A C 1
ATOM 3934 O O . MET A 1 493 ? -29.215 -0.392 39.469 1.00 65.12 493 MET A O 1
ATOM 3938 N N . PHE A 1 494 ? -28.537 1.093 41.004 1.00 69.88 494 PHE A N 1
ATOM 3939 C CA . PHE A 1 494 ? -29.520 2.120 40.713 1.00 69.88 494 PHE A CA 1
ATOM 3940 C C . PHE A 1 494 ? -28.871 3.490 40.728 1.00 69.88 494 PHE A C 1
ATOM 3942 O O . PHE A 1 494 ? -28.833 4.165 41.761 1.00 69.88 494 PHE A O 1
ATOM 3949 N N . ASP A 1 495 ? -28.372 3.902 39.577 1.00 62.09 495 ASP A N 1
ATOM 3950 C CA . ASP A 1 495 ? -27.800 5.223 39.398 1.00 62.09 495 ASP A CA 1
ATOM 3951 C C . ASP A 1 495 ? -28.530 5.938 38.247 1.00 62.09 495 ASP A C 1
ATOM 3953 O O . ASP A 1 495 ? -28.858 5.293 37.249 1.00 62.09 495 ASP A O 1
ATOM 3957 N N . PRO A 1 496 ? -28.881 7.232 38.394 1.00 59.03 496 PRO A N 1
ATOM 3958 C CA . PRO A 1 496 ? -29.443 8.021 37.297 1.00 59.03 496 PRO A CA 1
ATOM 3959 C C . PRO A 1 496 ? -28.412 8.320 36.203 1.00 59.03 496 PRO A C 1
ATOM 3961 O O . PRO A 1 496 ? -28.787 8.743 35.112 1.00 59.03 496 PRO A O 1
ATOM 3964 N N . THR A 1 497 ? -27.123 8.154 36.500 1.00 58.25 497 THR A N 1
ATOM 3965 C CA . THR A 1 497 ? -26.067 8.136 35.498 1.00 58.25 497 THR A CA 1
ATOM 3966 C C . THR A 1 497 ? -25.858 6.709 35.019 1.00 58.25 497 THR A C 1
ATOM 3968 O O . THR A 1 497 ? -25.976 5.767 35.805 1.00 58.25 497 THR A O 1
ATOM 3971 N N . PRO A 1 498 ? -25.535 6.516 33.739 1.00 56.19 498 PRO A N 1
ATOM 3972 C CA . PRO A 1 498 ? -25.313 5.181 33.236 1.00 56.19 498 PRO A CA 1
ATOM 3973 C C . PRO A 1 498 ? -24.073 4.598 33.919 1.00 56.19 498 PRO A C 1
ATOM 3975 O O . PRO A 1 498 ? -22.996 5.197 33.882 1.00 56.19 498 PRO A O 1
ATOM 3978 N N . GLN A 1 499 ? -24.218 3.435 34.560 1.00 53.81 499 GLN A N 1
ATOM 3979 C CA . GLN A 1 499 ? -23.127 2.787 35.287 1.00 53.81 499 GLN A CA 1
ATOM 3980 C C . GLN A 1 499 ? -23.080 1.281 35.047 1.00 53.81 499 GLN A C 1
ATOM 3982 O O . GLN A 1 499 ? -23.916 0.526 35.533 1.00 53.81 499 GLN A O 1
ATOM 3987 N N . ALA A 1 500 ? -22.027 0.855 34.363 1.00 50.22 500 ALA A N 1
ATOM 3988 C CA . ALA A 1 500 ? -21.282 -0.368 34.619 1.00 50.22 500 ALA A CA 1
ATOM 3989 C C . ALA A 1 500 ? -19.897 -0.186 33.985 1.00 50.22 500 ALA A C 1
ATOM 3991 O O . ALA A 1 500 ? -19.680 -0.419 32.801 1.00 50.22 500 ALA A O 1
ATOM 3992 N N . ASN A 1 501 ? -18.954 0.283 34.796 1.00 50.44 501 ASN A N 1
ATOM 3993 C CA . ASN A 1 501 ? -17.545 0.329 34.444 1.00 50.44 501 ASN A CA 1
ATOM 3994 C C . ASN A 1 501 ? -16.855 -0.880 35.082 1.00 50.44 501 ASN A C 1
ATOM 3996 O O . ASN A 1 501 ? -16.938 -1.057 36.299 1.00 50.44 501 ASN A O 1
ATOM 4000 N N . ILE A 1 502 ? -16.183 -1.709 34.287 1.00 54.50 502 ILE A N 1
ATOM 4001 C CA . ILE A 1 502 ? -15.270 -2.718 34.821 1.00 54.50 502 ILE A CA 1
ATOM 4002 C C . ILE A 1 502 ? -13.882 -2.092 34.822 1.00 54.50 502 ILE A C 1
ATOM 4004 O O . ILE A 1 502 ? -13.174 -2.117 33.826 1.00 54.50 502 ILE A O 1
ATOM 4008 N N . GLU A 1 503 ? -13.471 -1.539 35.961 1.00 50.00 503 GLU A N 1
ATOM 4009 C CA . GLU A 1 503 ? -12.148 -0.909 36.084 1.00 50.00 503 GLU A CA 1
ATOM 4010 C C . GLU A 1 503 ? -10.985 -1.908 36.013 1.00 50.00 503 GLU A C 1
ATOM 4012 O O . GLU A 1 503 ? -9.831 -1.510 35.868 1.00 50.00 503 GLU A O 1
ATOM 4017 N N . THR A 1 504 ? -11.264 -3.211 36.126 1.00 55.72 504 THR A N 1
ATOM 4018 C CA . THR A 1 504 ? -10.236 -4.241 35.970 1.00 55.72 504 THR A CA 1
ATOM 4019 C C . THR A 1 504 ? -10.160 -4.689 34.519 1.00 55.72 504 THR A C 1
ATOM 4021 O O . THR A 1 504 ? -11.142 -5.228 34.005 1.00 55.72 504 THR A O 1
ATOM 4024 N N . PRO A 1 505 ? -8.997 -4.532 33.859 1.00 54.06 505 PRO A N 1
ATOM 4025 C CA . PRO A 1 505 ? -8.875 -4.952 32.485 1.00 54.06 505 PRO A CA 1
ATOM 4026 C C . PRO A 1 505 ? -9.173 -6.447 32.321 1.00 54.06 505 PRO A C 1
ATOM 4028 O O . PRO A 1 505 ? -8.612 -7.288 33.042 1.00 54.06 505 PRO A O 1
ATOM 4031 N N . ILE A 1 506 ? -10.046 -6.793 31.374 1.00 57.69 506 ILE A N 1
ATOM 4032 C CA . ILE A 1 506 ? -10.295 -8.185 30.986 1.00 57.69 506 ILE A CA 1
ATOM 4033 C C . ILE A 1 506 ? -9.197 -8.595 30.006 1.00 57.69 506 ILE A C 1
ATOM 4035 O O . ILE A 1 506 ? -9.386 -8.715 28.802 1.00 57.69 506 ILE A O 1
ATOM 4039 N N . ASN A 1 507 ? -8.001 -8.829 30.522 1.00 50.81 507 ASN A N 1
ATOM 4040 C CA . ASN A 1 507 ? -6.896 -9.333 29.730 1.00 50.81 507 ASN A CA 1
ATOM 4041 C C . ASN A 1 507 ? -7.279 -10.666 29.056 1.00 50.81 507 ASN A C 1
ATOM 4043 O O . ASN A 1 507 ? -7.345 -11.715 29.690 1.00 50.81 507 ASN A O 1
ATOM 4047 N N . THR A 1 508 ? -7.448 -10.625 27.729 1.00 52.59 508 THR A N 1
ATOM 4048 C CA . THR A 1 508 ? -7.597 -11.769 26.804 1.00 52.59 508 THR A CA 1
ATOM 4049 C C . THR A 1 508 ? -8.983 -12.413 26.666 1.00 52.59 508 THR A C 1
ATOM 4051 O O . THR A 1 508 ? -9.129 -13.631 26.717 1.00 52.59 508 THR A O 1
ATOM 4054 N N . LEU A 1 509 ? -10.009 -11.628 26.334 1.00 57.34 509 LEU A N 1
ATOM 4055 C CA . LEU A 1 509 ? -11.204 -12.168 25.668 1.00 57.34 509 LEU A CA 1
ATOM 4056 C C . LEU A 1 509 ? -10.823 -12.877 24.344 1.00 57.34 509 LEU A C 1
ATOM 4058 O O . LEU A 1 509 ? 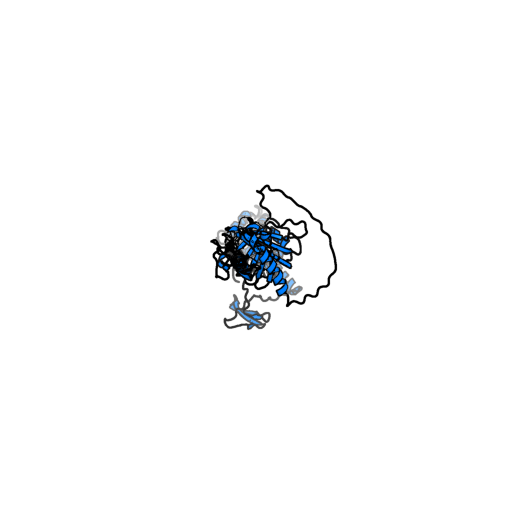-10.262 -12.267 23.439 1.00 57.34 509 LEU A O 1
ATOM 4062 N N . LYS A 1 510 ? -11.134 -14.173 24.204 1.00 54.34 510 LYS A N 1
ATOM 4063 C CA . LYS A 1 510 ? -11.219 -14.865 22.902 1.00 54.34 510 LYS A CA 1
ATOM 4064 C C . LYS A 1 510 ? -12.656 -15.367 22.731 1.00 54.34 510 LYS A C 1
ATOM 4066 O O . LYS A 1 510 ? -13.240 -15.888 23.672 1.00 54.34 510 LYS A O 1
ATOM 4071 N N . GLY A 1 511 ? -13.230 -15.230 21.537 1.00 60.97 511 GLY A N 1
ATOM 4072 C CA . GLY A 1 511 ? -14.551 -15.803 21.228 1.00 60.97 511 GLY A CA 1
ATOM 4073 C C . GLY A 1 511 ? -15.771 -14.914 21.499 1.00 60.97 511 GLY A C 1
ATOM 4074 O O . GLY A 1 511 ? -16.882 -15.422 21.461 1.00 60.97 511 GLY A O 1
ATOM 4075 N N . GLY A 1 512 ? -15.581 -13.612 21.722 1.00 67.12 512 GLY A N 1
ATOM 4076 C CA . GLY A 1 512 ? -16.629 -12.600 21.559 1.00 67.12 512 GLY A CA 1
ATOM 4077 C C . GLY A 1 512 ? -17.819 -12.630 22.520 1.00 67.12 512 GLY A C 1
ATOM 4078 O O . GLY A 1 512 ? -18.871 -12.098 22.181 1.00 67.12 512 GLY A O 1
ATOM 4079 N N . GLU A 1 513 ? -17.658 -13.220 23.706 1.00 81.25 513 GLU A N 1
ATOM 4080 C CA . GLU A 1 513 ? -18.727 -13.355 24.699 1.00 81.25 5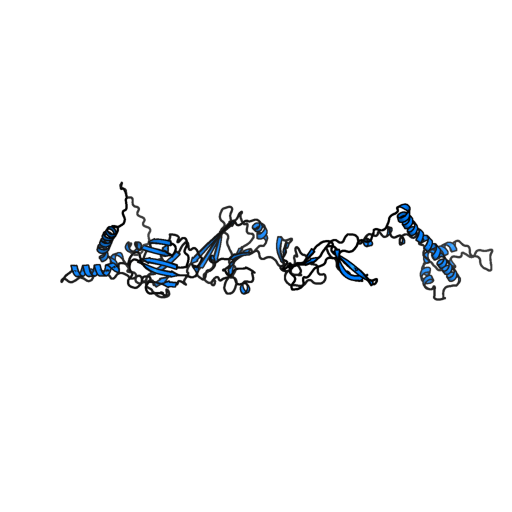13 GLU A CA 1
ATOM 4081 C C . GLU A 1 513 ? -18.297 -12.861 26.089 1.00 81.25 513 GLU A C 1
ATOM 4083 O O . GLU A 1 513 ? -17.249 -13.261 26.608 1.00 81.25 513 GLU A O 1
ATOM 4088 N N . ILE A 1 514 ? -19.146 -12.041 26.711 1.00 81.50 514 ILE A N 1
ATOM 4089 C CA . ILE A 1 514 ? -19.015 -11.549 28.086 1.00 81.50 514 ILE A CA 1
ATOM 4090 C C . ILE A 1 514 ? -20.241 -12.000 28.881 1.00 81.50 514 ILE A C 1
ATOM 4092 O O . ILE A 1 514 ? -21.375 -11.728 28.505 1.00 81.50 514 ILE A O 1
ATOM 4096 N N . THR A 1 515 ? -20.030 -12.685 29.999 1.00 85.00 515 THR A N 1
ATOM 4097 C CA . THR A 1 515 ? -21.085 -13.151 30.903 1.00 85.00 515 THR A CA 1
ATOM 4098 C C . THR A 1 515 ? -21.051 -12.371 32.213 1.00 85.00 515 THR A C 1
ATOM 4100 O O . THR A 1 515 ? -20.083 -12.451 32.964 1.00 85.00 515 THR A O 1
ATOM 4103 N N . VAL A 1 516 ? -22.143 -11.687 32.535 1.00 84.88 516 VAL A N 1
ATOM 4104 C CA . VAL A 1 516 ? -22.380 -11.003 33.809 1.00 84.88 516 VAL A CA 1
ATOM 4105 C C . VAL A 1 516 ? -23.225 -11.902 34.713 1.00 84.88 516 VAL A C 1
ATOM 4107 O O . VAL A 1 516 ? -24.332 -12.301 34.351 1.00 84.88 516 VAL A O 1
ATOM 4110 N N . ARG A 1 517 ? -22.724 -12.225 35.905 1.00 85.88 517 ARG A N 1
ATOM 4111 C CA . ARG A 1 517 ? -23.393 -13.032 36.931 1.00 85.88 517 ARG A CA 1
ATOM 4112 C C . ARG A 1 517 ? -23.716 -12.202 38.158 1.00 85.88 517 ARG A C 1
ATOM 4114 O O . ARG A 1 517 ? -22.916 -11.408 38.645 1.00 85.88 517 ARG A O 1
ATOM 4121 N N . LEU A 1 518 ? -24.893 -12.458 38.709 1.00 83.88 518 LEU A N 1
ATOM 4122 C CA . LEU A 1 518 ? -25.306 -11.888 39.980 1.00 83.88 518 LEU A CA 1
ATOM 4123 C C . LEU A 1 518 ? -24.633 -12.585 41.159 1.00 83.88 518 LEU A C 1
ATOM 4125 O O . LEU A 1 518 ? -24.823 -13.787 41.343 1.00 83.88 518 LEU A O 1
ATOM 4129 N N . LYS A 1 519 ? -23.977 -11.833 42.047 1.00 81.75 519 LYS A N 1
ATOM 4130 C CA . LYS A 1 519 ? -23.565 -12.378 43.353 1.00 81.75 519 LYS A CA 1
ATOM 4131 C C . LYS A 1 519 ? -24.694 -12.390 44.388 1.00 81.75 519 LYS A C 1
ATOM 4133 O O . LYS A 1 519 ? -24.629 -13.149 45.356 1.00 81.75 519 LYS A O 1
ATOM 4138 N N . ALA A 1 520 ? -25.740 -11.594 44.162 1.00 79.19 520 ALA A N 1
ATOM 4139 C CA . ALA A 1 520 ? -26.925 -11.495 45.008 1.00 79.19 520 ALA A CA 1
ATOM 4140 C C . ALA A 1 520 ? -28.216 -11.608 44.180 1.00 79.19 520 ALA A C 1
ATOM 4142 O O . ALA A 1 520 ? -28.301 -11.156 43.047 1.00 79.19 520 ALA A O 1
ATOM 4143 N N . SER A 1 521 ? -29.247 -12.206 44.761 1.00 84.81 521 SER A N 1
ATOM 4144 C CA . SER A 1 521 ? -30.571 -12.480 44.170 1.00 84.81 521 SER A CA 1
ATOM 4145 C C . SER A 1 521 ? -31.525 -11.275 44.130 1.00 84.81 521 SER A C 1
ATOM 4147 O O . SER A 1 521 ? -32.714 -11.458 43.883 1.00 84.81 521 SER A O 1
ATOM 4149 N N . PHE A 1 522 ? -31.065 -10.071 44.483 1.00 83.31 522 PHE A N 1
ATOM 4150 C CA . PHE A 1 522 ? -31.941 -8.940 44.833 1.00 83.31 522 PHE A CA 1
ATOM 4151 C C . PHE A 1 522 ? -32.977 -9.295 45.912 1.00 83.31 522 PHE A C 1
ATOM 4153 O O . PHE A 1 522 ? -34.109 -8.827 45.891 1.00 83.31 522 PHE A O 1
ATOM 4160 N N . TYR A 1 523 ? -32.596 -10.180 46.836 1.00 86.62 523 TYR A N 1
ATOM 4161 C CA . TYR A 1 523 ? -33.427 -10.674 47.936 1.00 86.62 523 TYR A CA 1
ATOM 4162 C C . TYR A 1 523 ? -34.692 -11.449 47.523 1.00 86.62 523 TYR A C 1
ATOM 4164 O O . TYR A 1 523 ? -35.520 -11.780 48.378 1.00 86.62 523 TYR A O 1
ATOM 4172 N N . HIS A 1 524 ? -34.825 -11.831 46.245 1.00 87.81 524 HIS A N 1
ATOM 4173 C CA . HIS A 1 524 ? -35.904 -12.710 45.766 1.00 87.81 524 HIS A CA 1
ATOM 4174 C C . HIS A 1 524 ? -35.894 -14.089 46.434 1.00 87.81 524 HIS A C 1
ATOM 4176 O O . HIS A 1 524 ? -36.946 -14.701 46.616 1.00 87.81 524 HIS A O 1
ATOM 4182 N N . ASP A 1 525 ? -34.719 -14.576 46.831 1.00 84.38 525 ASP A N 1
ATOM 4183 C CA . ASP A 1 525 ? -34.551 -15.817 47.595 1.00 84.38 525 ASP A CA 1
ATOM 4184 C C . ASP A 1 525 ? -35.013 -15.687 49.056 1.00 84.38 525 ASP A C 1
ATOM 4186 O O . ASP A 1 525 ? -35.490 -16.664 49.637 1.00 84.38 525 ASP A O 1
ATOM 4190 N N . LEU A 1 526 ? -34.913 -14.490 49.639 1.00 85.75 526 LEU A N 1
ATOM 4191 C CA . LEU A 1 526 ? -35.289 -14.223 51.024 1.00 85.75 526 LEU A CA 1
ATOM 4192 C C . LEU A 1 526 ? -36.772 -13.890 51.190 1.00 85.75 526 LEU A C 1
ATOM 4194 O O . LEU A 1 526 ? -37.347 -14.260 52.218 1.00 85.75 526 LEU A O 1
ATOM 4198 N N . TYR A 1 527 ? -37.402 -13.238 50.207 1.00 89.81 527 TYR A N 1
ATOM 4199 C CA . TYR A 1 527 ? -38.747 -12.661 50.338 1.00 89.81 527 TYR A CA 1
ATOM 4200 C C . TYR A 1 527 ? -39.780 -13.630 50.924 1.00 89.81 527 TYR A C 1
ATOM 4202 O O . TYR A 1 527 ? -40.407 -13.331 51.938 1.00 89.81 527 TYR A O 1
ATOM 4210 N N . ASN A 1 528 ? -39.907 -14.829 50.344 1.00 87.44 528 ASN A N 1
ATOM 4211 C CA . ASN A 1 528 ? -40.886 -15.814 50.807 1.00 87.44 528 ASN A CA 1
ATOM 4212 C C . ASN A 1 528 ? -40.605 -16.263 52.254 1.00 87.44 528 ASN A C 1
ATOM 4214 O O . ASN A 1 528 ? -41.520 -16.394 53.063 1.00 87.44 528 ASN A O 1
ATOM 4218 N N . SER A 1 529 ? -39.330 -16.444 52.612 1.00 84.00 529 SER A N 1
ATOM 4219 C CA . SER A 1 529 ? -38.950 -16.827 53.976 1.00 84.00 529 SER A CA 1
ATOM 4220 C C . SER A 1 529 ? -39.297 -15.735 54.995 1.00 84.00 529 SER A C 1
ATOM 4222 O O . SER A 1 529 ? -39.827 -16.039 56.065 1.00 84.00 529 SER A O 1
ATOM 4224 N N . ILE A 1 530 ? -39.082 -14.464 54.635 1.00 85.56 530 ILE A N 1
ATOM 4225 C CA . ILE A 1 530 ? -39.390 -13.301 55.472 1.00 85.56 530 ILE A CA 1
ATOM 4226 C C . ILE A 1 530 ? -40.904 -13.169 55.632 1.00 85.56 530 ILE A C 1
ATOM 4228 O O . ILE A 1 530 ? -41.393 -13.155 56.763 1.00 85.56 530 ILE A O 1
ATOM 4232 N N . TYR A 1 531 ? -41.640 -13.168 54.519 1.00 87.12 531 TYR A N 1
ATOM 4233 C CA . TYR A 1 531 ? -43.098 -13.065 54.482 1.00 87.12 531 TYR A CA 1
ATOM 4234 C C . TYR A 1 531 ? -43.767 -14.143 55.347 1.00 87.12 531 TYR A C 1
ATOM 4236 O O . TYR A 1 531 ? -44.548 -13.830 56.248 1.00 87.12 531 TYR A O 1
ATOM 4244 N N . VAL A 1 532 ? -43.386 -15.413 55.158 1.00 85.12 532 VAL A N 1
ATOM 4245 C CA . VAL A 1 532 ? -43.900 -16.531 55.966 1.00 85.12 532 VAL A CA 1
ATOM 4246 C C . VAL A 1 532 ? -43.520 -16.370 57.435 1.00 85.12 532 VAL A C 1
ATOM 4248 O O . VAL A 1 532 ? -44.354 -16.620 58.306 1.00 85.12 532 VAL A O 1
ATOM 4251 N N . SER A 1 533 ? -42.295 -15.935 57.743 1.00 82.88 533 SER A N 1
ATOM 4252 C CA . SER A 1 533 ? -41.854 -15.763 59.133 1.00 82.88 533 SER A CA 1
ATOM 4253 C C . SER A 1 533 ? -42.652 -14.690 59.880 1.00 82.88 533 SER A C 1
ATOM 4255 O O . SER A 1 533 ? -42.976 -14.886 61.052 1.00 82.88 533 SER A O 1
ATOM 4257 N N . ILE A 1 534 ? -43.004 -13.592 59.206 1.00 83.50 534 ILE A N 1
ATOM 4258 C CA . ILE A 1 534 ? -43.782 -12.487 59.774 1.00 83.50 534 ILE A CA 1
ATOM 4259 C C . ILE A 1 534 ? -45.218 -12.943 60.032 1.00 83.50 534 ILE A C 1
ATOM 4261 O O . ILE A 1 534 ? -45.709 -12.809 61.153 1.00 83.50 534 ILE A O 1
ATOM 4265 N N . ILE A 1 535 ? -45.852 -13.588 59.048 1.00 83.38 535 ILE A N 1
ATOM 4266 C CA . ILE A 1 535 ? -47.210 -14.131 59.200 1.00 83.38 535 ILE A CA 1
ATOM 4267 C C . ILE A 1 535 ? -47.264 -15.186 60.308 1.00 83.38 535 ILE A C 1
ATOM 4269 O O . ILE A 1 535 ? -48.158 -15.161 61.152 1.00 83.38 535 ILE A O 1
ATOM 4273 N N . THR A 1 536 ? -46.285 -16.092 60.354 1.00 81.06 536 THR A N 1
ATOM 4274 C CA . THR A 1 536 ? -46.249 -17.162 61.363 1.00 81.06 536 THR A CA 1
ATOM 4275 C C . THR A 1 536 ? -46.072 -16.596 62.775 1.00 81.06 536 THR A C 1
ATOM 4277 O O . THR A 1 536 ? -46.682 -17.102 63.715 1.00 81.06 536 THR A O 1
ATOM 4280 N N . LYS A 1 537 ? -45.277 -15.528 62.941 1.00 79.88 537 LYS A N 1
ATOM 4281 C CA . LYS A 1 537 ? -45.091 -14.845 64.235 1.00 79.88 537 LYS A CA 1
ATOM 4282 C C . LYS A 1 537 ? -46.335 -14.083 64.696 1.00 79.88 537 LYS A C 1
ATOM 4284 O O . LYS A 1 537 ? -46.558 -13.993 65.899 1.00 79.88 537 LYS A O 1
ATOM 4289 N N . ALA A 1 538 ? -47.135 -13.557 63.771 1.00 76.44 538 ALA A N 1
ATOM 4290 C CA . ALA A 1 538 ? -48.355 -12.821 64.098 1.00 76.44 538 ALA A CA 1
ATOM 4291 C C . ALA A 1 538 ? -49.527 -13.721 64.538 1.00 76.44 538 ALA A C 1
ATOM 4293 O O . ALA A 1 538 ? -50.460 -13.259 65.201 1.00 76.44 538 ALA A O 1
ATOM 4294 N N . GLY A 1 539 ? -49.475 -15.020 64.223 1.00 69.44 539 GLY A N 1
ATOM 4295 C CA . GLY A 1 539 ? -50.464 -15.997 64.680 1.00 69.44 539 GLY A CA 1
ATOM 4296 C C . GLY A 1 539 ? -51.890 -15.643 64.239 1.00 69.44 539 GLY A C 1
ATOM 4297 O O . GLY A 1 539 ? -52.139 -15.368 63.070 1.00 69.44 539 GLY A O 1
ATOM 4298 N N . THR A 1 540 ? -52.850 -15.658 65.170 1.00 67.69 540 THR A N 1
ATOM 4299 C CA . THR A 1 540 ? -54.271 -15.355 64.894 1.00 67.69 540 THR A CA 1
ATOM 4300 C C . THR A 1 540 ? -54.611 -13.860 64.938 1.00 67.69 540 THR A C 1
ATOM 4302 O O . THR A 1 540 ? -55.772 -13.509 64.747 1.00 67.69 540 THR A O 1
ATOM 4305 N N . GLY A 1 541 ? -53.642 -12.987 65.237 1.00 69.00 541 GLY A N 1
ATOM 4306 C CA . GLY A 1 541 ? -53.865 -11.549 65.440 1.00 69.00 541 GLY A CA 1
ATOM 4307 C C . GLY A 1 541 ? -53.970 -10.721 64.158 1.00 69.00 541 GLY A C 1
ATOM 4308 O O . GLY A 1 541 ? -54.360 -9.561 64.232 1.00 69.00 541 GLY A O 1
ATOM 4309 N N . GLY A 1 542 ? -53.659 -11.311 62.998 1.00 70.38 542 GLY A N 1
ATOM 4310 C CA . GLY A 1 542 ? -53.473 -10.567 61.751 1.00 70.38 542 GLY A CA 1
ATOM 4311 C C . GLY A 1 542 ? -52.124 -9.841 61.713 1.00 70.38 542 GLY A C 1
ATOM 4312 O O . GLY A 1 542 ? -51.463 -9.672 62.735 1.00 70.38 542 GLY A O 1
ATOM 4313 N N . VAL A 1 543 ? -51.691 -9.455 60.514 1.00 76.69 543 VAL A N 1
ATOM 4314 C CA . VAL A 1 543 ? -50.489 -8.638 60.294 1.00 76.69 543 VAL A CA 1
ATOM 4315 C C . VAL A 1 543 ? -50.962 -7.321 59.701 1.00 76.69 543 VAL A C 1
ATOM 4317 O O . VAL A 1 543 ? -51.704 -7.340 58.717 1.00 76.69 543 VAL A O 1
ATOM 4320 N N . GLU A 1 544 ? -50.559 -6.199 60.292 1.00 79.81 544 GLU A N 1
ATOM 4321 C CA . GLU A 1 544 ? -50.813 -4.889 59.693 1.00 79.81 544 GLU A CA 1
ATOM 4322 C C . GLU A 1 544 ? -50.076 -4.780 58.342 1.00 79.81 544 GLU A C 1
ATOM 4324 O O . GLU A 1 544 ? -48.967 -5.307 58.210 1.00 79.81 544 GLU A O 1
ATOM 4329 N N . PRO A 1 545 ? -50.660 -4.144 57.310 1.00 78.75 545 PRO A N 1
ATOM 4330 C CA . PRO A 1 545 ? -50.063 -4.111 55.973 1.00 78.75 545 PRO A CA 1
ATOM 4331 C C . PRO A 1 545 ? -48.637 -3.541 55.917 1.00 78.75 545 PRO A C 1
ATOM 4333 O O . PRO A 1 545 ? -47.846 -3.970 55.083 1.00 78.75 545 PRO A O 1
ATOM 4336 N N . ASP A 1 546 ? -48.297 -2.607 56.805 1.00 81.19 546 ASP A N 1
ATOM 4337 C CA . ASP A 1 546 ? -46.976 -1.977 56.934 1.00 81.19 546 ASP A CA 1
ATOM 4338 C C . ASP A 1 546 ? -45.915 -2.892 57.571 1.00 81.19 546 ASP A C 1
ATOM 4340 O O . ASP A 1 546 ? -44.715 -2.691 57.371 1.00 81.19 546 ASP A O 1
ATOM 4344 N N . ALA A 1 547 ? -46.345 -3.923 58.301 1.00 81.75 547 ALA A N 1
ATOM 4345 C CA . ALA A 1 547 ? -45.479 -4.943 58.879 1.00 81.75 547 ALA A CA 1
ATOM 4346 C C . ALA A 1 547 ? -45.124 -6.066 57.888 1.00 81.75 547 ALA A C 1
ATOM 4348 O O . ALA A 1 547 ? -44.285 -6.910 58.207 1.00 81.75 547 ALA A O 1
ATOM 4349 N N . LEU A 1 548 ? -45.747 -6.108 56.704 1.00 86.31 548 LEU A N 1
ATOM 4350 C CA . LEU A 1 548 ? -45.390 -7.052 55.645 1.00 86.31 548 LEU A CA 1
ATOM 4351 C C . LEU A 1 548 ? -44.173 -6.549 54.850 1.00 86.31 548 LEU A C 1
ATOM 4353 O O . LEU A 1 548 ? -44.036 -5.350 54.607 1.00 86.31 548 LEU A O 1
ATOM 4357 N N . PRO A 1 549 ? -43.287 -7.453 54.395 1.00 89.19 549 PRO A N 1
ATOM 4358 C CA . PRO A 1 549 ? -42.174 -7.068 53.544 1.00 89.19 549 PRO A CA 1
ATOM 4359 C C . PRO A 1 549 ? -42.702 -6.644 52.168 1.00 89.19 549 PRO A C 1
ATOM 4361 O O . PRO A 1 549 ? -43.563 -7.320 51.599 1.00 89.19 549 PRO A O 1
ATOM 4364 N N . ASN A 1 550 ? -42.146 -5.570 51.604 1.00 90.19 550 ASN A N 1
ATOM 4365 C CA . ASN A 1 550 ? -42.397 -5.219 50.206 1.00 90.19 550 ASN A CA 1
ATOM 4366 C C . ASN A 1 550 ? -41.850 -6.313 49.284 1.00 90.19 550 ASN A C 1
ATOM 4368 O O . ASN A 1 550 ? -40.846 -6.956 49.609 1.00 90.19 550 ASN A O 1
ATOM 4372 N N . GLU A 1 551 ? -42.482 -6.512 48.127 1.00 90.44 551 GLU A N 1
ATOM 4373 C CA . GLU A 1 551 ? -41.933 -7.399 47.100 1.00 90.44 551 GLU A CA 1
ATOM 4374 C C . GLU A 1 551 ? -40.551 -6.902 46.649 1.00 90.44 551 GLU A C 1
ATOM 4376 O O . GLU A 1 551 ? -40.355 -5.695 46.476 1.00 90.44 551 GLU A O 1
ATOM 4381 N N . PRO A 1 552 ? -39.571 -7.801 46.473 1.00 89.94 552 PRO A N 1
ATOM 4382 C CA . PRO A 1 552 ? -38.238 -7.412 46.052 1.00 89.94 552 PRO A CA 1
ATOM 4383 C C . PRO A 1 552 ? -38.291 -6.838 44.640 1.00 89.94 552 PRO A C 1
ATOM 4385 O O . PRO A 1 552 ? -38.952 -7.379 43.749 1.00 89.94 552 PRO A O 1
ATOM 4388 N N . TYR A 1 553 ? -37.572 -5.741 44.425 1.00 88.44 553 TYR A N 1
ATOM 4389 C CA . TYR A 1 553 ? -37.501 -5.127 43.111 1.00 88.44 553 TYR A CA 1
ATOM 4390 C C . TYR A 1 553 ? -36.882 -6.110 42.107 1.00 88.44 553 TYR A C 1
ATOM 4392 O O . TYR A 1 553 ? -35.871 -6.766 42.376 1.00 88.44 553 TYR A O 1
ATOM 4400 N N . THR A 1 554 ? -37.517 -6.230 40.944 1.00 90.25 554 THR A N 1
ATOM 4401 C CA . THR A 1 554 ? -37.009 -7.041 39.838 1.00 90.25 554 THR A CA 1
ATOM 4402 C C . THR A 1 554 ? -36.273 -6.116 38.876 1.00 90.25 554 THR A C 1
ATOM 4404 O O . THR A 1 554 ? -36.912 -5.210 38.350 1.00 90.25 554 THR A O 1
ATOM 4407 N N . PRO A 1 555 ? -34.969 -6.325 38.623 1.00 86.69 555 PRO A N 1
ATOM 4408 C CA . PRO A 1 555 ? -34.208 -5.509 37.690 1.00 86.69 555 PRO A CA 1
ATOM 4409 C C . PRO A 1 555 ? -34.865 -5.490 36.318 1.00 86.69 555 PRO A C 1
ATOM 4411 O O . PRO A 1 555 ? -34.953 -6.523 35.651 1.00 86.69 555 PRO A O 1
ATOM 4414 N N . LEU A 1 556 ? -35.316 -4.303 35.927 1.00 88.25 556 LEU A N 1
ATOM 4415 C CA . LEU A 1 556 ? -35.924 -4.017 34.643 1.00 88.25 556 LEU A CA 1
ATOM 4416 C C . LEU A 1 556 ? -35.112 -2.904 33.983 1.00 88.25 556 LEU A C 1
ATOM 4418 O O . LEU A 1 556 ? -35.060 -1.785 34.488 1.00 88.25 556 LEU A O 1
ATOM 4422 N N . VAL A 1 557 ? -34.419 -3.238 32.901 1.00 86.56 557 VAL A N 1
ATOM 4423 C CA . VAL A 1 557 ? -33.645 -2.275 32.112 1.00 86.56 557 VAL A CA 1
ATOM 4424 C C . VAL A 1 557 ? -34.594 -1.659 31.097 1.00 86.56 557 VAL A C 1
ATOM 4426 O O . VAL A 1 557 ? -35.253 -2.409 30.386 1.00 86.56 557 VAL A O 1
ATOM 4429 N N . ASP A 1 558 ? -34.678 -0.333 31.051 1.00 83.75 558 ASP A N 1
ATOM 4430 C CA . ASP A 1 558 ? -35.448 0.428 30.060 1.00 83.75 558 ASP A CA 1
ATOM 4431 C C . ASP A 1 558 ? -34.694 0.508 28.728 1.00 83.75 558 ASP A C 1
ATOM 4433 O O . ASP A 1 558 ? -35.227 0.142 27.682 1.00 83.75 558 ASP A O 1
ATOM 4437 N N . SER A 1 559 ? -33.422 0.923 28.786 1.00 80.00 559 SER A N 1
ATOM 4438 C CA . SER A 1 559 ? -32.534 1.049 27.628 1.00 80.00 559 SER A CA 1
ATOM 4439 C C . SER A 1 559 ? -31.062 0.823 27.995 1.00 80.00 559 SER A C 1
ATOM 4441 O O . SER A 1 559 ? -30.663 0.956 29.159 1.00 80.00 559 SER A O 1
ATOM 4443 N N . MET A 1 560 ? -30.252 0.519 26.977 1.00 74.62 560 MET A N 1
ATOM 4444 C CA . MET A 1 560 ? -28.787 0.599 27.028 1.00 74.62 560 MET A CA 1
ATOM 4445 C C . MET A 1 560 ? -28.306 1.873 26.330 1.00 74.62 560 MET A C 1
ATOM 4447 O O . MET A 1 560 ? -29.027 2.395 25.477 1.00 74.62 560 MET A O 1
ATOM 4451 N N . LEU A 1 561 ? -27.138 2.389 26.717 1.00 61.97 561 LEU A N 1
ATOM 4452 C CA . LEU A 1 561 ? -26.536 3.605 26.153 1.00 61.97 561 LEU A CA 1
ATOM 4453 C C . LEU A 1 561 ? -25.199 3.332 25.473 1.00 61.97 561 LEU A C 1
ATOM 4455 O O . LEU A 1 561 ? -24.438 2.496 26.013 1.00 61.97 561 LEU A O 1
#

Foldseek 3Di:
DDPDDPDDDPPDPVVPPCVVVPDPVNVLLSDFPDDQDPLNVLVVVLVVQQVAFDDDPVGPPDTDGTCSVVGDDSVCSVVQVVCLPVPPHDPSVVVVVVVVVVVVVVSVVRSCVSVVVVCCCVCPVVVDDDDDDDDDDDDDDDDDDPPDAKDKDAFQRWDWDAADPVGHTDIDTHNGIDIDGPDDCPWAKEWAQDPVRFIFIARHQQAPQSDDHHDDPDSDGDSHDDPSYDTDFPKDKDFDLLLQFFFAKKKKKKFWPKPWAQDADAWKWKWKADPQEIDPTFTWDQDPDPDGYSGIIMTIDHGPDGGGFFDDCVRHVDPDPTRGMMIMMTRPDSVSCVRVVPMDTPDMDMDMDGPDDDPKFKAWPVGTDDQQFKDFQQDPFFAAFTKMKIFDPSLAPDFFFWDWWFFDWPPDDLAVCLLFVLCVVVVVVVVVVVVVVCVPDDDDDDDDDDDDDDDDDDDDDDPDPDDDDHVVQFAWKKWKDAPQDIDIDTWRLDDPGTDDTPPGTPGDHHDGMMMIGGNHRLCSVPQVVSQVVQQVVCPPVDDDPSSHRHHRDRTITGHID